Protein AF-A0A6B0X1I4-F1 (afdb_monomer)

Structure (mmCIF, N/CA/C/O backbone):
data_AF-A0A6B0X1I4-F1
#
_entry.id   AF-A0A6B0X1I4-F1
#
loop_
_atom_site.group_PDB
_atom_site.id
_atom_site.type_symbol
_atom_site.label_atom_id
_atom_site.label_alt_id
_atom_site.label_comp_id
_atom_site.label_asym_id
_atom_site.label_entity_id
_atom_site.label_seq_id
_atom_site.pdbx_PDB_ins_code
_atom_site.Cartn_x
_atom_site.Cartn_y
_atom_site.Cartn_z
_atom_site.occupancy
_atom_site.B_iso_or_equiv
_atom_site.auth_seq_id
_atom_site.auth_comp_id
_atom_site.auth_asym_id
_atom_site.auth_atom_id
_atom_site.pdbx_PDB_model_num
ATOM 1 N N . MET A 1 1 ? 15.152 42.795 -24.286 1.00 56.53 1 MET A N 1
ATOM 2 C CA . MET A 1 1 ? 13.716 42.763 -23.929 1.00 56.53 1 MET A CA 1
ATOM 3 C C . MET A 1 1 ? 12.964 41.681 -24.707 1.00 56.53 1 MET A C 1
ATOM 5 O O . MET A 1 1 ? 12.269 40.897 -24.081 1.00 56.53 1 MET A O 1
ATOM 9 N N . GLU A 1 2 ? 13.179 41.543 -26.021 1.00 60.78 2 GLU A N 1
ATOM 10 C CA . GLU A 1 2 ? 12.538 40.496 -26.845 1.00 60.78 2 GLU A CA 1
ATOM 11 C C . GLU A 1 2 ? 12.891 39.052 -26.442 1.00 60.78 2 GLU A C 1
ATOM 13 O O . GLU A 1 2 ? 12.012 38.202 -26.378 1.00 60.78 2 GLU A O 1
ATOM 18 N N . PHE A 1 3 ? 14.145 38.769 -26.074 1.00 66.00 3 PHE A N 1
ATOM 19 C CA . PHE A 1 3 ? 14.563 37.420 -25.658 1.00 66.00 3 PHE A CA 1
ATOM 20 C C . PHE A 1 3 ? 13.792 36.891 -24.434 1.00 66.00 3 PHE A C 1
ATOM 22 O O . PHE A 1 3 ? 13.411 35.725 -24.388 1.00 66.00 3 PHE A O 1
ATOM 29 N N . ILE A 1 4 ? 13.511 37.763 -23.460 1.00 67.31 4 ILE A N 1
ATOM 30 C CA . ILE A 1 4 ? 12.771 37.411 -22.238 1.00 67.31 4 ILE A CA 1
ATOM 31 C C . ILE A 1 4 ? 11.303 37.108 -22.573 1.00 67.31 4 ILE A C 1
ATOM 33 O O . ILE A 1 4 ? 10.724 36.182 -22.013 1.00 67.31 4 ILE A O 1
ATOM 37 N N . PHE A 1 5 ? 10.722 37.834 -23.532 1.00 74.88 5 PHE A N 1
ATOM 38 C CA . PHE A 1 5 ? 9.359 37.603 -24.007 1.00 74.88 5 PHE A CA 1
ATOM 39 C C . PHE A 1 5 ? 9.219 36.256 -24.736 1.00 74.88 5 PHE A C 1
ATOM 41 O O . PHE A 1 5 ? 8.316 35.480 -24.424 1.00 74.88 5 PHE A O 1
ATOM 48 N N . TYR A 1 6 ? 10.149 35.923 -25.638 1.00 76.44 6 TYR A N 1
ATOM 49 C CA . TYR A 1 6 ? 10.150 34.621 -26.316 1.00 76.44 6 TYR A CA 1
ATOM 50 C C . TYR A 1 6 ? 10.427 33.457 -25.358 1.00 76.44 6 TYR A C 1
ATOM 52 O O . TYR A 1 6 ? 9.797 32.407 -25.481 1.00 76.44 6 TYR A O 1
ATOM 60 N N . ALA A 1 7 ? 11.306 33.642 -24.369 1.00 64.12 7 ALA A N 1
ATOM 61 C CA . ALA A 1 7 ? 11.548 32.643 -23.331 1.00 64.12 7 ALA A CA 1
ATOM 62 C C . ALA A 1 7 ? 10.301 32.404 -22.461 1.00 64.12 7 ALA A C 1
ATOM 64 O O . ALA A 1 7 ? 9.970 31.255 -22.177 1.00 64.12 7 ALA A O 1
ATOM 65 N N . ALA A 1 8 ? 9.571 33.462 -22.093 1.00 62.66 8 ALA A N 1
ATOM 66 C CA . ALA A 1 8 ? 8.327 33.355 -21.332 1.00 62.66 8 ALA A CA 1
ATOM 67 C C . ALA A 1 8 ? 7.203 32.678 -22.136 1.00 62.66 8 ALA A C 1
ATOM 69 O O . ALA A 1 8 ? 6.479 31.842 -21.596 1.00 62.66 8 ALA A O 1
ATOM 70 N N . LEU A 1 9 ? 7.084 32.979 -23.434 1.00 72.50 9 LEU A N 1
ATOM 71 C CA . LEU A 1 9 ? 6.140 32.301 -24.329 1.00 72.50 9 LEU A CA 1
ATOM 72 C C . LEU A 1 9 ? 6.483 30.821 -24.513 1.00 72.50 9 LEU A C 1
ATOM 74 O O . LEU A 1 9 ? 5.590 29.979 -24.441 1.00 72.50 9 LEU A O 1
ATOM 78 N N . LEU A 1 10 ? 7.764 30.495 -24.707 1.00 67.31 10 LEU A N 1
ATOM 79 C CA . LEU A 1 10 ? 8.230 29.112 -24.799 1.00 67.31 10 LEU A CA 1
ATOM 80 C C . LEU A 1 10 ? 7.970 28.357 -23.490 1.00 67.31 10 LEU A C 1
ATOM 82 O O . LEU A 1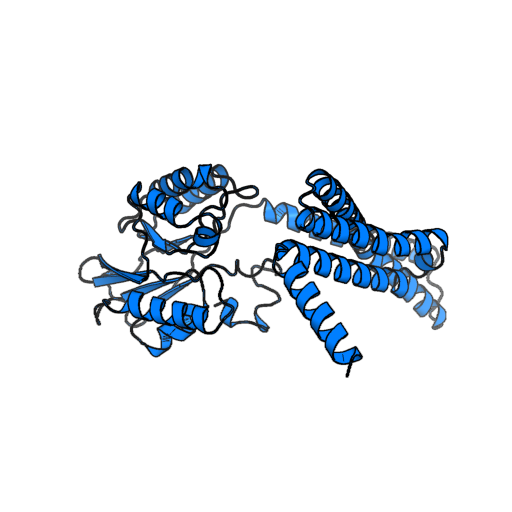 10 ? 7.514 27.218 -23.527 1.00 67.31 10 LEU A O 1
ATOM 86 N N . TRP A 1 11 ? 8.208 28.994 -22.342 1.00 61.22 11 TRP A N 1
ATOM 87 C CA . TRP A 1 11 ? 7.947 28.411 -21.028 1.00 61.22 11 TRP A CA 1
ATOM 88 C C . TRP A 1 11 ? 6.455 28.149 -20.798 1.00 61.22 11 TRP A C 1
ATOM 90 O O . TRP A 1 11 ? 6.075 27.027 -20.477 1.00 61.22 11 TRP A O 1
ATOM 100 N N . ALA A 1 12 ? 5.591 29.135 -21.056 1.00 66.88 12 ALA A N 1
ATOM 101 C CA . ALA A 1 12 ? 4.140 28.973 -20.949 1.00 66.88 12 ALA A CA 1
ATOM 102 C C . ALA A 1 12 ? 3.599 27.913 -21.927 1.00 66.88 12 ALA A C 1
ATOM 104 O O . ALA A 1 12 ? 2.654 27.181 -21.618 1.00 66.88 12 ALA A O 1
ATOM 105 N N . TRP A 1 13 ? 4.206 27.805 -23.110 1.00 71.19 13 TRP A N 1
ATOM 106 C CA . TRP A 1 13 ? 3.891 26.765 -24.082 1.00 71.19 13 TRP A CA 1
ATOM 107 C C . TRP A 1 13 ? 4.324 25.375 -23.591 1.00 71.19 13 TRP A C 1
ATOM 109 O O . TRP A 1 13 ? 3.521 24.445 -23.649 1.00 71.19 13 TRP A O 1
ATOM 119 N N . LEU A 1 14 ? 5.531 25.239 -23.028 1.00 65.81 14 LEU A N 1
ATOM 120 C CA . LEU A 1 14 ? 6.026 23.999 -22.415 1.00 65.81 14 LEU A CA 1
ATOM 121 C C . LEU A 1 14 ? 5.173 23.570 -21.215 1.00 65.81 14 LEU A C 1
ATOM 123 O O . LEU A 1 14 ? 4.821 22.396 -21.113 1.00 65.81 14 LEU A O 1
ATOM 127 N N . GLU A 1 15 ? 4.781 24.501 -20.344 1.00 66.81 15 GLU A N 1
ATOM 128 C CA . GLU A 1 15 ? 3.894 24.212 -19.212 1.00 66.81 15 GLU A CA 1
ATOM 129 C C . GLU A 1 15 ? 2.548 23.654 -19.682 1.00 66.81 15 GLU A C 1
ATOM 131 O O . GLU A 1 15 ? 2.091 22.634 -19.163 1.00 66.81 15 GLU A O 1
ATOM 136 N N . ARG A 1 16 ? 1.940 24.250 -20.717 1.00 68.00 16 ARG A N 1
ATOM 137 C CA . ARG A 1 16 ? 0.697 23.730 -21.314 1.00 68.00 16 ARG A CA 1
ATOM 138 C C . ARG A 1 16 ? 0.888 22.358 -21.955 1.00 68.00 16 ARG A C 1
ATOM 140 O O . ARG A 1 16 ? 0.002 21.512 -21.841 1.00 68.00 16 ARG A O 1
ATOM 147 N N . LEU A 1 17 ? 2.032 22.129 -22.598 1.00 66.25 17 LEU A N 1
ATOM 148 C CA . LEU A 1 17 ? 2.357 20.853 -23.234 1.00 66.25 17 LEU A CA 1
ATOM 149 C C . LEU A 1 17 ? 2.503 19.724 -22.202 1.00 66.25 17 LEU A C 1
ATOM 151 O O . LEU A 1 17 ? 2.085 18.596 -22.455 1.00 66.25 17 LEU A O 1
ATOM 155 N N . VAL A 1 18 ? 3.078 20.030 -21.034 1.00 63.31 18 VAL A N 1
ATOM 156 C CA . VAL A 1 18 ? 3.375 19.054 -19.974 1.00 63.31 18 VAL A CA 1
ATOM 157 C C . VAL A 1 18 ? 2.203 18.862 -19.004 1.00 63.31 18 VAL A C 1
ATOM 159 O O . VAL A 1 18 ? 2.018 17.754 -18.497 1.00 63.31 18 VAL A O 1
ATOM 162 N N . ALA A 1 19 ? 1.359 19.879 -18.790 1.00 60.59 19 ALA A N 1
ATOM 163 C CA . ALA A 1 19 ? 0.227 19.831 -17.855 1.00 60.59 19 ALA A CA 1
ATOM 164 C C . ALA A 1 19 ? -0.800 18.717 -18.158 1.00 60.59 19 ALA A C 1
ATOM 166 O O . ALA A 1 19 ? -1.479 18.245 -17.246 1.00 60.59 19 ALA A O 1
ATOM 167 N N . GLY A 1 20 ? -0.895 18.269 -19.416 1.00 63.34 20 GLY A N 1
ATOM 168 C CA . GLY A 1 20 ? -1.785 17.184 -19.850 1.00 63.34 20 GLY A CA 1
ATOM 169 C C . GLY A 1 20 ? -1.137 15.795 -19.939 1.00 63.34 20 GLY A C 1
ATOM 170 O O . GLY A 1 20 ? -1.833 14.820 -20.240 1.00 63.34 20 GLY A O 1
ATOM 171 N N . ILE A 1 21 ? 0.175 15.679 -19.706 1.00 69.81 21 ILE A N 1
ATOM 172 C CA . ILE A 1 21 ? 0.902 14.409 -19.821 1.00 69.81 21 ILE A CA 1
ATOM 173 C C . ILE A 1 21 ? 0.668 13.582 -18.548 1.00 69.81 21 ILE A C 1
ATOM 175 O O . ILE A 1 21 ? 0.980 14.046 -17.446 1.00 69.81 21 ILE A O 1
ATOM 179 N N . PRO A 1 22 ? 0.175 12.330 -18.650 1.00 71.94 22 PRO A N 1
ATOM 180 C CA . PRO A 1 22 ? 0.098 11.441 -17.500 1.00 71.94 22 PRO A CA 1
ATOM 181 C C . PRO A 1 22 ? 1.466 11.324 -16.822 1.00 71.94 22 PRO A C 1
ATOM 183 O O . PRO A 1 22 ? 2.452 10.964 -17.462 1.00 71.94 22 PRO A O 1
ATOM 186 N N . ARG A 1 23 ? 1.529 11.585 -15.511 1.00 70.44 23 ARG A N 1
ATOM 187 C CA . ARG A 1 23 ? 2.782 11.570 -14.728 1.00 70.44 23 ARG A CA 1
ATOM 188 C C . ARG A 1 23 ? 3.579 10.270 -14.885 1.00 70.44 23 ARG A C 1
ATOM 190 O O . ARG A 1 23 ? 4.804 10.302 -14.854 1.00 70.44 23 ARG A O 1
ATOM 197 N N . PHE A 1 24 ? 2.894 9.148 -15.112 1.00 70.62 24 PHE A N 1
ATOM 198 C CA . PHE A 1 24 ? 3.524 7.867 -15.431 1.00 70.62 24 PHE A CA 1
ATOM 199 C C . PHE A 1 24 ? 4.429 7.933 -16.675 1.00 70.62 24 PHE A C 1
ATOM 201 O O . PHE A 1 24 ? 5.490 7.326 -16.670 1.00 70.62 24 PHE A O 1
ATOM 208 N N . LEU A 1 25 ? 4.081 8.696 -17.718 1.00 78.31 25 LEU A N 1
ATOM 209 C CA . LEU A 1 25 ? 4.929 8.834 -18.910 1.00 78.31 25 LEU A CA 1
ATOM 210 C C . LEU A 1 25 ? 6.206 9.625 -18.625 1.00 78.31 25 LEU A C 1
ATOM 212 O O . LEU A 1 25 ? 7.266 9.289 -19.154 1.00 78.31 25 LEU A O 1
ATOM 216 N N . ILE A 1 26 ? 6.107 10.656 -17.782 1.00 78.44 26 ILE A N 1
ATOM 217 C CA . ILE A 1 26 ? 7.262 11.437 -17.322 1.00 78.44 26 ILE A CA 1
ATOM 218 C C . ILE A 1 26 ? 8.190 10.519 -16.526 1.00 78.44 26 ILE A C 1
ATOM 220 O O . ILE A 1 26 ? 9.378 10.435 -16.829 1.00 78.44 26 ILE A O 1
ATOM 224 N N . PHE A 1 27 ? 7.629 9.767 -15.574 1.00 75.62 27 PHE A N 1
ATOM 225 C CA . PHE A 1 27 ? 8.370 8.783 -14.790 1.00 75.62 27 PHE A CA 1
ATOM 226 C C . PHE A 1 27 ? 9.022 7.714 -15.674 1.00 75.62 27 PHE A C 1
ATOM 228 O O . PHE A 1 27 ? 10.215 7.475 -15.547 1.00 75.62 27 PHE A O 1
ATOM 235 N N . ALA A 1 28 ? 8.282 7.123 -16.615 1.00 79.75 28 ALA A N 1
ATOM 236 C CA . ALA A 1 28 ? 8.805 6.108 -17.526 1.00 79.75 28 ALA A CA 1
ATOM 237 C C . ALA A 1 28 ? 9.954 6.654 -18.390 1.00 79.75 28 ALA A C 1
ATOM 239 O O . ALA A 1 28 ? 10.957 5.973 -18.588 1.00 79.75 28 ALA A O 1
ATOM 240 N N . THR A 1 29 ? 9.840 7.898 -18.864 1.00 87.12 29 THR A N 1
ATOM 241 C CA . THR A 1 29 ? 10.903 8.567 -19.630 1.00 87.12 29 THR A CA 1
ATOM 242 C C . THR A 1 29 ? 12.134 8.818 -18.762 1.00 87.12 29 THR A C 1
ATOM 244 O O . THR A 1 29 ? 13.241 8.485 -19.176 1.00 87.12 29 THR A O 1
ATOM 247 N N . ALA A 1 30 ? 11.959 9.326 -17.540 1.00 82.44 30 ALA A N 1
ATOM 248 C CA . ALA A 1 30 ? 13.058 9.519 -16.595 1.00 82.44 30 ALA A CA 1
ATOM 249 C C . ALA A 1 30 ? 13.741 8.190 -16.225 1.00 82.44 30 ALA A C 1
ATOM 251 O O . ALA A 1 30 ? 14.967 8.101 -16.257 1.00 82.44 30 ALA A O 1
ATOM 252 N N . ALA A 1 31 ? 12.963 7.140 -15.952 1.00 79.75 31 ALA A N 1
ATOM 253 C CA . ALA A 1 31 ? 13.464 5.801 -15.658 1.00 79.75 31 ALA A CA 1
ATOM 254 C C . ALA A 1 31 ? 14.271 5.225 -16.830 1.00 79.75 31 ALA A C 1
ATOM 256 O O . ALA A 1 31 ? 15.359 4.695 -16.617 1.00 79.75 31 ALA A O 1
ATOM 257 N N . TYR A 1 32 ? 13.794 5.392 -18.069 1.00 90.94 32 TYR A N 1
ATOM 258 C CA . TYR A 1 32 ? 14.542 4.998 -19.263 1.00 90.94 32 TYR A CA 1
ATOM 259 C C . TYR A 1 32 ? 15.872 5.750 -19.384 1.00 90.94 32 TYR A C 1
ATOM 261 O O . TYR A 1 32 ? 16.898 5.134 -19.657 1.00 90.94 32 TYR A O 1
ATOM 269 N N . VAL A 1 33 ? 15.880 7.067 -19.150 1.00 91.25 33 VAL A N 1
ATOM 270 C CA . VAL A 1 33 ? 17.105 7.884 -19.188 1.00 91.25 33 VAL A CA 1
ATOM 271 C C . VAL A 1 33 ? 18.112 7.407 -18.136 1.00 91.25 33 VAL A C 1
ATOM 273 O O . VAL A 1 33 ? 19.280 7.195 -18.463 1.00 91.25 33 VAL A O 1
ATOM 276 N N . ILE A 1 34 ? 17.666 7.180 -16.897 1.00 86.56 34 ILE A N 1
ATOM 277 C CA . ILE A 1 34 ? 18.511 6.651 -15.815 1.00 86.56 34 ILE A CA 1
ATOM 278 C C . ILE A 1 34 ? 19.068 5.279 -16.199 1.00 86.56 34 ILE A C 1
ATOM 280 O O . ILE A 1 34 ? 20.279 5.071 -16.131 1.00 86.56 34 ILE A O 1
ATOM 284 N N . LEU A 1 35 ? 18.208 4.364 -16.654 1.00 88.88 35 LEU A N 1
ATOM 285 C CA . LEU A 1 35 ? 18.604 3.027 -17.087 1.00 88.88 35 LEU A CA 1
ATOM 286 C C . LEU A 1 35 ? 19.614 3.086 -18.240 1.00 88.88 35 LEU A C 1
ATOM 288 O O . LEU A 1 35 ? 20.601 2.353 -18.228 1.00 88.88 35 LEU A O 1
ATOM 292 N N . TYR A 1 36 ? 19.412 3.980 -19.208 1.00 94.44 36 TYR A N 1
ATOM 293 C CA . TYR A 1 36 ? 20.322 4.186 -20.332 1.00 94.44 36 TYR A CA 1
ATOM 294 C C . TYR A 1 36 ? 21.709 4.605 -19.855 1.00 94.44 36 TYR A C 1
ATOM 296 O O . TYR A 1 36 ? 22.698 3.981 -20.243 1.00 94.44 36 TYR A O 1
ATOM 304 N N . PHE A 1 37 ? 21.797 5.611 -18.982 1.00 93.69 37 PHE A N 1
ATOM 305 C CA . PHE A 1 37 ? 23.082 6.082 -18.465 1.00 93.69 37 PHE A CA 1
ATOM 306 C C . PHE A 1 37 ? 23.740 5.083 -17.509 1.00 93.69 37 PHE A C 1
ATOM 308 O O . PHE A 1 37 ? 24.957 4.913 -17.569 1.00 93.69 37 PHE A O 1
ATOM 315 N N . ALA A 1 38 ? 22.966 4.368 -16.692 1.00 86.12 38 ALA A N 1
ATOM 316 C CA . ALA A 1 38 ? 23.477 3.283 -15.857 1.00 86.12 38 ALA A CA 1
ATOM 317 C C . ALA A 1 38 ? 24.068 2.156 -16.716 1.00 86.12 38 ALA A C 1
ATOM 319 O O . ALA A 1 38 ? 25.185 1.700 -16.474 1.00 86.12 38 ALA A O 1
ATOM 320 N N . THR A 1 39 ? 23.360 1.759 -17.775 1.00 91.56 39 THR A N 1
ATOM 321 C CA . THR A 1 39 ? 23.835 0.753 -18.732 1.00 91.56 39 THR A CA 1
ATOM 322 C C . THR A 1 39 ? 25.065 1.247 -19.488 1.00 91.56 39 THR A C 1
ATOM 324 O O . THR A 1 39 ? 26.031 0.505 -19.644 1.00 91.56 39 THR A O 1
ATOM 327 N N . LEU A 1 40 ? 25.073 2.512 -19.913 1.00 92.69 40 LEU A N 1
ATOM 328 C CA . LEU A 1 40 ? 26.221 3.136 -20.565 1.00 92.69 40 LEU A CA 1
ATOM 329 C C . LEU A 1 40 ? 27.453 3.106 -19.657 1.00 92.69 40 LEU A C 1
ATOM 331 O O . LEU A 1 40 ? 28.520 2.687 -20.096 1.00 92.69 40 LEU A O 1
ATOM 335 N N . ALA A 1 41 ? 27.306 3.515 -18.396 1.00 89.38 41 ALA A N 1
ATOM 336 C CA . ALA A 1 41 ? 28.383 3.505 -17.413 1.00 89.38 41 ALA A CA 1
ATOM 337 C C . ALA A 1 41 ? 28.887 2.080 -17.146 1.00 89.38 41 ALA A C 1
ATOM 339 O O . ALA A 1 41 ? 30.097 1.852 -17.122 1.00 89.38 41 ALA A O 1
ATOM 340 N N . LEU A 1 42 ? 27.978 1.109 -17.025 1.00 89.19 42 LEU A N 1
ATOM 341 C CA . LEU A 1 42 ? 28.320 -0.299 -16.842 1.00 89.19 42 LEU A CA 1
ATOM 342 C C . LEU A 1 42 ? 29.125 -0.841 -18.030 1.00 89.19 42 LEU A C 1
ATOM 344 O O . LEU A 1 42 ? 30.175 -1.459 -17.853 1.00 89.19 42 LEU A O 1
ATOM 348 N N . VAL A 1 43 ? 28.669 -0.583 -19.254 1.00 92.12 43 VAL A N 1
ATOM 349 C CA . VAL A 1 43 ? 29.300 -1.127 -20.459 1.00 92.12 43 VAL A CA 1
ATOM 350 C C . VAL A 1 43 ? 30.594 -0.396 -20.804 1.00 92.12 43 VAL A C 1
ATOM 352 O O . VAL A 1 43 ? 31.615 -1.034 -21.047 1.00 92.12 43 VAL A O 1
ATOM 355 N N . ALA A 1 44 ? 30.591 0.936 -20.803 1.00 89.69 44 ALA A N 1
ATOM 356 C CA . ALA A 1 44 ? 31.784 1.726 -21.098 1.00 89.69 44 ALA A CA 1
ATOM 357 C C . ALA A 1 44 ? 32.830 1.638 -19.974 1.00 89.69 44 ALA A C 1
ATOM 359 O O . ALA A 1 44 ? 34.027 1.747 -20.236 1.00 89.69 44 ALA A O 1
ATOM 360 N N . GLY A 1 45 ? 32.397 1.431 -18.728 1.00 87.69 45 GLY A N 1
ATOM 361 C CA . GLY A 1 45 ? 33.265 1.315 -17.561 1.00 87.69 45 GLY A CA 1
ATOM 362 C C . GLY A 1 45 ? 33.841 -0.086 -17.383 1.00 87.69 45 GLY A C 1
ATOM 363 O O . GLY A 1 45 ? 35.066 -0.224 -17.304 1.00 87.69 45 GLY A O 1
ATOM 364 N N . VAL A 1 46 ? 32.973 -1.103 -17.343 1.00 85.75 46 VAL A N 1
ATOM 365 C CA . VAL A 1 46 ? 33.329 -2.493 -17.011 1.00 85.75 46 VAL A CA 1
ATOM 366 C C . VAL A 1 46 ? 33.489 -3.349 -18.267 1.00 85.75 46 VAL A C 1
ATOM 368 O O . VAL A 1 46 ? 34.542 -3.949 -18.475 1.00 85.75 46 VAL A O 1
ATOM 371 N N . HIS A 1 47 ? 32.512 -3.336 -19.176 1.00 89.25 47 HIS A N 1
ATOM 372 C CA . HIS A 1 47 ? 32.547 -4.121 -20.425 1.00 89.25 47 HIS A CA 1
ATOM 373 C C . HIS A 1 47 ? 33.253 -3.391 -21.578 1.00 89.25 47 HIS A C 1
ATOM 375 O O . HIS A 1 47 ? 32.797 -3.389 -22.724 1.00 89.25 47 HIS A O 1
ATOM 381 N N . ARG A 1 48 ? 34.409 -2.774 -21.293 1.00 87.88 48 ARG A N 1
ATOM 382 C CA . ARG A 1 48 ? 35.160 -1.915 -22.238 1.00 87.88 48 ARG A CA 1
ATOM 383 C C . ARG A 1 48 ? 35.431 -2.572 -23.590 1.00 87.88 48 ARG A C 1
ATOM 385 O O . ARG A 1 48 ? 35.514 -1.888 -24.607 1.00 87.88 48 ARG A O 1
ATOM 392 N N . HIS A 1 49 ? 35.594 -3.890 -23.601 1.00 87.19 49 HIS A N 1
ATOM 393 C CA . HIS A 1 49 ? 35.838 -4.675 -24.804 1.00 87.19 49 HIS A CA 1
ATOM 394 C C . HIS A 1 49 ? 34.635 -4.661 -25.761 1.00 87.19 49 HIS A C 1
ATOM 396 O O . HIS A 1 49 ? 34.841 -4.497 -26.961 1.00 87.19 49 HIS A O 1
ATOM 402 N N . TRP A 1 50 ? 33.397 -4.710 -25.255 1.00 89.31 50 TRP A N 1
ATOM 403 C CA . TRP A 1 50 ? 32.195 -4.500 -26.073 1.00 89.31 50 TRP A CA 1
ATOM 404 C C . TRP A 1 50 ? 32.123 -3.062 -26.582 1.00 89.31 50 TRP A C 1
ATOM 406 O O . TRP A 1 50 ? 31.860 -2.826 -27.758 1.00 89.31 50 TRP A O 1
ATOM 416 N N . TRP A 1 51 ? 32.445 -2.087 -25.726 1.00 90.62 51 TRP A N 1
ATOM 417 C CA . TRP A 1 51 ? 32.370 -0.665 -26.080 1.00 90.62 51 TRP A CA 1
ATOM 418 C C . TRP A 1 51 ? 33.342 -0.233 -27.194 1.00 90.62 51 TRP A C 1
ATOM 420 O O . TRP A 1 51 ? 33.108 0.750 -27.910 1.00 90.62 51 TRP A O 1
ATOM 430 N N . ARG A 1 52 ? 34.444 -0.971 -27.371 1.00 90.12 52 ARG A N 1
ATOM 431 C CA . ARG A 1 52 ? 35.404 -0.756 -28.466 1.00 90.12 52 ARG A CA 1
ATOM 432 C C . ARG A 1 52 ? 34.828 -1.133 -29.832 1.00 90.12 52 ARG A C 1
ATOM 434 O O . ARG A 1 52 ? 35.232 -0.532 -30.828 1.00 90.12 52 ARG A O 1
ATOM 441 N N . VAL A 1 53 ? 33.867 -2.055 -29.883 1.00 93.88 53 VAL A N 1
ATOM 442 C CA . VAL A 1 53 ? 33.223 -2.501 -31.122 1.00 93.88 53 VAL A CA 1
ATOM 443 C C . VAL A 1 53 ? 32.331 -1.382 -31.672 1.00 93.88 53 VAL A C 1
ATOM 445 O O . VAL A 1 53 ? 31.347 -0.970 -31.058 1.00 93.88 53 VAL A O 1
ATOM 448 N N . THR A 1 54 ? 32.690 -0.857 -32.845 1.00 88.81 54 THR A N 1
ATOM 449 C CA . THR A 1 54 ? 32.105 0.375 -33.402 1.00 88.81 54 THR A CA 1
ATOM 450 C C . THR A 1 54 ? 30.622 0.248 -33.727 1.00 88.81 54 THR A C 1
ATOM 452 O O . THR A 1 54 ? 29.864 1.169 -33.427 1.00 88.81 54 THR A O 1
ATOM 455 N N . TRP A 1 55 ? 30.189 -0.873 -34.309 1.00 92.12 55 TRP A N 1
ATOM 456 C CA . TRP A 1 55 ? 28.775 -1.100 -34.622 1.00 92.12 55 TRP A CA 1
ATOM 457 C C . TRP A 1 55 ? 27.932 -1.234 -33.350 1.00 92.12 55 TRP A C 1
ATOM 459 O O . TRP A 1 55 ? 26.852 -0.658 -33.282 1.00 92.12 55 TRP A O 1
ATOM 469 N N . PHE A 1 56 ? 28.453 -1.907 -32.321 1.00 90.62 56 PHE A N 1
ATOM 470 C CA . PHE A 1 56 ? 27.773 -2.078 -31.039 1.00 90.62 56 PHE A CA 1
ATOM 471 C C . PHE A 1 56 ? 27.591 -0.727 -30.341 1.00 90.62 56 PHE A C 1
ATOM 473 O O . PHE A 1 56 ? 26.487 -0.369 -29.937 1.00 90.62 56 PHE A O 1
ATOM 480 N N . ARG A 1 57 ? 28.654 0.086 -30.296 1.00 91.25 57 ARG A N 1
ATOM 481 C CA . ARG A 1 57 ? 28.592 1.450 -29.757 1.00 91.25 57 ARG A CA 1
ATOM 482 C C . ARG A 1 57 ? 27.598 2.328 -30.526 1.00 91.25 57 ARG A C 1
ATOM 484 O O . ARG A 1 57 ? 26.847 3.079 -29.913 1.00 91.25 57 ARG A O 1
ATOM 491 N N . ARG A 1 58 ? 27.563 2.227 -31.861 1.00 90.88 58 ARG A N 1
ATOM 492 C CA . ARG A 1 58 ? 26.581 2.944 -32.694 1.00 90.88 58 ARG A CA 1
ATOM 493 C C . ARG A 1 58 ? 25.153 2.497 -32.389 1.00 90.88 58 ARG A C 1
ATOM 495 O O . ARG A 1 58 ? 24.312 3.360 -32.167 1.00 90.88 58 ARG A O 1
ATOM 502 N N . LEU A 1 59 ? 24.889 1.191 -32.339 1.00 87.81 59 LEU A N 1
ATOM 503 C CA . LEU A 1 59 ? 23.577 0.641 -31.983 1.00 87.81 59 LEU A CA 1
ATOM 504 C C . LEU A 1 59 ? 23.114 1.175 -30.620 1.00 87.81 59 LEU A C 1
ATOM 506 O O . LEU A 1 59 ? 21.992 1.660 -30.493 1.00 87.81 59 LEU A O 1
ATOM 510 N N . PHE A 1 60 ? 24.012 1.163 -29.633 1.00 88.31 60 PHE A N 1
ATOM 511 C CA . PHE A 1 60 ? 23.731 1.675 -28.298 1.00 88.31 60 PHE A CA 1
ATOM 512 C C . PHE A 1 60 ? 23.414 3.176 -28.305 1.00 88.31 60 PHE A C 1
ATOM 514 O O . PHE A 1 60 ? 22.478 3.598 -27.642 1.00 88.31 60 PHE A O 1
ATOM 521 N N . TYR A 1 61 ? 24.129 3.996 -29.081 1.00 90.12 61 TYR A N 1
ATOM 522 C CA . TYR A 1 61 ? 23.801 5.421 -29.189 1.00 90.12 61 TYR A CA 1
ATOM 523 C C . TYR A 1 61 ? 22.478 5.685 -29.904 1.00 90.12 61 TYR A C 1
ATOM 525 O O . TYR A 1 61 ? 21.786 6.625 -29.528 1.00 90.12 61 TYR A O 1
ATOM 533 N N . TRP A 1 62 ? 22.106 4.869 -30.893 1.00 90.81 62 TRP A N 1
ATOM 534 C CA . TRP A 1 62 ? 20.849 5.031 -31.627 1.00 90.81 62 TRP A CA 1
ATOM 535 C C . TRP A 1 62 ? 19.611 4.647 -30.811 1.00 90.81 62 TRP A C 1
ATOM 537 O O . TRP A 1 62 ? 18.532 5.169 -31.079 1.00 90.81 62 TRP A O 1
ATOM 547 N N . GLN A 1 63 ? 19.738 3.822 -29.768 1.00 89.38 63 GLN A N 1
ATOM 548 C CA . GLN A 1 63 ? 18.587 3.467 -28.928 1.00 89.38 63 GLN A CA 1
ATOM 549 C C . GLN A 1 63 ? 17.980 4.688 -28.210 1.00 89.38 63 GLN A C 1
ATOM 551 O O . GLN A 1 63 ? 16.767 4.776 -28.029 1.00 89.38 63 GLN A O 1
ATOM 556 N N . PHE A 1 64 ? 18.811 5.658 -27.812 1.00 90.31 64 PHE A N 1
ATOM 557 C CA . PHE A 1 64 ? 18.368 6.849 -27.089 1.00 90.31 64 PHE A CA 1
ATOM 558 C C . PHE A 1 64 ? 17.484 7.779 -27.939 1.00 90.31 64 PHE A C 1
ATOM 560 O O . PHE A 1 64 ? 16.354 8.038 -27.522 1.00 90.31 64 PHE A O 1
ATOM 567 N N . PRO A 1 65 ? 17.911 8.249 -29.133 1.00 92.56 65 PRO A N 1
ATOM 568 C CA . PRO A 1 65 ? 17.075 9.091 -29.979 1.00 92.56 65 PRO A CA 1
ATOM 569 C C . PRO A 1 65 ? 15.819 8.366 -30.474 1.00 92.56 65 PRO A C 1
ATOM 571 O O . PRO A 1 65 ? 14.780 9.006 -30.593 1.00 92.56 65 PRO A O 1
ATOM 574 N N . VAL A 1 66 ? 15.858 7.046 -30.710 1.00 92.31 66 VAL A N 1
ATOM 575 C CA . VAL A 1 66 ? 14.654 6.302 -31.129 1.00 92.31 66 VAL A CA 1
ATOM 576 C C . VAL A 1 66 ? 13.642 6.186 -29.981 1.00 92.31 66 VAL A C 1
ATOM 578 O O . VAL A 1 66 ? 12.445 6.378 -30.195 1.00 92.31 66 VAL A O 1
ATOM 581 N N . ALA A 1 67 ? 14.090 5.957 -28.743 1.00 91.31 67 ALA A N 1
ATOM 582 C CA . ALA A 1 67 ? 13.191 5.980 -27.588 1.00 91.31 67 ALA A CA 1
ATOM 583 C C . ALA A 1 67 ? 12.638 7.388 -27.332 1.00 91.31 67 ALA A C 1
ATOM 585 O O . ALA A 1 67 ? 11.446 7.543 -27.056 1.00 91.31 67 ALA A O 1
ATOM 586 N N . LEU A 1 68 ? 13.469 8.423 -27.489 1.00 91.19 68 LEU A N 1
ATOM 587 C CA . LEU A 1 68 ? 13.026 9.811 -27.400 1.00 91.19 68 LEU A CA 1
ATOM 588 C C . LEU A 1 68 ? 11.969 10.126 -28.466 1.00 91.19 68 LEU A C 1
ATOM 590 O O . LEU A 1 68 ? 10.959 10.744 -28.142 1.00 91.19 68 LEU A O 1
ATOM 594 N N . LEU A 1 69 ? 12.138 9.638 -29.698 1.00 93.50 69 LEU A N 1
ATOM 595 C CA . LEU A 1 69 ? 11.137 9.760 -30.758 1.00 93.50 69 LEU A CA 1
ATOM 596 C C . LEU A 1 69 ? 9.806 9.106 -30.354 1.00 93.50 69 LEU A C 1
ATOM 598 O O . LEU A 1 69 ? 8.753 9.720 -30.505 1.00 93.50 69 LEU A O 1
ATOM 602 N N . GLY A 1 70 ? 9.843 7.907 -29.763 1.00 92.06 70 GLY A N 1
ATOM 603 C CA . GLY A 1 70 ? 8.647 7.257 -29.216 1.00 92.06 70 GLY A CA 1
ATOM 604 C C . GLY A 1 70 ? 7.978 8.067 -28.095 1.00 92.06 70 GLY A C 1
ATOM 605 O O . GLY A 1 70 ? 6.751 8.177 -28.042 1.00 92.06 70 GLY A O 1
ATOM 606 N N . ALA A 1 71 ? 8.766 8.701 -27.219 1.00 89.38 71 ALA A N 1
ATOM 607 C CA . ALA A 1 71 ? 8.247 9.613 -26.199 1.00 89.38 71 ALA A CA 1
ATOM 608 C C . ALA A 1 71 ? 7.591 10.858 -26.819 1.00 89.38 71 ALA A C 1
ATOM 610 O O . ALA A 1 71 ? 6.472 11.202 -26.437 1.00 89.38 71 ALA A O 1
ATOM 611 N N . VAL A 1 72 ? 8.229 11.469 -27.819 1.00 90.94 72 VAL A N 1
ATOM 612 C CA . VAL A 1 72 ? 7.690 12.611 -28.572 1.00 90.94 72 VAL A CA 1
ATOM 613 C C . VAL A 1 72 ? 6.387 12.233 -29.276 1.00 90.94 72 VAL A C 1
ATOM 615 O O . VAL A 1 72 ? 5.415 12.973 -29.171 1.00 90.94 72 VAL A O 1
ATOM 618 N N . PHE A 1 73 ? 6.306 11.061 -29.910 1.00 93.62 73 PHE A N 1
ATOM 619 C CA . PHE A 1 73 ? 5.075 10.580 -30.547 1.00 93.62 73 PHE A CA 1
ATOM 620 C C . PHE A 1 73 ? 3.908 10.467 -29.565 1.00 93.62 73 PHE A C 1
ATOM 622 O O . PHE A 1 73 ? 2.795 10.853 -29.912 1.00 93.62 73 PHE A O 1
ATOM 629 N N . ARG A 1 74 ? 4.145 10.028 -28.323 1.00 88.31 74 ARG A N 1
ATOM 630 C CA . ARG A 1 74 ? 3.095 10.001 -27.287 1.00 88.31 74 ARG A CA 1
ATOM 631 C C . ARG A 1 74 ? 2.604 11.404 -26.920 1.00 88.31 74 ARG A C 1
ATOM 633 O O . ARG A 1 74 ? 1.405 11.596 -26.737 1.00 88.31 74 ARG A O 1
ATOM 640 N N . VAL A 1 75 ? 3.508 12.383 -26.847 1.00 87.06 75 VAL A N 1
ATOM 641 C CA . VAL A 1 75 ? 3.161 13.785 -26.554 1.00 87.06 75 VAL A CA 1
ATOM 642 C C . VAL A 1 75 ? 2.401 14.422 -27.717 1.00 87.06 75 VAL A C 1
ATOM 644 O O . VAL A 1 75 ? 1.327 14.983 -27.510 1.00 87.06 75 VAL A O 1
ATOM 647 N N . LEU A 1 76 ? 2.909 14.282 -28.945 1.00 88.12 76 LEU A N 1
ATOM 648 C CA . LEU A 1 76 ? 2.267 14.812 -30.150 1.00 88.12 76 LEU A CA 1
ATOM 649 C C . LEU A 1 76 ? 0.903 14.169 -30.389 1.00 88.12 76 LEU A C 1
ATOM 651 O O . LEU A 1 76 ? -0.055 14.873 -30.684 1.00 88.12 76 LEU A O 1
ATOM 655 N N . SER A 1 77 ? 0.797 12.852 -30.205 1.00 89.31 77 SER A N 1
ATOM 656 C CA . SER A 1 77 ? -0.471 12.132 -30.301 1.00 89.31 77 SER A CA 1
ATOM 657 C C . SER A 1 77 ? -1.526 12.725 -29.374 1.00 89.31 77 SER A C 1
ATOM 659 O O . SER A 1 77 ? -2.670 12.886 -29.779 1.00 89.31 77 SER A O 1
ATOM 661 N N . ARG A 1 78 ? -1.140 13.096 -28.149 1.00 83.44 78 ARG A N 1
ATOM 662 C CA . ARG A 1 78 ? -2.065 13.696 -27.189 1.00 83.44 78 ARG A CA 1
ATOM 663 C C . ARG A 1 78 ? -2.430 15.133 -27.547 1.00 83.44 78 ARG A C 1
ATOM 665 O O . ARG A 1 78 ? -3.579 15.514 -27.368 1.00 83.44 78 ARG A O 1
ATOM 672 N N . TYR A 1 79 ? -1.462 15.911 -28.026 1.00 85.44 79 TYR A N 1
ATOM 673 C CA . TYR A 1 79 ? -1.664 17.309 -28.401 1.00 85.44 79 TYR A CA 1
ATOM 674 C C . TYR A 1 79 ? -2.565 17.457 -29.636 1.00 85.44 79 TYR A C 1
ATOM 676 O O . TYR A 1 79 ? -3.433 18.322 -29.659 1.00 85.44 79 TYR A O 1
ATOM 684 N N . TYR A 1 80 ? -2.376 16.593 -30.636 1.00 89.31 80 TYR A N 1
ATOM 685 C CA . TYR A 1 80 ? -3.117 16.614 -31.901 1.00 89.31 80 TYR A CA 1
ATOM 686 C C . TYR A 1 80 ? -4.290 15.620 -31.957 1.00 89.31 80 TYR A C 1
ATOM 688 O O . TYR A 1 80 ? -4.924 15.505 -32.999 1.00 89.31 80 TYR A O 1
ATOM 696 N N . ASP A 1 81 ? -4.553 14.893 -30.869 1.00 88.56 81 ASP A N 1
ATOM 697 C CA . ASP A 1 81 ? -5.582 13.848 -30.762 1.00 88.56 81 ASP A CA 1
ATOM 698 C C . ASP A 1 81 ? -5.507 12.784 -31.878 1.00 88.56 81 ASP A C 1
ATOM 700 O O . ASP A 1 81 ? -6.458 12.524 -32.609 1.00 88.56 81 ASP A O 1
ATOM 704 N N . VAL A 1 82 ? -4.327 12.168 -32.031 1.00 94.19 82 VAL A N 1
ATOM 705 C CA . VAL A 1 82 ? -4.019 11.183 -33.086 1.00 94.19 82 VAL A CA 1
ATOM 706 C C . VAL A 1 82 ? -3.749 9.800 -32.469 1.00 94.19 82 VAL A C 1
ATOM 708 O O . VAL A 1 82 ? -2.595 9.495 -32.149 1.00 94.19 82 VAL A O 1
ATOM 711 N N . PRO A 1 83 ? -4.758 8.923 -32.288 1.00 88.94 83 PRO A N 1
ATOM 712 C CA . PRO A 1 83 ? -4.625 7.711 -31.468 1.00 88.94 83 PRO A CA 1
ATOM 713 C C . PRO A 1 83 ? -3.635 6.667 -31.997 1.00 88.94 83 PRO A C 1
ATOM 715 O O . PRO A 1 83 ? -2.962 5.994 -31.220 1.00 88.94 83 PRO A O 1
ATOM 718 N N . TRP A 1 84 ? -3.488 6.523 -33.316 1.00 93.81 84 TRP A N 1
ATOM 719 C CA . TRP A 1 84 ? -2.535 5.559 -33.881 1.00 93.81 84 TRP A CA 1
ATOM 720 C C . TRP A 1 84 ? -1.079 5.946 -33.576 1.00 93.81 84 TRP A C 1
ATOM 722 O O . TRP A 1 84 ? -0.238 5.078 -33.340 1.00 93.81 84 TRP A O 1
ATOM 732 N N . LEU A 1 85 ? -0.783 7.248 -33.491 1.00 92.62 85 LEU A N 1
ATOM 733 C CA . LEU A 1 85 ? 0.548 7.752 -33.157 1.00 92.62 85 LEU A CA 1
ATOM 734 C C . LEU A 1 85 ? 0.916 7.425 -31.700 1.00 92.62 85 LEU A C 1
ATOM 736 O O . LEU A 1 85 ? 2.077 7.141 -31.402 1.00 92.62 85 LEU A O 1
ATOM 740 N N . TRP A 1 86 ? -0.080 7.371 -30.808 1.00 89.62 86 TRP A N 1
ATOM 741 C CA . TRP A 1 86 ? 0.098 6.894 -29.436 1.00 89.62 86 TRP A CA 1
ATOM 742 C C . TRP A 1 86 ? 0.530 5.432 -29.401 1.00 89.62 86 TRP A C 1
ATOM 744 O O . TRP A 1 86 ? 1.463 5.086 -28.673 1.00 89.62 86 TRP A O 1
ATOM 754 N N . ALA A 1 87 ? -0.137 4.575 -30.179 1.00 89.44 87 ALA A N 1
ATOM 755 C CA . ALA A 1 87 ? 0.166 3.148 -30.229 1.00 89.44 87 ALA A CA 1
ATOM 756 C C . ALA A 1 87 ? 1.592 2.903 -30.741 1.00 89.44 87 ALA A C 1
ATOM 758 O O . ALA A 1 87 ? 2.345 2.151 -30.118 1.00 89.44 87 ALA A O 1
ATOM 759 N N . ILE A 1 88 ? 2.001 3.602 -31.807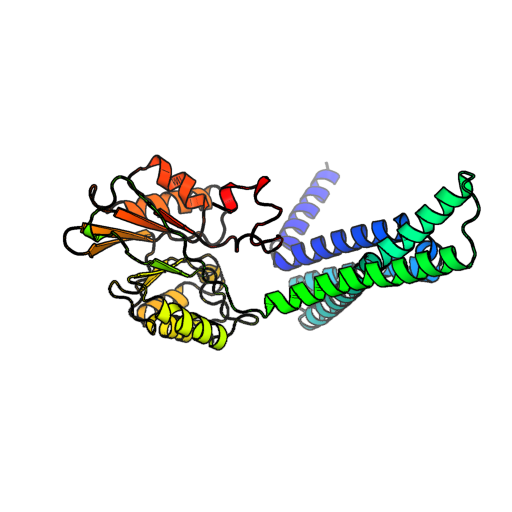 1.00 94.06 88 ILE A N 1
ATOM 760 C CA . ILE A 1 88 ? 3.369 3.535 -32.342 1.00 94.06 88 ILE A CA 1
ATOM 761 C C . ILE A 1 88 ? 4.379 4.040 -31.307 1.00 94.06 88 ILE A C 1
ATOM 763 O O . ILE A 1 88 ? 5.340 3.336 -30.992 1.00 94.06 88 ILE A O 1
ATOM 767 N N . GLY A 1 89 ? 4.156 5.229 -30.737 1.00 92.50 89 GLY A N 1
ATOM 768 C CA . GLY A 1 89 ? 5.068 5.824 -29.758 1.00 92.50 89 GLY A CA 1
ATOM 769 C C . GLY A 1 89 ? 5.230 4.969 -28.501 1.00 92.50 89 GLY A C 1
ATOM 770 O O . GLY A 1 89 ? 6.345 4.776 -28.018 1.00 92.50 89 GLY A O 1
ATOM 771 N N . THR A 1 90 ? 4.131 4.398 -28.007 1.00 88.69 90 THR A N 1
ATOM 772 C CA . THR A 1 90 ? 4.136 3.486 -26.857 1.00 88.69 90 THR A CA 1
ATOM 773 C C . THR A 1 90 ? 4.847 2.182 -27.189 1.00 88.69 90 THR A C 1
ATOM 775 O O . THR A 1 90 ? 5.684 1.748 -26.406 1.00 88.69 90 THR A O 1
ATOM 778 N N . SER A 1 91 ? 4.588 1.587 -28.353 1.00 90.56 91 SER A N 1
ATOM 779 C CA . SER A 1 91 ? 5.225 0.326 -28.752 1.00 90.56 91 SER A CA 1
ATOM 780 C C . SER A 1 91 ? 6.735 0.486 -28.929 1.00 90.56 91 SER A C 1
ATOM 782 O O . SER A 1 91 ? 7.495 -0.300 -28.370 1.00 90.56 91 SER A O 1
ATOM 784 N N . LEU A 1 92 ? 7.179 1.539 -29.628 1.00 91.94 92 LEU A N 1
ATOM 785 C CA . LEU A 1 92 ? 8.602 1.849 -29.806 1.00 91.94 92 LEU A CA 1
ATOM 786 C C . LEU A 1 92 ? 9.299 2.088 -28.463 1.00 91.94 92 LEU A C 1
ATOM 788 O O . LEU A 1 92 ? 10.340 1.491 -28.184 1.00 91.94 92 LEU A O 1
ATOM 792 N N . PHE A 1 93 ? 8.714 2.937 -27.614 1.00 92.00 93 PHE A N 1
ATOM 793 C CA . PHE A 1 93 ? 9.290 3.262 -26.312 1.00 92.00 93 PHE A CA 1
ATOM 794 C C . PHE A 1 93 ? 9.357 2.037 -25.390 1.00 92.00 93 PHE A C 1
ATOM 796 O O . PHE A 1 93 ? 10.385 1.800 -24.754 1.00 92.00 93 PHE A O 1
ATOM 803 N N . SER A 1 94 ? 8.289 1.238 -25.337 1.00 86.56 94 SER A N 1
ATOM 804 C CA . SER A 1 94 ? 8.230 0.029 -24.512 1.00 86.56 94 SER A CA 1
ATOM 805 C C . SER A 1 94 ? 9.197 -1.041 -25.010 1.00 86.56 94 SER A C 1
ATOM 807 O O . SER A 1 94 ? 9.931 -1.600 -24.200 1.00 86.56 94 SER A O 1
ATOM 809 N N . ALA A 1 95 ? 9.273 -1.287 -26.322 1.00 90.19 95 ALA A N 1
ATOM 810 C CA . ALA A 1 95 ? 10.200 -2.264 -26.894 1.00 90.19 95 ALA A CA 1
ATOM 811 C C . ALA A 1 95 ? 11.663 -1.912 -26.585 1.00 90.19 95 ALA A C 1
ATOM 813 O O . ALA A 1 95 ? 12.429 -2.777 -26.163 1.00 90.19 95 ALA A O 1
ATOM 814 N N . LEU A 1 96 ? 12.039 -0.637 -26.721 1.00 92.31 96 LEU A N 1
ATOM 815 C CA . LEU A 1 96 ? 13.392 -0.177 -26.397 1.00 92.31 96 LEU A CA 1
ATOM 816 C C . LEU A 1 96 ? 13.680 -0.214 -24.899 1.00 92.31 96 LEU A C 1
ATOM 818 O O . LEU A 1 96 ? 14.780 -0.592 -24.507 1.00 92.31 96 LEU A O 1
ATOM 822 N N . THR A 1 97 ? 12.701 0.126 -24.059 1.00 87.50 97 THR A N 1
ATOM 823 C CA . THR A 1 97 ? 12.834 -0.006 -22.601 1.00 87.50 97 THR A CA 1
ATOM 824 C C . THR A 1 97 ? 13.057 -1.462 -22.195 1.00 87.50 97 THR A C 1
ATOM 826 O O . THR A 1 97 ? 13.963 -1.741 -21.412 1.00 87.50 97 THR A O 1
ATOM 829 N N . LEU A 1 98 ? 12.282 -2.396 -22.754 1.00 84.38 98 LEU A N 1
ATOM 830 C CA . LEU A 1 98 ? 12.419 -3.828 -22.483 1.00 84.38 98 LEU A CA 1
ATOM 831 C C . LEU A 1 98 ? 13.758 -4.375 -22.984 1.00 84.38 98 LEU A C 1
ATOM 833 O O . LEU A 1 98 ? 14.445 -5.067 -22.236 1.00 84.38 98 LEU A O 1
ATOM 837 N N . TYR A 1 99 ? 14.153 -4.028 -24.212 1.00 90.62 99 TYR A N 1
ATOM 838 C CA . TYR A 1 99 ? 15.455 -4.395 -24.770 1.00 90.62 99 TYR A CA 1
ATOM 839 C C . TYR A 1 99 ? 16.602 -3.897 -23.884 1.00 90.62 99 TYR A C 1
ATOM 841 O O . TYR A 1 99 ? 17.470 -4.678 -23.497 1.00 90.62 99 TYR A O 1
ATOM 849 N N . LEU A 1 100 ? 16.582 -2.612 -23.518 1.00 91.25 100 LEU A N 1
ATOM 850 C CA . LEU A 1 100 ? 17.613 -1.999 -22.689 1.00 91.25 100 LEU A CA 1
ATOM 851 C C . LEU A 1 100 ? 17.648 -2.610 -21.284 1.00 91.25 100 LEU A C 1
ATOM 853 O O . LEU A 1 100 ? 18.730 -2.868 -20.767 1.00 91.25 100 LEU A O 1
ATOM 857 N N . GLY A 1 101 ? 16.487 -2.877 -20.682 1.00 82.25 101 GLY A N 1
ATOM 858 C CA . GLY A 1 101 ? 16.384 -3.527 -19.375 1.00 82.25 101 GLY A CA 1
ATOM 859 C C . GLY A 1 101 ? 16.923 -4.955 -19.390 1.00 82.25 101 GLY A C 1
ATOM 860 O O . GLY A 1 101 ? 17.754 -5.307 -18.554 1.00 82.25 101 GLY A O 1
ATOM 861 N N . ALA A 1 102 ? 16.527 -5.760 -20.378 1.00 81.12 102 ALA A N 1
ATOM 862 C CA . ALA A 1 102 ? 17.041 -7.116 -20.555 1.00 81.12 102 ALA A CA 1
ATOM 863 C C . ALA A 1 102 ? 18.559 -7.117 -20.796 1.00 81.12 102 ALA A C 1
ATOM 865 O O . ALA A 1 102 ? 19.291 -7.901 -20.188 1.00 81.12 102 ALA A O 1
ATOM 866 N N . PHE A 1 103 ? 19.045 -6.198 -21.633 1.00 88.56 103 PHE A N 1
ATOM 867 C CA . PHE A 1 103 ? 20.469 -6.036 -21.893 1.00 88.56 103 PHE A CA 1
ATOM 868 C C . PHE A 1 103 ? 21.239 -5.585 -20.642 1.00 88.56 103 PHE A C 1
ATOM 870 O O . PHE A 1 103 ? 22.304 -6.132 -20.358 1.00 88.56 103 PHE A O 1
ATOM 877 N N . PHE A 1 104 ? 20.702 -4.640 -19.862 1.00 86.88 104 PHE A N 1
ATOM 878 C CA . PHE A 1 104 ? 21.289 -4.211 -18.592 1.00 86.88 104 PHE A CA 1
ATOM 879 C C . PHE A 1 104 ? 21.422 -5.379 -17.617 1.00 86.88 104 PHE A C 1
ATOM 881 O O . PHE A 1 104 ? 22.500 -5.580 -17.063 1.00 86.88 104 PHE A O 1
ATOM 888 N N . ILE A 1 105 ? 20.368 -6.186 -17.455 1.00 78.50 105 ILE A N 1
ATOM 889 C CA . ILE A 1 105 ? 20.395 -7.381 -16.603 1.00 78.50 105 ILE A CA 1
ATOM 890 C C . ILE A 1 105 ? 21.463 -8.360 -17.101 1.00 78.50 105 ILE A C 1
ATOM 892 O O . ILE A 1 105 ? 22.291 -8.804 -16.310 1.00 78.50 105 ILE A O 1
ATOM 896 N N . ALA A 1 106 ? 21.515 -8.652 -18.402 1.00 81.69 106 ALA A N 1
ATOM 897 C CA . ALA A 1 106 ? 22.532 -9.540 -18.967 1.00 81.69 106 ALA A CA 1
ATOM 898 C C . ALA A 1 106 ? 23.962 -9.013 -18.735 1.00 81.69 106 ALA A C 1
ATOM 900 O O . ALA A 1 106 ? 24.838 -9.757 -18.292 1.00 81.69 106 ALA A O 1
ATOM 901 N N . ALA A 1 107 ? 24.200 -7.720 -18.970 1.00 85.50 107 ALA A N 1
ATOM 902 C CA . ALA A 1 107 ? 25.485 -7.077 -18.710 1.00 85.50 107 ALA A CA 1
ATOM 903 C C . ALA A 1 107 ? 25.844 -7.104 -17.215 1.00 85.50 107 ALA A C 1
ATOM 905 O O . ALA A 1 107 ? 26.998 -7.350 -16.857 1.00 85.50 107 ALA A O 1
ATOM 906 N N . LEU A 1 108 ? 24.868 -6.893 -16.330 1.00 81.69 108 LEU A N 1
ATOM 907 C CA . LEU A 1 108 ? 25.050 -6.953 -14.883 1.00 81.69 108 LEU A CA 1
ATOM 908 C C . LEU A 1 108 ? 25.429 -8.370 -14.436 1.00 81.69 108 LEU A C 1
ATOM 910 O O . LEU A 1 108 ? 26.416 -8.536 -13.723 1.00 81.69 108 LEU A O 1
ATOM 914 N N . LEU A 1 109 ? 24.734 -9.395 -14.933 1.00 75.38 109 LEU A N 1
ATOM 915 C CA . LEU A 1 109 ? 25.043 -10.805 -14.663 1.00 75.38 109 LEU A CA 1
ATOM 916 C C . LEU A 1 109 ? 26.436 -11.211 -15.171 1.00 75.38 109 LEU A C 1
ATOM 918 O O . LEU A 1 109 ? 27.113 -12.019 -14.540 1.00 75.38 109 LEU A O 1
ATOM 922 N N . LEU A 1 110 ? 26.900 -10.623 -16.276 1.00 80.19 110 LEU A N 1
ATOM 923 C CA . LEU A 1 110 ? 28.242 -10.858 -16.823 1.00 80.19 110 LEU A CA 1
ATOM 924 C C . LEU A 1 110 ? 29.332 -10.003 -16.154 1.00 80.19 110 LEU A C 1
ATOM 926 O O . LEU A 1 110 ? 30.521 -10.230 -16.380 1.00 80.19 110 LEU A O 1
ATOM 930 N N . THR A 1 111 ? 28.970 -9.018 -15.330 1.00 80.88 111 THR A N 1
ATOM 931 C CA . THR A 1 111 ? 29.925 -8.051 -14.766 1.00 80.88 111 THR A CA 1
ATOM 932 C C . THR A 1 111 ? 30.984 -8.711 -13.889 1.00 80.88 111 THR A C 1
ATOM 934 O O . THR A 1 111 ? 32.170 -8.478 -14.137 1.00 80.88 111 THR A O 1
ATOM 937 N N . PRO A 1 112 ? 30.642 -9.571 -12.913 1.00 74.12 112 PRO A N 1
ATOM 938 C CA . PRO A 1 112 ? 31.683 -10.110 -12.046 1.00 74.12 112 PRO A CA 1
ATOM 939 C C . PRO A 1 112 ? 32.608 -11.120 -12.749 1.00 74.12 112 PRO A C 1
ATOM 941 O O . PRO A 1 112 ? 33.752 -11.277 -12.332 1.00 74.12 112 PRO A O 1
ATOM 944 N N . VAL A 1 113 ? 32.186 -11.707 -13.878 1.00 75.31 113 VAL A N 1
ATOM 945 C CA . VAL A 1 113 ? 33.083 -12.452 -14.780 1.00 75.31 113 VAL A CA 1
ATOM 946 C C . VAL A 1 113 ? 34.165 -11.524 -15.332 1.00 75.31 113 VAL A C 1
ATOM 948 O O . VAL A 1 113 ? 35.356 -11.799 -15.198 1.00 75.31 113 VAL A O 1
ATOM 951 N N . VAL A 1 114 ? 33.758 -10.398 -15.922 1.00 80.25 114 VAL A N 1
ATOM 952 C CA . VAL A 1 114 ? 34.668 -9.432 -16.559 1.00 80.25 114 VAL A CA 1
ATOM 953 C C . VAL A 1 114 ? 35.588 -8.758 -15.540 1.00 80.25 114 VAL A C 1
ATOM 955 O O . VAL A 1 114 ? 36.782 -8.582 -15.802 1.00 80.25 114 VAL A O 1
ATOM 958 N N . VAL A 1 115 ? 35.068 -8.433 -14.355 1.00 76.62 115 VAL A N 1
ATOM 959 C CA . VAL A 1 115 ? 35.875 -7.929 -13.235 1.00 76.62 115 VAL A CA 1
ATOM 960 C C . VAL A 1 115 ? 36.865 -8.992 -12.759 1.00 76.62 115 VAL A C 1
ATOM 962 O O . VAL A 1 115 ? 38.031 -8.665 -12.551 1.00 76.62 115 VAL A O 1
ATOM 965 N N . GLY A 1 116 ? 36.445 -10.257 -12.652 1.00 70.31 116 GLY A N 1
ATOM 966 C CA . GLY A 1 116 ? 37.315 -11.373 -12.277 1.00 70.31 116 GLY A CA 1
ATOM 967 C C . GLY A 1 116 ? 38.505 -11.542 -13.224 1.00 70.31 116 GLY A C 1
ATOM 968 O O . GLY A 1 116 ? 39.641 -11.636 -12.760 1.00 70.31 116 GLY A O 1
ATOM 969 N N . PHE A 1 117 ? 38.269 -11.488 -14.540 1.00 72.38 117 PHE A N 1
ATOM 970 C CA . PHE A 1 117 ? 39.341 -11.465 -15.547 1.00 72.38 117 PHE A CA 1
ATOM 971 C C . PHE A 1 117 ? 40.263 -10.248 -15.382 1.00 72.38 117 PHE A C 1
ATOM 973 O O . PHE A 1 117 ? 41.482 -10.391 -15.354 1.00 72.38 117 PHE A O 1
ATOM 980 N N . SER A 1 118 ? 39.688 -9.055 -15.213 1.00 75.44 118 SER A N 1
ATOM 981 C CA . SER A 1 118 ? 40.463 -7.812 -15.087 1.00 75.44 118 SER A CA 1
ATOM 982 C C . SER A 1 118 ? 41.334 -7.782 -13.825 1.00 75.44 118 SER A C 1
ATOM 984 O O . SER A 1 118 ? 42.441 -7.244 -13.847 1.00 75.44 118 SER A O 1
ATOM 986 N N . LEU A 1 119 ? 40.842 -8.338 -12.715 1.00 69.94 119 LEU A N 1
ATOM 987 C CA . LEU A 1 119 ? 41.591 -8.467 -11.467 1.00 69.94 119 LEU A CA 1
ATOM 988 C C . LEU A 1 119 ? 42.703 -9.511 -11.601 1.00 69.94 119 LEU A C 1
ATOM 990 O O . LEU A 1 119 ? 43.826 -9.253 -11.177 1.00 69.94 119 LEU A O 1
ATOM 994 N N . TYR A 1 120 ? 42.412 -10.649 -12.235 1.00 65.12 120 TYR A N 1
ATOM 995 C CA . TYR A 1 120 ? 43.406 -11.678 -12.530 1.00 65.12 120 TYR A CA 1
ATOM 996 C C . TYR A 1 120 ? 44.580 -11.124 -13.351 1.00 65.12 120 TYR A C 1
ATOM 998 O O . TYR A 1 120 ? 45.734 -11.301 -12.960 1.00 65.12 120 TYR A O 1
ATOM 1006 N N . ASP A 1 121 ? 44.299 -10.392 -14.432 1.00 70.38 121 ASP A N 1
ATOM 1007 C CA . ASP A 1 121 ? 45.341 -9.796 -15.278 1.00 70.38 121 ASP A CA 1
ATOM 1008 C C . ASP A 1 121 ? 46.228 -8.815 -14.495 1.00 70.38 121 ASP A C 1
ATOM 1010 O O . ASP A 1 121 ? 47.443 -8.777 -14.695 1.00 70.38 121 ASP A O 1
ATOM 1014 N N . ARG A 1 122 ? 45.645 -8.054 -13.558 1.00 71.69 122 ARG A N 1
ATOM 1015 C CA . ARG A 1 122 ? 46.396 -7.144 -12.675 1.00 71.69 122 ARG A CA 1
ATOM 1016 C C . ARG A 1 122 ? 47.272 -7.890 -11.672 1.00 71.69 122 ARG A C 1
ATOM 1018 O O . ARG A 1 122 ? 48.416 -7.495 -11.473 1.00 71.69 122 ARG A O 1
ATOM 1025 N N . LEU A 1 123 ? 46.763 -8.964 -11.065 1.00 65.56 123 LEU A N 1
ATOM 1026 C CA . LEU A 1 123 ? 47.533 -9.794 -10.131 1.00 65.56 123 LEU A CA 1
ATOM 1027 C C . LEU A 1 123 ? 48.708 -10.492 -10.836 1.00 65.56 123 LEU A C 1
ATOM 1029 O O . LEU A 1 123 ? 49.804 -10.544 -10.285 1.00 65.56 123 LEU A O 1
ATOM 1033 N N . ARG A 1 124 ? 48.513 -10.937 -12.084 1.00 61.75 124 ARG A N 1
ATOM 1034 C CA . ARG A 1 124 ? 49.572 -11.494 -12.944 1.00 61.75 124 ARG A CA 1
ATOM 1035 C C . ARG A 1 124 ? 50.666 -10.470 -13.272 1.00 61.75 124 ARG A C 1
ATOM 1037 O O . ARG A 1 124 ? 51.839 -10.823 -13.305 1.00 61.75 124 ARG A O 1
ATOM 1044 N N . GLN A 1 125 ? 50.305 -9.208 -13.516 1.00 67.44 125 GLN A N 1
ATOM 1045 C CA . GLN A 1 125 ? 51.273 -8.132 -13.784 1.00 67.44 125 GLN A CA 1
ATOM 1046 C C . GLN A 1 125 ? 52.066 -7.705 -12.534 1.00 67.44 125 GLN A C 1
ATOM 1048 O O . GLN A 1 125 ? 53.124 -7.098 -12.671 1.00 67.44 125 GLN A O 1
ATOM 1053 N N . GLY A 1 126 ? 51.587 -8.042 -11.331 1.00 64.00 126 GLY A N 1
ATOM 1054 C CA . GLY A 1 126 ? 52.219 -7.722 -10.047 1.00 64.00 126 GLY A CA 1
ATOM 1055 C C . GLY A 1 126 ? 53.346 -8.663 -9.599 1.00 64.00 126 GLY A C 1
ATOM 1056 O O . GLY A 1 126 ? 53.767 -8.567 -8.451 1.00 64.00 126 GLY A O 1
ATOM 1057 N N . GLY A 1 127 ? 53.827 -9.571 -10.457 1.00 54.84 127 GLY A N 1
ATOM 1058 C CA . GLY A 1 127 ? 54.974 -10.442 -10.153 1.00 54.84 127 GLY A CA 1
ATOM 1059 C C . GLY A 1 127 ? 54.670 -11.668 -9.282 1.00 54.84 127 GLY A C 1
ATOM 1060 O O . GLY A 1 127 ? 55.600 -12.301 -8.793 1.00 54.84 127 GLY A O 1
ATOM 1061 N N . ALA A 1 128 ? 53.395 -12.022 -9.086 1.00 57.56 128 ALA A N 1
ATOM 1062 C CA . ALA A 1 128 ? 53.021 -13.300 -8.479 1.00 57.56 128 ALA A CA 1
ATOM 1063 C C . ALA A 1 128 ? 53.392 -14.468 -9.418 1.00 57.56 128 ALA A C 1
ATOM 1065 O O . ALA A 1 128 ? 53.219 -14.341 -10.633 1.00 57.56 128 ALA A O 1
ATOM 1066 N N . GLU A 1 129 ? 53.894 -15.584 -8.865 1.00 58.81 129 GLU A N 1
ATOM 1067 C CA . GLU A 1 129 ? 54.205 -16.815 -9.615 1.00 58.81 129 GLU A CA 1
ATOM 1068 C C . GLU A 1 129 ? 53.077 -17.160 -10.593 1.00 58.81 129 GLU A C 1
ATOM 1070 O O . GLU A 1 129 ? 51.901 -17.077 -10.234 1.00 58.81 129 GLU A O 1
ATOM 1075 N N . GLU A 1 130 ? 53.420 -17.525 -11.837 1.00 53.72 130 GLU A N 1
ATOM 1076 C CA . GLU A 1 130 ? 52.413 -17.870 -12.838 1.00 53.72 130 GLU A CA 1
ATOM 1077 C C . GLU A 1 130 ? 51.564 -19.049 -12.337 1.00 53.72 130 GLU A C 1
ATOM 1079 O O . GLU A 1 130 ? 52.072 -20.171 -12.259 1.00 53.72 130 GLU A O 1
ATOM 1084 N N . PRO A 1 131 ? 50.263 -18.851 -12.047 1.00 56.78 131 PRO A N 1
ATOM 1085 C CA . PRO A 1 131 ? 49.407 -19.966 -11.692 1.00 56.78 131 PRO A CA 1
ATOM 1086 C C . PRO A 1 131 ? 49.344 -20.922 -12.880 1.00 56.78 131 PRO A C 1
ATOM 1088 O O . PRO A 1 131 ? 49.219 -20.502 -14.040 1.00 56.78 131 PRO A O 1
ATOM 1091 N N . SER A 1 132 ? 49.419 -22.218 -12.593 1.00 65.06 132 SER A N 1
ATOM 1092 C CA . SER A 1 132 ? 49.476 -23.254 -13.624 1.00 65.06 132 SER A CA 1
ATOM 1093 C C . SER A 1 132 ? 48.300 -23.135 -14.610 1.00 65.06 132 SER A C 1
ATOM 1095 O O . SER A 1 132 ? 47.203 -22.678 -14.270 1.00 65.06 132 SER A O 1
ATOM 1097 N N . SER A 1 133 ? 48.471 -23.600 -15.857 1.00 63.78 133 SER A N 1
ATOM 1098 C CA . SER A 1 133 ? 47.387 -23.574 -16.866 1.00 63.78 133 SER A CA 1
ATOM 1099 C C . SER A 1 133 ? 46.100 -24.285 -16.404 1.00 63.78 133 SER A C 1
ATOM 1101 O O . SER A 1 133 ? 45.017 -24.045 -16.950 1.00 63.78 133 SER A O 1
ATOM 1103 N N . PHE A 1 134 ? 46.227 -25.155 -15.400 1.00 61.81 134 PHE A N 1
ATOM 1104 C CA . PHE A 1 134 ? 45.151 -25.849 -14.712 1.00 61.81 134 PHE A CA 1
ATOM 1105 C C . PHE A 1 134 ? 44.424 -24.947 -13.701 1.00 61.81 134 PHE A C 1
ATOM 1107 O O . PHE A 1 134 ? 43.200 -24.824 -13.769 1.00 61.81 134 PHE A O 1
ATOM 1114 N N . GLU A 1 135 ? 45.147 -24.248 -12.823 1.00 62.62 135 GLU A N 1
ATOM 1115 C CA . GLU A 1 135 ? 44.573 -23.282 -11.872 1.00 62.62 135 GLU A CA 1
ATOM 1116 C C . GLU A 1 135 ? 43.908 -22.104 -12.585 1.00 62.62 135 GLU A C 1
ATOM 1118 O O . GLU A 1 135 ? 42.816 -21.684 -12.197 1.00 62.62 135 GLU A O 1
ATOM 1123 N N . ARG A 1 136 ? 44.490 -21.658 -13.707 1.00 57.41 136 ARG A N 1
ATOM 1124 C CA . ARG A 1 136 ? 43.900 -20.662 -14.614 1.00 57.41 136 ARG A CA 1
ATOM 1125 C C . ARG A 1 136 ? 42.553 -21.123 -15.174 1.00 57.41 136 ARG A C 1
ATOM 1127 O O . ARG A 1 136 ? 41.556 -20.413 -15.066 1.00 57.41 136 ARG A O 1
ATOM 1134 N N . ARG A 1 137 ? 42.499 -22.329 -15.754 1.00 61.31 137 ARG A N 1
ATOM 1135 C CA . ARG A 1 137 ? 41.250 -22.911 -16.281 1.00 61.31 137 ARG A CA 1
ATOM 1136 C C . ARG A 1 137 ? 40.211 -23.086 -15.181 1.00 61.31 137 ARG A C 1
ATOM 1138 O O . ARG A 1 137 ? 39.032 -22.832 -15.412 1.00 61.31 137 ARG A O 1
ATOM 1145 N N . ARG A 1 138 ? 40.638 -23.465 -13.979 1.00 65.38 138 ARG A N 1
ATOM 1146 C CA . ARG A 1 138 ? 39.773 -23.699 -12.821 1.00 65.38 138 ARG A CA 1
ATOM 1147 C C . ARG A 1 138 ? 39.214 -22.409 -12.213 1.00 65.38 138 ARG A C 1
ATOM 1149 O O . ARG A 1 138 ? 38.032 -22.380 -11.896 1.00 65.38 138 ARG A O 1
ATOM 1156 N N . PHE A 1 139 ? 40.007 -21.347 -12.074 1.00 65.69 139 PHE A N 1
ATOM 1157 C CA . PHE A 1 139 ? 39.522 -20.051 -11.581 1.00 65.69 139 PHE A CA 1
ATOM 1158 C C . PHE A 1 139 ? 38.534 -19.418 -12.566 1.00 65.69 139 PHE A C 1
ATOM 1160 O O . PHE A 1 139 ? 37.448 -19.007 -12.166 1.00 65.69 139 PHE A O 1
ATOM 1167 N N . LEU A 1 140 ? 38.863 -19.429 -13.862 1.00 60.50 140 LEU A N 1
ATOM 1168 C CA . LEU A 1 140 ? 38.001 -18.870 -14.903 1.00 60.50 140 LEU A CA 1
ATOM 1169 C C . LEU A 1 140 ? 36.706 -19.662 -15.070 1.00 60.50 140 LEU A C 1
ATOM 1171 O O . LEU A 1 140 ? 35.640 -19.061 -15.075 1.00 60.50 140 LEU A O 1
ATOM 1175 N N . SER A 1 141 ? 36.774 -20.995 -15.138 1.00 58.12 141 SER A N 1
ATOM 1176 C CA . SER A 1 141 ? 35.567 -21.835 -15.222 1.00 58.12 141 SER A CA 1
ATOM 1177 C C . SER A 1 141 ? 34.669 -21.688 -13.993 1.00 58.12 141 SER A C 1
ATOM 1179 O O . SER A 1 141 ? 33.451 -21.637 -14.137 1.00 58.12 141 SER A O 1
ATOM 1181 N N . ARG A 1 142 ? 35.245 -21.552 -12.790 1.00 62.09 142 ARG A N 1
ATOM 1182 C CA . ARG A 1 142 ? 34.469 -21.345 -11.559 1.00 62.09 142 ARG A CA 1
ATOM 1183 C C . ARG A 1 142 ? 33.892 -19.935 -11.464 1.00 62.09 142 ARG A C 1
ATOM 1185 O O . ARG A 1 142 ? 32.725 -19.811 -11.127 1.00 62.09 142 ARG A O 1
ATOM 1192 N N . GLY A 1 143 ? 34.643 -18.888 -11.802 1.00 61.34 143 GLY A N 1
ATOM 1193 C CA . GLY A 1 143 ? 34.139 -17.508 -11.814 1.00 61.34 143 GLY A CA 1
ATOM 1194 C C . GLY A 1 143 ? 33.046 -17.281 -12.865 1.00 61.34 143 GLY A C 1
ATOM 1195 O O . GLY A 1 143 ? 32.018 -16.679 -12.559 1.00 61.34 143 GLY A O 1
ATOM 1196 N N . LEU A 1 144 ? 33.231 -17.839 -14.071 1.00 57.81 144 LEU A N 1
ATOM 1197 C CA . LEU A 1 144 ? 32.234 -17.860 -15.152 1.00 57.81 144 LEU A CA 1
ATOM 1198 C C . LEU A 1 144 ? 30.943 -18.582 -14.758 1.00 57.81 144 LEU A C 1
ATOM 1200 O O . LEU A 1 144 ? 29.880 -18.209 -15.241 1.00 57.81 144 LEU A O 1
ATOM 1204 N N . ALA A 1 145 ? 31.026 -19.598 -13.898 1.00 59.62 145 ALA A N 1
ATOM 1205 C CA . ALA A 1 145 ? 29.861 -20.348 -13.446 1.00 59.62 145 ALA A CA 1
ATOM 1206 C C . ALA A 1 145 ? 29.181 -19.703 -12.227 1.00 59.62 145 ALA A C 1
ATOM 1208 O O . ALA A 1 145 ? 27.966 -19.542 -12.220 1.00 59.62 145 ALA A O 1
ATOM 1209 N N . VAL A 1 146 ? 29.945 -19.311 -11.202 1.00 67.62 146 VAL A N 1
ATOM 1210 C CA . VAL A 1 146 ? 29.410 -18.890 -9.892 1.00 67.62 146 VAL A CA 1
ATOM 1211 C C . VAL A 1 146 ? 28.605 -17.602 -9.987 1.00 67.62 146 VAL A C 1
ATOM 1213 O O . VAL A 1 146 ? 27.565 -17.473 -9.358 1.00 67.62 146 VAL A O 1
ATOM 1216 N N . VAL A 1 147 ? 29.062 -16.640 -10.774 1.00 59.72 147 VAL A N 1
ATOM 1217 C CA . VAL A 1 147 ? 28.491 -15.293 -10.789 1.00 59.72 147 VAL A CA 1
ATOM 1218 C C . VAL A 1 147 ? 27.143 -15.231 -11.521 1.00 59.72 147 VAL A C 1
ATOM 1220 O O . VAL A 1 147 ? 26.166 -14.787 -10.910 1.00 59.72 147 VAL A O 1
ATOM 1223 N N . PRO A 1 148 ? 27.029 -15.717 -12.775 1.00 60.84 148 PRO A N 1
ATOM 1224 C CA . PRO A 1 148 ? 25.733 -15.874 -13.420 1.00 60.84 148 PRO A CA 1
ATOM 1225 C C . PRO A 1 148 ? 24.820 -16.809 -12.631 1.00 60.84 148 PRO A C 1
ATOM 1227 O O . PRO A 1 148 ? 23.628 -16.537 -12.560 1.00 60.84 148 PRO A O 1
ATOM 1230 N N . ALA A 1 149 ? 25.357 -17.856 -11.988 1.00 69.44 149 ALA A N 1
ATOM 1231 C CA . ALA A 1 149 ? 24.560 -18.723 -11.124 1.00 69.44 149 ALA A CA 1
ATOM 1232 C C . ALA A 1 149 ? 23.990 -17.966 -9.917 1.00 69.44 149 ALA A C 1
ATOM 1234 O O . ALA A 1 149 ? 22.804 -18.096 -9.651 1.00 69.44 149 ALA A O 1
ATOM 1235 N N . LEU A 1 150 ? 24.774 -17.138 -9.218 1.00 71.00 150 LEU A N 1
ATOM 1236 C CA . LEU A 1 150 ? 24.291 -16.319 -8.099 1.00 71.00 150 LEU A CA 1
ATOM 1237 C C . LEU A 1 150 ? 23.223 -15.317 -8.541 1.00 71.00 150 LEU A C 1
ATOM 1239 O O . LEU A 1 150 ? 22.202 -15.177 -7.872 1.00 71.00 150 LEU A O 1
ATOM 1243 N N . GLY A 1 151 ? 23.421 -14.650 -9.677 1.00 67.12 151 GLY A N 1
ATOM 1244 C CA . GLY A 1 151 ? 22.432 -13.711 -10.200 1.00 67.12 151 GLY A CA 1
ATOM 1245 C C . GLY A 1 151 ? 21.160 -14.398 -10.710 1.00 67.12 151 GLY A C 1
ATOM 1246 O O . GLY A 1 151 ? 20.058 -13.947 -10.403 1.00 67.12 151 GLY A O 1
ATOM 1247 N N . ALA A 1 152 ? 21.289 -15.530 -11.408 1.00 70.25 152 ALA A N 1
ATOM 1248 C CA . ALA A 1 152 ? 20.158 -16.359 -11.815 1.00 70.25 152 ALA A CA 1
ATOM 1249 C C . ALA A 1 152 ? 19.417 -16.929 -10.600 1.00 70.25 152 ALA A C 1
ATOM 1251 O O . ALA A 1 152 ? 18.190 -16.917 -10.593 1.00 70.25 152 ALA A O 1
ATOM 1252 N N . MET A 1 153 ? 20.129 -17.362 -9.555 1.00 73.75 153 MET A N 1
ATOM 1253 C CA . MET A 1 153 ? 19.533 -17.773 -8.2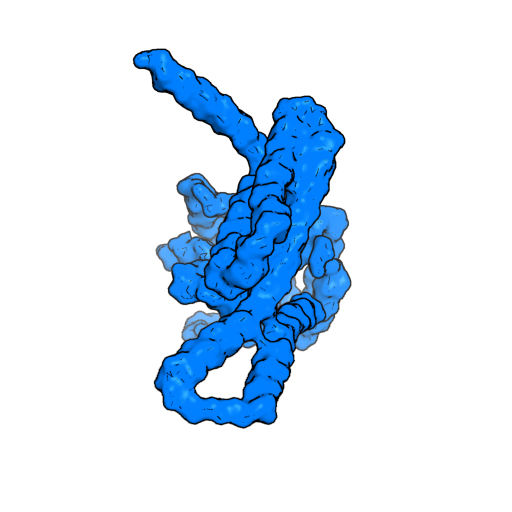82 1.00 73.75 153 MET A CA 1
ATOM 1254 C C . MET A 1 153 ? 18.816 -16.606 -7.607 1.00 73.75 153 MET A C 1
ATOM 1256 O O . MET A 1 153 ? 17.707 -16.804 -7.138 1.00 73.75 153 MET A O 1
ATOM 1260 N N . GLY A 1 154 ? 19.381 -15.396 -7.605 1.00 71.75 154 GLY A N 1
ATOM 1261 C CA . GLY A 1 154 ? 18.733 -14.204 -7.051 1.00 71.75 154 GLY A CA 1
ATOM 1262 C C . GLY A 1 154 ? 17.432 -13.844 -7.774 1.00 71.75 154 GLY A C 1
ATOM 1263 O O . GLY A 1 154 ? 16.409 -13.650 -7.124 1.00 71.75 154 GLY A O 1
ATOM 1264 N N . VAL A 1 155 ? 17.440 -13.822 -9.112 1.00 69.81 155 VAL A N 1
ATOM 1265 C CA . VAL A 1 155 ? 16.233 -13.576 -9.926 1.00 69.81 155 VAL A CA 1
ATOM 1266 C C . VAL A 1 155 ? 15.216 -14.702 -9.755 1.00 69.81 155 VAL A C 1
ATOM 1268 O O . VAL A 1 155 ? 14.041 -14.430 -9.529 1.00 69.81 155 VAL A O 1
ATOM 1271 N N . SER A 1 156 ? 15.659 -15.959 -9.818 1.00 72.94 156 SER A N 1
ATOM 1272 C CA . SER A 1 156 ? 14.782 -17.125 -9.658 1.00 72.94 156 SER A CA 1
ATOM 1273 C C . SER A 1 156 ? 14.178 -17.174 -8.261 1.00 72.94 156 SER A C 1
ATOM 1275 O O . SER A 1 156 ? 12.992 -17.441 -8.131 1.00 72.94 156 SER A O 1
ATOM 1277 N N . HIS A 1 157 ? 14.962 -16.863 -7.227 1.00 77.50 157 HIS A N 1
ATOM 1278 C CA . HIS A 1 157 ? 14.484 -16.722 -5.858 1.00 77.50 157 HIS A CA 1
ATOM 1279 C C . HIS A 1 157 ? 13.498 -15.562 -5.749 1.00 77.50 157 HIS A C 1
ATOM 1281 O O . HIS A 1 157 ? 12.445 -15.752 -5.166 1.00 77.50 157 HIS A O 1
ATOM 1287 N N . GLY A 1 158 ? 13.785 -14.405 -6.354 1.00 73.06 158 GLY A N 1
ATOM 1288 C CA . GLY A 1 158 ? 12.864 -13.268 -6.418 1.00 73.06 158 GLY A CA 1
ATOM 1289 C C . GLY A 1 158 ? 11.512 -13.667 -7.006 1.00 73.06 158 GLY A C 1
ATOM 1290 O O . GLY A 1 158 ? 10.506 -13.573 -6.310 1.00 73.06 158 GLY A O 1
ATOM 1291 N N . ILE A 1 159 ? 11.507 -14.218 -8.225 1.00 74.38 159 ILE A N 1
ATOM 1292 C CA . ILE A 1 159 ? 10.304 -14.730 -8.902 1.00 74.38 159 ILE A CA 1
ATOM 1293 C C . ILE A 1 159 ? 9.602 -15.768 -8.029 1.00 74.38 159 ILE A C 1
ATOM 1295 O O . ILE A 1 159 ? 8.413 -15.637 -7.763 1.00 74.38 159 ILE A O 1
ATOM 1299 N N . TYR A 1 160 ? 10.334 -16.773 -7.545 1.00 77.06 160 TYR A N 1
ATOM 1300 C CA . TYR A 1 160 ? 9.783 -17.811 -6.682 1.00 77.06 160 TYR A CA 1
ATOM 1301 C C . TYR A 1 160 ? 9.104 -17.197 -5.458 1.00 77.06 160 TYR A C 1
ATOM 1303 O O . TYR A 1 160 ? 7.944 -17.499 -5.210 1.00 77.06 160 TYR A O 1
ATOM 1311 N N . THR A 1 161 ? 9.769 -16.279 -4.751 1.00 74.19 161 THR A N 1
ATOM 1312 C CA . THR A 1 161 ? 9.206 -15.592 -3.583 1.00 74.19 161 THR A CA 1
ATOM 1313 C C . THR A 1 161 ? 8.014 -14.705 -3.920 1.00 74.19 161 THR A C 1
ATOM 1315 O O . THR A 1 161 ? 7.086 -14.649 -3.118 1.00 74.19 161 THR A O 1
ATOM 1318 N N . SER A 1 162 ? 7.969 -14.087 -5.104 1.00 70.06 162 SER A N 1
ATOM 1319 C CA . SER A 1 162 ? 6.789 -13.348 -5.575 1.00 70.06 162 SER A CA 1
ATOM 1320 C C . SER A 1 162 ? 5.573 -14.253 -5.782 1.00 70.06 162 SER A C 1
ATOM 1322 O O . SER A 1 162 ? 4.452 -13.793 -5.610 1.00 70.06 162 SER A O 1
ATOM 1324 N N . TYR A 1 163 ? 5.791 -15.532 -6.108 1.00 70.62 163 TYR A N 1
ATOM 1325 C CA . TYR A 1 163 ? 4.739 -16.551 -6.190 1.00 70.62 163 TYR A CA 1
ATOM 1326 C C . TYR A 1 163 ? 4.592 -17.383 -4.904 1.00 70.62 163 TYR A C 1
ATOM 1328 O O . TYR A 1 163 ? 3.714 -18.245 -4.823 1.00 70.62 163 TYR A O 1
ATOM 1336 N N . THR A 1 164 ? 5.429 -17.162 -3.880 1.00 70.00 164 THR A N 1
ATOM 1337 C CA . THR A 1 164 ? 5.207 -17.793 -2.574 1.00 70.00 164 THR A CA 1
ATOM 1338 C C . THR A 1 164 ? 4.043 -17.127 -1.855 1.00 70.00 164 THR A C 1
ATOM 1340 O O . THR A 1 164 ? 3.795 -15.934 -1.997 1.00 70.00 164 THR A O 1
ATOM 1343 N N . ARG A 1 165 ? 3.322 -17.920 -1.056 1.00 71.00 165 ARG A N 1
ATOM 1344 C CA . ARG A 1 165 ? 2.121 -17.476 -0.341 1.00 71.00 165 ARG A CA 1
ATOM 1345 C C . ARG A 1 165 ? 2.404 -16.255 0.536 1.00 71.00 165 ARG A C 1
ATOM 1347 O O . ARG A 1 165 ? 3.399 -16.231 1.263 1.00 71.00 165 ARG A O 1
ATOM 1354 N N . THR A 1 166 ? 1.454 -15.321 0.560 1.00 80.25 166 THR A N 1
ATOM 1355 C CA . THR A 1 166 ? 1.442 -14.163 1.461 1.00 80.25 166 THR A CA 1
ATOM 1356 C C . THR A 1 166 ? 1.718 -14.593 2.900 1.00 80.25 166 THR A C 1
ATOM 1358 O O . THR A 1 166 ? 1.120 -15.557 3.406 1.00 80.25 166 THR A O 1
ATOM 1361 N N . ARG A 1 167 ? 2.649 -13.897 3.556 1.00 83.62 167 ARG A N 1
ATOM 1362 C CA . ARG A 1 167 ? 2.970 -14.113 4.969 1.00 83.62 167 ARG A CA 1
ATOM 1363 C C . ARG A 1 167 ? 1.916 -13.439 5.844 1.00 83.62 167 ARG A C 1
ATOM 1365 O O . ARG A 1 167 ? 1.431 -12.372 5.502 1.00 83.62 167 ARG A O 1
ATOM 1372 N N . MET A 1 168 ? 1.608 -14.061 6.976 1.00 88.25 168 MET A N 1
ATOM 1373 C CA . MET A 1 168 ? 0.691 -13.536 7.989 1.00 88.25 168 MET A CA 1
ATOM 1374 C C . MET A 1 168 ? 1.388 -13.640 9.352 1.00 88.25 168 MET A C 1
ATOM 1376 O O . MET A 1 168 ? 1.196 -14.630 10.060 1.00 88.25 168 MET A O 1
ATOM 1380 N N . PRO A 1 169 ? 2.321 -12.721 9.663 1.00 89.69 169 PRO A N 1
ATOM 1381 C CA . PRO A 1 169 ? 3.038 -12.750 10.931 1.00 89.69 169 PRO A CA 1
ATOM 1382 C C . PRO A 1 169 ? 2.112 -12.360 12.089 1.00 89.69 169 PRO A C 1
ATOM 1384 O O . PRO A 1 169 ? 1.289 -11.460 11.958 1.00 89.69 169 PRO A O 1
ATOM 1387 N N . THR A 1 170 ? 2.284 -13.007 13.242 1.00 93.19 170 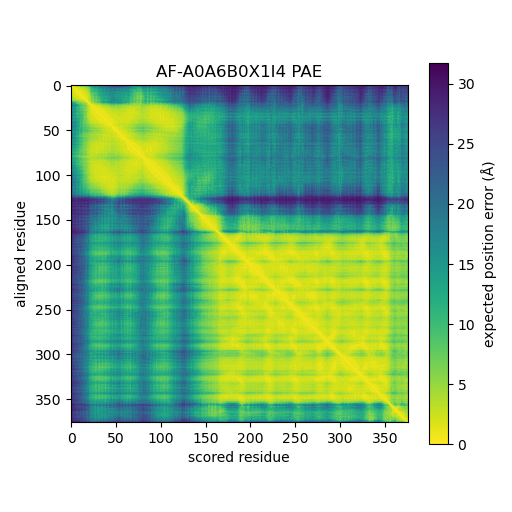THR A N 1
ATOM 1388 C CA . THR A 1 170 ? 1.655 -12.582 14.499 1.00 93.19 170 THR A CA 1
ATOM 1389 C C . THR A 1 170 ? 2.590 -11.619 15.220 1.00 93.19 170 THR A C 1
ATOM 1391 O O . THR A 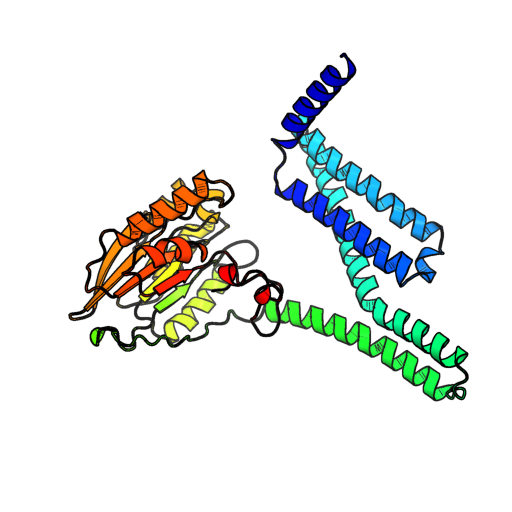1 170 ? 3.720 -11.988 15.544 1.00 93.19 170 THR A O 1
ATOM 1394 N N . VAL A 1 171 ? 2.120 -10.399 15.481 1.00 93.81 171 VAL A N 1
ATOM 1395 C CA . VAL A 1 171 ? 2.869 -9.372 16.215 1.00 93.81 171 VAL A CA 1
ATOM 1396 C C . VAL A 1 171 ? 2.235 -9.201 17.598 1.00 93.81 171 VAL A C 1
ATOM 1398 O O . VAL A 1 171 ? 1.131 -8.668 17.684 1.00 93.81 171 VAL A O 1
ATOM 1401 N N . PRO A 1 172 ? 2.875 -9.673 18.684 1.00 95.12 172 PRO A N 1
ATOM 1402 C CA . PRO A 1 172 ? 2.352 -9.467 20.028 1.00 95.12 172 PRO A CA 1
ATOM 1403 C C . PRO A 1 172 ? 2.562 -8.010 20.451 1.00 95.12 172 PRO A C 1
ATOM 1405 O O . PRO A 1 172 ? 3.699 -7.541 20.526 1.00 95.12 172 PRO A O 1
ATOM 1408 N N . LEU A 1 173 ? 1.470 -7.314 20.758 1.00 96.00 173 LEU A N 1
ATOM 1409 C CA . LEU A 1 173 ? 1.485 -5.971 21.332 1.00 96.00 173 LEU A CA 1
ATOM 1410 C C . LEU A 1 173 ? 1.190 -6.065 22.828 1.00 96.00 173 LEU A C 1
ATOM 1412 O O . LEU A 1 173 ? 0.372 -6.877 23.252 1.00 96.00 173 LEU A O 1
ATOM 1416 N N . ARG A 1 174 ? 1.898 -5.273 23.634 1.00 95.62 174 ARG A N 1
ATOM 1417 C CA . ARG A 1 174 ? 1.746 -5.262 25.092 1.00 95.62 174 ARG A CA 1
ATOM 1418 C C . ARG A 1 174 ? 1.590 -3.830 25.557 1.00 95.62 174 ARG A C 1
ATOM 1420 O O . ARG A 1 174 ? 2.471 -3.012 25.300 1.00 95.62 174 ARG A O 1
ATOM 1427 N N . TYR A 1 175 ? 0.508 -3.573 26.275 1.00 95.69 175 TYR A N 1
ATOM 1428 C CA . TYR A 1 175 ? 0.207 -2.276 26.857 1.00 95.69 175 TYR A CA 1
ATOM 1429 C C . TYR A 1 175 ? 0.134 -2.440 28.377 1.00 95.69 175 TYR A C 1
ATOM 1431 O O . TYR A 1 175 ? -0.557 -3.350 28.834 1.00 95.69 175 TYR A O 1
ATOM 1439 N N . PRO A 1 176 ? 0.859 -1.622 29.164 1.00 92.44 176 PRO A N 1
ATOM 1440 C CA . PRO A 1 176 ? 0.814 -1.705 30.624 1.00 92.44 176 PRO A CA 1
ATOM 1441 C C . PRO A 1 176 ? -0.600 -1.543 31.192 1.00 92.44 176 PRO A C 1
ATOM 1443 O O . PRO A 1 176 ? -0.953 -2.237 32.139 1.00 92.44 176 PRO A O 1
ATOM 1446 N N . ASP A 1 177 ? -1.397 -0.680 30.562 1.00 89.81 177 ASP A N 1
ATOM 1447 C CA . ASP A 1 177 ? -2.742 -0.307 31.000 1.00 89.81 177 ASP A CA 1
ATOM 1448 C C . ASP A 1 177 ? -3.831 -0.882 30.072 1.00 89.81 177 ASP A C 1
ATOM 1450 O O . ASP A 1 177 ? -4.883 -0.272 29.887 1.00 89.81 177 ASP A O 1
ATOM 1454 N N . LEU A 1 178 ? -3.583 -2.045 29.443 1.00 95.06 178 LEU A N 1
ATOM 1455 C CA . LEU A 1 178 ? -4.592 -2.701 28.603 1.00 95.06 178 LEU A CA 1
ATOM 1456 C C . LEU A 1 178 ? -5.809 -3.105 29.458 1.00 95.06 178 LEU A C 1
ATOM 1458 O O . LEU A 1 178 ? -5.628 -3.816 30.452 1.00 95.06 178 LEU A O 1
ATOM 1462 N N . PRO A 1 179 ? -7.046 -2.734 29.073 1.00 94.31 179 PRO A N 1
ATOM 1463 C CA . PRO A 1 179 ? -8.246 -3.270 29.704 1.00 94.31 179 PRO A CA 1
ATOM 1464 C C . PRO A 1 179 ? -8.252 -4.803 29.679 1.00 94.31 179 PRO A C 1
ATOM 1466 O O . PRO A 1 179 ? -7.960 -5.411 28.648 1.00 94.31 179 PRO A O 1
ATOM 1469 N N . ALA A 1 180 ? -8.606 -5.435 30.800 1.00 95.12 180 ALA A N 1
ATOM 1470 C CA . ALA A 1 180 ? -8.516 -6.889 30.960 1.00 95.12 180 ALA A CA 1
ATOM 1471 C C . ALA A 1 180 ? -9.370 -7.656 29.936 1.00 95.12 180 ALA A C 1
ATOM 1473 O O . ALA A 1 180 ? -9.003 -8.748 29.509 1.00 95.12 180 ALA A O 1
ATOM 1474 N N . GLU A 1 181 ? -10.490 -7.077 29.510 1.00 96.69 181 GLU A N 1
ATOM 1475 C CA . GLU A 1 181 ? -11.389 -7.636 28.502 1.00 96.69 181 GLU A CA 1
ATOM 1476 C C . GLU A 1 181 ? -10.798 -7.627 27.084 1.00 96.69 181 GLU A C 1
ATOM 1478 O O . GLU A 1 181 ? -11.282 -8.363 26.225 1.00 96.69 181 GLU A O 1
ATOM 1483 N N . LEU A 1 182 ? -9.762 -6.821 26.830 1.00 97.19 182 LEU A N 1
ATOM 1484 C CA . LEU A 1 182 ? -9.038 -6.785 25.554 1.00 97.19 182 LEU A CA 1
ATOM 1485 C C . LEU A 1 182 ? -7.812 -7.711 25.545 1.00 97.19 182 LEU A C 1
ATOM 1487 O O . LEU A 1 182 ? -7.158 -7.848 24.508 1.00 97.19 182 LEU A O 1
ATOM 1491 N N . GLU A 1 183 ? -7.485 -8.360 26.666 1.00 97.12 183 GLU A N 1
ATOM 1492 C CA . GLU A 1 183 ? -6.365 -9.298 26.732 1.00 97.12 183 GLU A CA 1
ATOM 1493 C C . GLU A 1 183 ? -6.594 -10.476 25.775 1.00 97.12 183 GLU A C 1
ATOM 1495 O O . GLU A 1 183 ? -7.618 -11.159 25.807 1.00 97.12 183 GLU A O 1
ATOM 1500 N N . GLY A 1 184 ? -5.614 -10.722 24.907 1.00 96.06 184 GLY A N 1
ATOM 1501 C CA . GLY A 1 184 ? -5.697 -11.774 23.897 1.00 96.06 184 GLY A CA 1
ATOM 1502 C C . GLY A 1 184 ? -6.549 -11.435 22.669 1.00 96.06 184 GLY A C 1
ATOM 1503 O O . GLY A 1 184 ? -6.647 -12.299 21.795 1.00 96.06 184 GLY A O 1
ATOM 1504 N N . LEU A 1 185 ? -7.095 -10.213 22.560 1.00 97.81 185 LEU A N 1
ATOM 1505 C CA . LEU A 1 185 ? -7.796 -9.742 21.362 1.00 97.81 185 LEU A CA 1
ATOM 1506 C C . LEU A 1 185 ? -6.899 -9.884 20.124 1.00 97.81 185 LEU A C 1
ATOM 1508 O O . LEU A 1 185 ? -5.798 -9.327 20.054 1.00 97.81 185 LEU A O 1
ATOM 1512 N N . LYS A 1 186 ? -7.390 -10.593 19.109 1.00 98.06 186 LYS A N 1
ATOM 1513 C CA . LYS A 1 186 ? -6.696 -10.777 17.832 1.00 98.06 186 LYS A CA 1
ATOM 1514 C C . LYS A 1 186 ? -7.301 -9.895 16.754 1.00 98.06 186 LYS A C 1
ATOM 1516 O O . LYS A 1 186 ? -8.436 -10.101 16.327 1.00 98.06 186 LYS A O 1
ATOM 1521 N N . ILE A 1 187 ? -6.490 -8.975 16.244 1.00 98.25 187 ILE A N 1
ATOM 1522 C CA . ILE A 1 187 ? -6.839 -8.131 15.102 1.00 98.25 187 ILE A CA 1
ATOM 1523 C C . ILE A 1 187 ? -6.155 -8.684 13.848 1.00 98.25 187 ILE A C 1
ATOM 1525 O O . ILE A 1 187 ? -4.926 -8.723 13.769 1.00 98.25 187 ILE A O 1
ATOM 1529 N N . LEU A 1 188 ? -6.940 -9.098 12.851 1.00 97.69 188 LEU A N 1
ATOM 1530 C CA . LEU A 1 188 ? -6.434 -9.357 11.505 1.00 97.69 188 LEU A CA 1
ATOM 1531 C C . LEU A 1 188 ? -6.397 -8.036 10.735 1.00 97.69 188 LEU A C 1
ATOM 1533 O O . LEU A 1 188 ? -7.428 -7.517 10.311 1.00 97.69 188 LEU A O 1
ATOM 1537 N N . HIS A 1 189 ? -5.194 -7.507 10.540 1.00 97.19 189 HIS A N 1
ATOM 1538 C CA . HIS A 1 189 ? -4.967 -6.305 9.748 1.00 97.19 189 HIS A CA 1
ATOM 1539 C C . HIS A 1 189 ? -4.620 -6.671 8.303 1.00 97.19 189 HIS A C 1
ATOM 1541 O O . HIS A 1 189 ? -3.627 -7.351 8.039 1.00 97.19 189 HIS A O 1
ATOM 1547 N N . LEU A 1 190 ? -5.458 -6.225 7.370 1.00 96.19 190 LEU A N 1
ATOM 1548 C CA . LEU A 1 190 ? -5.241 -6.325 5.931 1.00 96.19 190 LEU A CA 1
ATOM 1549 C C . LEU A 1 190 ? -5.059 -4.917 5.359 1.00 96.19 190 LEU A C 1
ATOM 1551 O O . LEU A 1 190 ? -5.769 -3.982 5.723 1.00 96.19 190 LEU A O 1
ATOM 1555 N N . SER A 1 191 ? -4.118 -4.751 4.442 1.00 94.31 191 SER A N 1
ATOM 1556 C CA . SER A 1 191 ? -3.906 -3.486 3.743 1.00 94.31 191 SER A CA 1
ATOM 1557 C C . SER A 1 191 ? -3.316 -3.749 2.369 1.00 94.31 191 SER A C 1
ATOM 1559 O O . SER A 1 191 ? -2.739 -4.819 2.155 1.00 94.31 191 SER A O 1
ATOM 1561 N N . ASP A 1 192 ? -3.481 -2.794 1.453 1.00 93.88 192 ASP A N 1
ATOM 1562 C CA . ASP A 1 192 ? -2.835 -2.807 0.141 1.00 93.88 192 ASP A CA 1
ATOM 1563 C C . ASP A 1 192 ? -3.041 -4.143 -0.605 1.00 93.88 192 ASP A C 1
ATOM 1565 O O . ASP A 1 192 ? -2.107 -4.745 -1.145 1.00 93.88 192 ASP A O 1
ATOM 1569 N N . ILE A 1 193 ? -4.282 -4.643 -0.609 1.00 94.81 193 ILE A N 1
ATOM 1570 C CA . ILE A 1 193 ? -4.627 -5.934 -1.224 1.00 94.81 193 ILE A CA 1
ATOM 1571 C C . ILE A 1 193 ? -4.493 -5.847 -2.752 1.00 94.81 193 ILE A C 1
ATOM 1573 O O . ILE A 1 193 ? -4.070 -6.813 -3.383 1.00 94.81 193 ILE A O 1
ATOM 1577 N N . HIS A 1 194 ? -4.846 -4.700 -3.348 1.00 94.44 194 HIS A N 1
ATOM 1578 C CA . HIS A 1 194 ? -4.723 -4.416 -4.783 1.00 94.44 194 HIS A CA 1
ATOM 1579 C C . HIS A 1 194 ? -5.215 -5.535 -5.714 1.00 94.44 194 HIS A C 1
ATOM 1581 O O . HIS A 1 194 ? -4.546 -5.872 -6.697 1.00 94.44 194 HIS A O 1
ATOM 1587 N N . ILE A 1 195 ? -6.414 -6.077 -5.463 1.00 95.69 195 ILE A N 1
ATOM 1588 C CA . ILE A 1 195 ? -7.037 -7.023 -6.403 1.00 95.69 195 ILE A CA 1
ATOM 1589 C C . ILE A 1 195 ? -7.056 -6.425 -7.818 1.00 95.69 195 ILE A C 1
ATOM 1591 O O . ILE A 1 195 ? -7.567 -5.318 -8.034 1.00 95.69 195 ILE A O 1
ATOM 1595 N N . GLY A 1 196 ? -6.454 -7.135 -8.771 1.00 91.44 196 GLY A N 1
ATOM 1596 C CA . GLY A 1 196 ? -6.184 -6.647 -10.117 1.00 91.44 196 GLY A CA 1
ATOM 1597 C C . GLY A 1 196 ? -5.250 -7.572 -10.905 1.00 91.44 196 GLY A C 1
ATOM 1598 O O . GLY A 1 196 ? -5.248 -8.771 -10.679 1.00 91.44 196 GLY A O 1
ATOM 1599 N N . PRO A 1 197 ? -4.429 -7.065 -11.846 1.00 81.19 197 PRO A N 1
ATOM 1600 C CA . PRO A 1 197 ? -3.677 -7.914 -12.783 1.00 81.19 197 PRO A CA 1
ATOM 1601 C C . PRO A 1 197 ? -2.675 -8.897 -12.158 1.00 81.19 197 PRO A C 1
ATOM 1603 O O . PRO A 1 197 ? -2.317 -9.878 -12.802 1.00 81.19 197 PRO A O 1
ATOM 1606 N N . TYR A 1 198 ? -2.194 -8.620 -10.944 1.00 82.69 198 TYR A N 1
ATOM 1607 C CA . TYR A 1 198 ? -1.148 -9.411 -10.284 1.00 82.69 198 TYR A CA 1
ATOM 1608 C C . TYR A 1 198 ? -1.647 -10.205 -9.076 1.00 82.69 198 TYR A C 1
ATOM 1610 O O . TYR A 1 198 ? -1.040 -11.215 -8.744 1.00 82.69 198 TYR A O 1
ATOM 1618 N N . ILE A 1 199 ? -2.729 -9.755 -8.435 1.00 88.44 199 ILE A N 1
ATOM 1619 C CA . ILE A 1 199 ? -3.342 -10.404 -7.274 1.00 88.44 199 ILE A CA 1
ATOM 1620 C C . ILE A 1 199 ? -4.803 -10.642 -7.635 1.00 88.44 199 ILE A C 1
ATOM 1622 O O . ILE A 1 199 ? -5.554 -9.687 -7.837 1.00 88.44 199 ILE A O 1
ATOM 1626 N N . GLN A 1 200 ? -5.188 -11.904 -7.773 1.00 91.62 200 GLN A N 1
ATOM 1627 C CA . GLN A 1 200 ? -6.539 -12.302 -8.158 1.00 91.62 200 GLN A CA 1
ATOM 1628 C C . GLN A 1 200 ? -7.413 -12.535 -6.920 1.00 91.62 200 GLN A C 1
ATOM 1630 O O . GLN A 1 200 ? -6.916 -12.772 -5.817 1.00 91.62 200 GLN A O 1
ATOM 1635 N N . LEU A 1 201 ? -8.736 -12.561 -7.106 1.00 94.69 201 LEU A N 1
ATOM 1636 C CA . LEU A 1 201 ? -9.680 -12.932 -6.042 1.00 94.69 201 LEU A CA 1
ATOM 1637 C C . LEU A 1 201 ? -9.363 -14.299 -5.409 1.00 94.69 201 LEU A C 1
ATOM 1639 O O . LEU A 1 201 ? -9.490 -14.448 -4.198 1.00 94.69 201 LEU A O 1
ATOM 1643 N N . SER A 1 202 ? -8.889 -15.270 -6.197 1.00 93.69 202 SER A N 1
ATOM 1644 C CA . SER A 1 202 ? -8.488 -16.593 -5.696 1.00 93.69 202 SER A CA 1
ATOM 1645 C C . SER A 1 202 ? -7.295 -16.541 -4.736 1.00 93.69 202 SER A C 1
ATOM 1647 O O . SER A 1 202 ? -7.197 -17.364 -3.826 1.00 93.69 202 SER A O 1
ATOM 1649 N N . ASP A 1 203 ? -6.388 -15.575 -4.915 1.00 92.12 203 ASP A N 1
ATOM 1650 C CA . ASP A 1 203 ? -5.243 -15.395 -4.019 1.00 92.12 203 ASP A CA 1
ATOM 1651 C C . ASP A 1 203 ? -5.707 -14.863 -2.659 1.00 92.12 203 ASP A C 1
ATOM 1653 O O . ASP A 1 203 ? -5.258 -15.342 -1.611 1.00 92.12 203 ASP A O 1
ATOM 1657 N N . LEU A 1 204 ? -6.656 -13.918 -2.670 1.00 94.81 204 LEU A N 1
ATOM 1658 C CA . LEU A 1 204 ? -7.298 -13.423 -1.455 1.00 94.81 204 LEU A CA 1
ATOM 1659 C C . LEU A 1 204 ? -8.114 -14.519 -0.772 1.00 94.81 204 LEU A C 1
ATOM 1661 O O . LEU A 1 204 ? -7.989 -14.686 0.435 1.00 94.81 204 LEU A O 1
ATOM 1665 N N . GLU A 1 205 ? -8.877 -15.317 -1.514 1.00 95.69 205 GLU A N 1
ATOM 1666 C CA . GLU A 1 205 ? -9.651 -16.430 -0.949 1.00 95.69 205 GLU A CA 1
ATOM 1667 C C . GLU A 1 205 ? -8.735 -17.413 -0.210 1.00 95.69 205 GLU A C 1
ATOM 1669 O O . GLU A 1 205 ? -8.953 -17.727 0.962 1.00 95.69 205 GLU A O 1
ATOM 1674 N N . ALA A 1 206 ? -7.634 -17.826 -0.845 1.00 93.31 206 ALA A N 1
ATOM 1675 C CA . ALA A 1 206 ? -6.646 -18.706 -0.227 1.00 93.31 206 ALA A CA 1
ATOM 1676 C C . ALA A 1 206 ? -5.956 -18.072 1.000 1.00 93.31 206 ALA A C 1
ATOM 1678 O O . ALA A 1 206 ? -5.582 -18.781 1.943 1.00 93.31 206 ALA A O 1
ATOM 1679 N N . LEU A 1 207 ? -5.758 -16.749 1.010 1.00 93.38 207 LEU A N 1
ATOM 1680 C CA . LEU A 1 207 ? -5.273 -16.025 2.184 1.00 93.38 207 LEU A CA 1
ATOM 1681 C C . LEU A 1 207 ? -6.306 -16.055 3.314 1.00 93.38 207 LEU A C 1
ATOM 1683 O O . LEU A 1 207 ? -5.946 -16.424 4.431 1.00 93.38 207 LEU A O 1
ATOM 1687 N N . LEU A 1 208 ? -7.561 -15.719 3.027 1.00 95.44 208 LEU A N 1
ATOM 1688 C CA . LEU A 1 208 ? -8.629 -15.624 4.019 1.00 95.44 208 LEU A CA 1
ATOM 1689 C C . LEU A 1 208 ? -8.986 -16.980 4.633 1.00 95.44 208 LEU A C 1
ATOM 1691 O O . LEU A 1 208 ? -9.175 -17.055 5.843 1.00 95.44 208 LEU A O 1
ATOM 1695 N N . VAL A 1 209 ? -8.953 -18.070 3.859 1.00 94.88 209 VAL A N 1
ATOM 1696 C CA . VAL A 1 209 ? -9.113 -19.438 4.393 1.00 94.88 209 VAL A CA 1
ATOM 1697 C C . VAL A 1 209 ? -8.054 -19.753 5.453 1.00 94.88 209 VAL A C 1
ATOM 1699 O O . VAL A 1 209 ? -8.355 -20.374 6.471 1.00 94.88 209 VAL A O 1
ATOM 1702 N N . ARG A 1 210 ? -6.806 -19.313 5.251 1.00 92.69 210 ARG A N 1
ATOM 1703 C CA . ARG A 1 210 ? -5.748 -19.469 6.263 1.00 92.69 210 ARG A CA 1
ATOM 1704 C C . ARG A 1 210 ? -5.927 -18.495 7.421 1.00 92.69 210 ARG A C 1
ATOM 1706 O O . ARG A 1 210 ? -5.706 -18.879 8.562 1.00 92.69 210 ARG A O 1
ATOM 1713 N N . ALA A 1 211 ? -6.318 -17.256 7.138 1.00 93.62 211 ALA A N 1
ATOM 1714 C CA . ALA A 1 211 ? -6.523 -16.239 8.160 1.00 93.62 211 ALA A CA 1
ATOM 1715 C C . ALA A 1 211 ? -7.648 -16.628 9.131 1.00 93.62 211 ALA A C 1
ATOM 1717 O O . ALA A 1 211 ? -7.498 -16.455 10.338 1.00 93.62 211 ALA A O 1
ATOM 1718 N N . ALA A 1 212 ? -8.706 -17.274 8.635 1.00 95.19 212 ALA A N 1
ATOM 1719 C CA . ALA A 1 212 ? -9.781 -17.828 9.452 1.00 95.19 212 ALA A CA 1
ATOM 1720 C C . ALA A 1 212 ? -9.281 -18.852 10.491 1.00 95.19 212 ALA A C 1
ATOM 1722 O O . ALA A 1 212 ? -9.832 -18.934 11.584 1.00 95.19 212 ALA A O 1
ATOM 1723 N N . GLN A 1 213 ? -8.197 -19.590 10.206 1.00 94.38 213 GLN A N 1
ATOM 1724 C CA . GLN A 1 213 ? -7.599 -20.543 11.158 1.00 94.38 213 GLN A CA 1
ATOM 1725 C C . GLN A 1 213 ? -6.952 -19.852 12.366 1.00 94.38 213 GLN A C 1
ATOM 1727 O O . GLN A 1 213 ? -6.784 -20.483 13.407 1.00 94.38 213 GLN A O 1
ATOM 1732 N N . ALA A 1 214 ? -6.592 -18.569 12.248 1.00 93.50 214 ALA A N 1
ATOM 1733 C CA . ALA A 1 214 ? -6.090 -17.787 13.375 1.00 93.50 214 ALA A CA 1
ATOM 1734 C C . ALA A 1 214 ? -7.209 -17.358 14.345 1.00 93.50 214 ALA A C 1
ATOM 1736 O O . ALA A 1 214 ? -6.893 -16.935 15.464 1.00 93.50 214 ALA A O 1
ATOM 1737 N N . ALA A 1 215 ? -8.476 -17.512 13.926 1.00 96.12 215 ALA A N 1
ATOM 1738 C CA . ALA A 1 215 ? -9.681 -17.078 14.627 1.00 96.12 215 ALA A CA 1
ATOM 1739 C C . ALA A 1 215 ? -9.562 -15.615 15.096 1.00 96.12 215 ALA A C 1
ATOM 1741 O O . ALA A 1 215 ? -9.410 -15.381 16.295 1.00 96.12 215 ALA A O 1
ATOM 1742 N N . PRO A 1 216 ? -9.515 -14.644 14.161 1.00 97.62 216 PRO A N 1
ATOM 1743 C CA . PRO A 1 216 ? -9.458 -13.236 14.527 1.00 97.62 216 PRO A CA 1
ATOM 1744 C C . PRO A 1 216 ? -10.764 -12.798 15.191 1.00 97.62 216 PRO A C 1
ATOM 1746 O O . PRO A 1 216 ? -11.852 -13.178 14.761 1.00 97.62 216 PRO A O 1
ATOM 1749 N N . ASP A 1 217 ? -10.655 -11.954 16.209 1.00 98.19 217 ASP A N 1
ATOM 1750 C CA . ASP A 1 217 ? -11.813 -11.364 16.877 1.00 98.19 217 ASP A CA 1
ATOM 1751 C C . ASP A 1 217 ? -12.309 -10.131 16.117 1.00 98.19 217 ASP A C 1
ATOM 1753 O O . ASP A 1 217 ? -13.503 -9.844 16.104 1.00 98.19 217 ASP A O 1
ATOM 1757 N N . LEU A 1 218 ? -11.396 -9.425 15.446 1.00 98.31 218 LEU A N 1
ATOM 1758 C CA . LEU A 1 218 ? -11.650 -8.220 14.664 1.00 98.31 218 LEU A CA 1
ATOM 1759 C C . LEU A 1 218 ? -10.867 -8.275 13.349 1.00 98.31 218 LEU A C 1
ATOM 1761 O O . LEU A 1 218 ? -9.697 -8.664 13.338 1.00 98.31 218 LEU A O 1
ATOM 1765 N N . ILE A 1 219 ? -11.476 -7.828 12.253 1.00 98.50 219 ILE A N 1
ATOM 1766 C CA . ILE A 1 219 ? -10.781 -7.627 10.976 1.00 98.50 219 ILE A CA 1
ATOM 1767 C C . ILE A 1 219 ? -10.795 -6.141 10.639 1.00 98.50 219 ILE A C 1
ATOM 1769 O O . ILE A 1 219 ? -11.828 -5.477 10.732 1.00 98.50 219 ILE A O 1
ATOM 1773 N N . VAL A 1 220 ? -9.650 -5.613 10.220 1.00 98.44 220 VAL A N 1
ATOM 1774 C CA . VAL A 1 220 ? -9.533 -4.222 9.777 1.00 98.44 220 VAL A CA 1
ATOM 1775 C C . VAL A 1 220 ? -8.813 -4.140 8.441 1.00 98.44 220 VAL A C 1
ATOM 1777 O O . VAL A 1 220 ? -7.802 -4.811 8.224 1.00 98.44 220 VAL A O 1
ATOM 1780 N N . VAL A 1 221 ? -9.344 -3.312 7.543 1.00 98.00 221 VAL A N 1
ATOM 1781 C CA . VAL A 1 221 ? -8.851 -3.136 6.176 1.00 98.00 221 VAL A CA 1
ATOM 1782 C C . VAL A 1 221 ? -8.444 -1.683 5.959 1.00 98.00 221 VAL A C 1
ATOM 1784 O O . VAL A 1 221 ? -9.301 -0.808 5.865 1.00 98.00 221 VAL A O 1
ATOM 1787 N N . THR A 1 222 ? -7.148 -1.391 5.873 1.00 96.81 222 THR A N 1
ATOM 1788 C CA . THR A 1 222 ? -6.664 0.002 5.843 1.00 96.81 222 THR A CA 1
ATOM 1789 C C . THR A 1 222 ? -6.342 0.491 4.432 1.00 96.81 222 THR A C 1
ATOM 1791 O O . THR A 1 222 ? -5.223 0.921 4.166 1.00 96.81 222 THR A O 1
ATOM 1794 N N . GLY A 1 223 ? -7.323 0.433 3.528 1.00 94.94 223 GLY A N 1
ATOM 1795 C CA . GLY A 1 223 ? -7.248 1.016 2.182 1.00 94.94 223 GLY A CA 1
ATOM 1796 C C . GLY A 1 223 ? -6.617 0.146 1.086 1.00 94.94 223 GLY A C 1
ATOM 1797 O O . GLY A 1 223 ? -6.091 -0.937 1.347 1.00 94.94 223 GLY A O 1
ATOM 1798 N N . ASP A 1 224 ? -6.711 0.638 -0.154 1.00 96.06 224 ASP A N 1
ATOM 1799 C CA . ASP A 1 224 ? -6.164 0.045 -1.383 1.00 96.06 224 ASP A CA 1
ATOM 1800 C C . ASP A 1 224 ? -6.587 -1.423 -1.606 1.00 96.06 224 ASP A C 1
ATOM 1802 O O . ASP A 1 224 ? -5.797 -2.338 -1.856 1.00 96.06 224 ASP A O 1
ATOM 1806 N N . VAL A 1 225 ? -7.900 -1.654 -1.533 1.00 96.44 225 VAL A N 1
ATOM 1807 C CA . VAL A 1 225 ? -8.505 -2.998 -1.550 1.00 96.44 225 VAL A CA 1
ATOM 1808 C C . VAL A 1 225 ? -8.471 -3.627 -2.944 1.00 96.44 225 VAL A C 1
ATOM 1810 O O . VAL A 1 225 ? -8.176 -4.812 -3.110 1.00 96.44 225 VAL A O 1
ATOM 1813 N N . CYS A 1 226 ? -8.813 -2.853 -3.974 1.00 96.19 226 CYS A N 1
ATOM 1814 C CA . CYS A 1 226 ? -8.969 -3.378 -5.326 1.00 96.19 226 CYS A CA 1
ATOM 1815 C C . CYS A 1 226 ? -8.741 -2.301 -6.392 1.00 96.19 226 CYS A C 1
ATOM 1817 O O . CYS A 1 226 ? -9.349 -1.228 -6.390 1.00 96.19 226 CYS A O 1
ATOM 1819 N N . ASP A 1 227 ? -7.873 -2.625 -7.347 1.0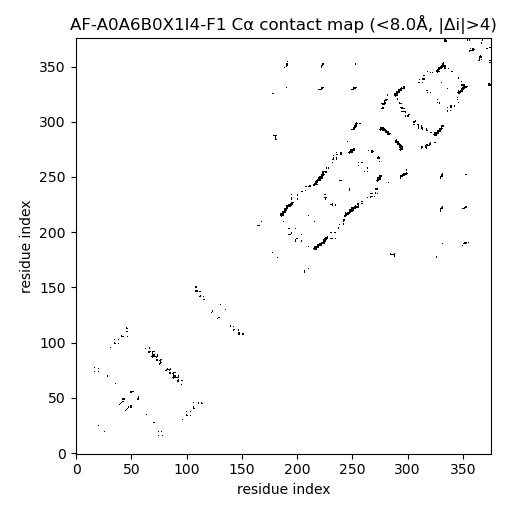0 92.44 227 ASP A N 1
ATOM 1820 C CA . ASP A 1 227 ? -7.547 -1.798 -8.503 1.00 92.44 227 ASP A CA 1
ATOM 1821 C C . ASP A 1 227 ? -8.424 -2.100 -9.724 1.00 92.44 227 ASP A C 1
ATOM 1823 O O . ASP A 1 227 ? -8.593 -1.240 -10.602 1.00 92.44 227 ASP A O 1
ATOM 1827 N N . HIS A 1 228 ? -8.999 -3.304 -9.791 1.00 90.75 228 HIS A N 1
ATOM 1828 C CA . HIS A 1 228 ? -9.900 -3.720 -10.856 1.00 90.75 228 HIS A CA 1
ATOM 1829 C C . HIS A 1 228 ? -11.373 -3.560 -10.459 1.00 90.75 228 HIS A C 1
ATOM 1831 O O . HIS A 1 228 ? -12.011 -4.454 -9.922 1.00 90.75 228 HIS A O 1
ATOM 1837 N N . ASN A 1 229 ? -11.946 -2.401 -10.786 1.00 88.88 229 ASN A N 1
ATOM 1838 C CA . ASN A 1 229 ? -13.303 -2.013 -10.383 1.00 88.88 229 ASN A CA 1
ATOM 1839 C C . ASN A 1 229 ? -14.417 -3.073 -10.512 1.00 88.88 229 ASN A C 1
ATOM 1841 O O . ASN A 1 229 ? -15.247 -3.112 -9.606 1.00 88.88 229 ASN A O 1
ATOM 1845 N N . PRO A 1 230 ? -14.499 -3.887 -11.586 1.00 92.62 230 PRO A N 1
ATOM 1846 C CA . PRO A 1 230 ? -15.504 -4.949 -11.681 1.00 92.62 230 PRO A CA 1
ATOM 1847 C C . PRO A 1 230 ? -15.461 -5.969 -10.534 1.00 92.62 230 PRO A C 1
ATOM 1849 O O . PRO A 1 230 ? -16.496 -6.532 -10.193 1.00 92.62 230 PRO A O 1
ATOM 1852 N N . GLU A 1 231 ? -14.297 -6.177 -9.919 1.00 95.31 231 GLU A N 1
ATOM 1853 C CA . GLU A 1 231 ? -14.091 -7.149 -8.841 1.00 95.31 231 GLU A CA 1
ATOM 1854 C C . GLU A 1 231 ? -14.279 -6.549 -7.444 1.00 95.31 231 GLU A C 1
ATOM 1856 O O . GLU A 1 231 ? -14.428 -7.299 -6.488 1.00 95.31 231 GLU A O 1
ATOM 1861 N N . TYR A 1 232 ? -14.357 -5.219 -7.306 1.00 96.44 232 TYR A N 1
ATOM 1862 C CA . TYR A 1 232 ? -14.326 -4.544 -6.000 1.00 96.44 232 TYR A CA 1
ATOM 1863 C C . TYR A 1 232 ? -15.402 -5.064 -5.032 1.00 96.44 232 TYR A C 1
ATOM 1865 O O . TYR A 1 232 ? -15.107 -5.374 -3.882 1.00 96.44 232 TYR A O 1
ATOM 1873 N N . LEU A 1 233 ? -16.650 -5.212 -5.493 1.00 97.38 233 LEU A N 1
ATOM 1874 C CA . LEU A 1 233 ? -17.733 -5.740 -4.655 1.00 97.38 233 LEU A CA 1
ATOM 1875 C C . LEU A 1 233 ? -17.509 -7.209 -4.269 1.00 97.38 233 LEU A C 1
ATOM 1877 O O . LEU A 1 233 ? -17.817 -7.599 -3.147 1.00 97.38 233 LEU A O 1
ATOM 1881 N N . ALA A 1 234 ? -16.986 -8.024 -5.187 1.00 97.62 234 ALA A N 1
ATOM 1882 C CA . ALA A 1 234 ? -16.666 -9.418 -4.898 1.00 97.62 234 ALA A CA 1
ATOM 1883 C C . ALA A 1 234 ? -15.533 -9.516 -3.866 1.00 97.62 234 ALA A C 1
ATOM 1885 O O . ALA A 1 234 ? -15.616 -10.339 -2.959 1.00 97.62 234 ALA A O 1
ATOM 1886 N N . THR A 1 235 ? -14.538 -8.626 -3.945 1.00 97.81 235 THR A N 1
ATOM 1887 C CA . THR A 1 235 ? -13.468 -8.504 -2.949 1.00 97.81 235 THR A CA 1
ATOM 1888 C C . THR A 1 235 ? -14.023 -8.195 -1.562 1.00 97.81 235 THR A C 1
ATOM 1890 O O . THR A 1 235 ? -13.662 -8.872 -0.603 1.00 97.81 235 THR A O 1
ATOM 1893 N N . LEU A 1 236 ? -14.931 -7.219 -1.445 1.00 97.94 236 LEU A N 1
ATOM 1894 C CA . LEU A 1 236 ? -15.554 -6.886 -0.159 1.00 97.94 236 LEU A CA 1
ATOM 1895 C C . LEU A 1 236 ? -16.357 -8.063 0.408 1.00 97.94 236 LEU A C 1
ATOM 1897 O O . LEU A 1 236 ? -16.179 -8.416 1.567 1.00 97.94 236 LEU A O 1
ATOM 1901 N N . ARG A 1 237 ? -17.155 -8.742 -0.423 1.00 97.56 237 ARG A N 1
ATOM 1902 C CA . ARG A 1 237 ? -17.913 -9.935 0.001 1.00 97.56 237 ARG A CA 1
ATOM 1903 C C . ARG A 1 237 ? -17.026 -11.080 0.469 1.00 97.56 237 ARG A C 1
ATOM 1905 O O . ARG A 1 237 ? -17.403 -11.842 1.352 1.00 97.56 237 ARG A O 1
ATOM 1912 N N . LEU A 1 238 ? -15.850 -11.219 -0.135 1.00 96.94 238 LEU A N 1
ATOM 1913 C CA . LEU A 1 238 ? -14.883 -12.223 0.276 1.00 96.94 238 LEU A CA 1
ATOM 1914 C C . LEU A 1 238 ? -14.292 -11.878 1.650 1.00 96.94 238 LEU A C 1
ATOM 1916 O O . LEU A 1 238 ? -14.171 -12.763 2.490 1.00 96.94 238 LEU A O 1
ATOM 1920 N N . LEU A 1 239 ? -14.011 -10.599 1.915 1.00 97.25 239 LEU A N 1
ATOM 1921 C CA . LEU A 1 239 ? -13.582 -10.126 3.237 1.00 97.25 239 LEU A CA 1
ATOM 1922 C C . LEU A 1 239 ? -14.646 -10.384 4.317 1.00 97.25 239 LEU A C 1
ATOM 1924 O O . LEU A 1 239 ? -14.299 -10.841 5.401 1.00 97.25 239 LEU A O 1
ATOM 1928 N N . GLU A 1 240 ? -15.931 -10.195 4.001 1.00 94.44 240 GLU A N 1
ATOM 1929 C CA . GLU A 1 240 ? -17.050 -10.514 4.907 1.00 94.44 240 GLU A CA 1
ATOM 1930 C C . GLU A 1 240 ? -17.175 -12.004 5.247 1.00 94.44 240 GLU A C 1
ATOM 1932 O O . GLU A 1 240 ? -17.796 -12.360 6.246 1.00 94.44 240 GLU A O 1
ATOM 1937 N N . SER A 1 241 ? -16.618 -12.889 4.416 1.00 93.81 241 SER A N 1
ATOM 1938 C CA . SER A 1 241 ? -16.758 -14.337 4.609 1.00 93.81 241 SER A CA 1
ATOM 1939 C C . SER A 1 241 ? -15.954 -14.876 5.796 1.00 93.81 241 SER A C 1
ATOM 1941 O O . SER A 1 241 ? -16.212 -15.993 6.250 1.00 93.81 241 SER A O 1
ATOM 1943 N N . VAL A 1 242 ? -14.989 -14.103 6.308 1.00 95.00 242 VAL A N 1
ATOM 1944 C CA . VAL A 1 242 ? -14.187 -14.503 7.465 1.00 95.00 242 VAL A CA 1
ATOM 1945 C C . VAL A 1 242 ? -14.928 -14.121 8.745 1.00 95.00 242 VAL A C 1
ATOM 1947 O O . VAL A 1 242 ? -15.168 -12.936 8.980 1.00 95.00 242 VAL A O 1
ATOM 1950 N N . PRO A 1 243 ? -15.276 -15.094 9.603 1.00 94.12 243 PRO A N 1
ATOM 1951 C CA . PRO A 1 243 ? -15.951 -14.796 10.852 1.00 94.12 243 PRO A CA 1
ATOM 1952 C C . PRO A 1 243 ? -15.006 -14.045 11.793 1.00 94.12 243 PRO A C 1
ATOM 1954 O O . PRO A 1 243 ? -13.888 -14.492 12.049 1.00 94.12 243 PRO A O 1
ATOM 1957 N N . ALA A 1 244 ? -15.492 -12.929 12.328 1.00 96.81 244 ALA A N 1
ATOM 1958 C CA . ALA A 1 244 ? -14.838 -12.150 13.369 1.00 96.81 244 ALA A CA 1
ATOM 1959 C C . ALA A 1 244 ? -15.903 -11.640 14.337 1.00 96.81 244 ALA A C 1
ATOM 1961 O O . ALA A 1 244 ? -16.884 -11.027 13.910 1.00 96.81 244 ALA A O 1
ATOM 1962 N N . GLN A 1 245 ? -15.731 -11.920 15.630 1.00 96.25 245 GLN A N 1
ATOM 1963 C CA . GLN A 1 245 ? -16.728 -11.634 16.667 1.00 96.25 245 GLN A CA 1
ATOM 1964 C C . GLN A 1 245 ? -17.159 -10.161 16.686 1.00 96.25 245 GLN A C 1
ATOM 1966 O O . GLN A 1 245 ? -18.340 -9.861 16.844 1.00 96.25 245 GLN A O 1
ATOM 1971 N N . PHE A 1 246 ? -16.204 -9.253 16.512 1.00 97.44 246 PHE A N 1
ATOM 1972 C CA . PHE A 1 246 ? -16.412 -7.810 16.545 1.00 97.44 246 PHE A CA 1
ATOM 1973 C C . PHE A 1 246 ? -16.611 -7.196 15.156 1.00 97.44 246 PHE A C 1
ATOM 1975 O O . PHE A 1 246 ? -16.837 -5.991 15.052 1.00 97.44 246 PHE A O 1
ATOM 1982 N N . GLY A 1 247 ? -16.592 -8.018 14.103 1.00 96.81 247 GLY A N 1
ATOM 1983 C CA . GLY A 1 247 ? -16.865 -7.620 12.726 1.00 96.81 247 GLY A CA 1
ATOM 1984 C C . GLY A 1 247 ? -15.626 -7.244 11.912 1.00 96.81 247 GLY A C 1
ATOM 1985 O O . GLY A 1 247 ? -14.481 -7.474 12.306 1.00 96.81 247 GLY A O 1
ATOM 1986 N N . THR A 1 248 ? -15.891 -6.679 10.733 1.00 98.12 248 THR A N 1
ATOM 1987 C CA . THR A 1 248 ? -14.883 -6.213 9.773 1.00 98.12 248 THR A CA 1
ATOM 1988 C C . THR A 1 248 ? -15.095 -4.733 9.496 1.00 98.12 248 THR A C 1
ATOM 1990 O O . THR A 1 248 ? -16.208 -4.351 9.151 1.00 98.12 248 THR A O 1
ATOM 1993 N N . TYR A 1 249 ? -14.045 -3.917 9.589 1.00 98.31 249 TYR A N 1
ATOM 1994 C CA . TYR A 1 249 ? -14.103 -2.467 9.349 1.00 98.31 249 TYR A CA 1
ATOM 1995 C C . TYR A 1 249 ? -13.061 -2.047 8.323 1.00 98.31 249 TYR A C 1
ATOM 1997 O O . TYR A 1 249 ? -12.016 -2.686 8.194 1.00 98.31 249 TYR A O 1
ATOM 2005 N N . ALA A 1 250 ? -13.320 -0.958 7.604 1.00 98.00 250 ALA A N 1
ATOM 2006 C CA . ALA A 1 250 ? -12.395 -0.450 6.602 1.00 98.00 250 ALA A CA 1
ATOM 2007 C C . ALA A 1 250 ? -12.157 1.057 6.725 1.00 98.00 250 ALA A C 1
ATOM 2009 O O . ALA A 1 250 ? -13.054 1.806 7.105 1.00 98.00 250 ALA A O 1
ATOM 2010 N N . SER A 1 251 ? -10.966 1.502 6.328 1.00 97.19 251 SER A N 1
ATOM 2011 C CA . SER A 1 251 ? -10.661 2.900 6.011 1.00 97.19 251 SER A CA 1
ATOM 2012 C C . SER A 1 251 ? -10.292 3.035 4.530 1.00 97.19 251 SER A C 1
ATOM 2014 O O . SER A 1 251 ? -10.023 2.047 3.842 1.00 97.19 251 SER A O 1
ATOM 2016 N N . LEU A 1 252 ? -10.284 4.265 4.016 1.00 95.50 252 LEU A N 1
ATOM 2017 C CA . LEU A 1 252 ? -9.939 4.534 2.618 1.00 95.50 252 LEU A CA 1
ATOM 2018 C C . LEU A 1 252 ? -8.431 4.557 2.392 1.00 95.50 252 LEU A C 1
ATOM 2020 O O . LEU A 1 252 ? -7.693 5.081 3.222 1.00 95.50 252 LEU A O 1
ATOM 2024 N N . GLY A 1 253 ? -8.004 4.069 1.227 1.00 94.81 253 GLY A N 1
ATOM 2025 C CA . GLY A 1 253 ? -6.689 4.329 0.662 1.00 94.81 253 GLY A CA 1
ATOM 2026 C C . GLY A 1 253 ? -6.751 5.308 -0.507 1.00 94.81 253 GLY A C 1
ATOM 2027 O O . GLY A 1 253 ? -7.812 5.813 -0.906 1.00 94.81 253 GLY A O 1
ATOM 2028 N N . ASN A 1 254 ? -5.590 5.621 -1.081 1.00 93.44 254 ASN A N 1
ATOM 2029 C CA . ASN A 1 254 ? -5.541 6.575 -2.185 1.00 93.44 254 ASN A CA 1
ATOM 2030 C C . ASN A 1 254 ? -5.985 5.965 -3.519 1.00 93.44 254 ASN A C 1
ATOM 2032 O O . ASN A 1 254 ? -6.403 6.720 -4.410 1.00 93.44 254 ASN A O 1
ATOM 2036 N N . HIS A 1 255 ? -5.908 4.644 -3.701 1.00 93.31 255 HIS A N 1
ATOM 2037 C CA . HIS A 1 255 ? -6.372 3.997 -4.927 1.00 93.31 255 HIS A CA 1
ATOM 2038 C C . HIS A 1 255 ? -7.891 4.060 -5.056 1.00 93.31 255 HIS A C 1
ATOM 2040 O O . HIS A 1 255 ? -8.376 4.276 -6.170 1.00 93.31 255 HIS A O 1
ATOM 2046 N N . GLU A 1 256 ? -8.653 4.045 -3.961 1.00 94.44 256 GLU A N 1
ATOM 2047 C CA . GLU A 1 256 ? -10.103 4.261 -4.025 1.00 94.44 256 GLU A CA 1
ATOM 2048 C C . GLU A 1 256 ? -10.458 5.600 -4.702 1.00 94.44 256 GLU A C 1
ATOM 2050 O O . GLU A 1 256 ? -11.326 5.681 -5.584 1.00 94.44 256 GLU A O 1
ATOM 2055 N N . TYR A 1 257 ? -9.704 6.657 -4.395 1.00 92.69 257 TYR A N 1
ATOM 2056 C CA . TYR A 1 257 ? -9.826 7.949 -5.069 1.00 92.69 257 TYR A CA 1
ATOM 2057 C C . TYR A 1 257 ? -9.408 7.912 -6.541 1.00 92.69 257 TYR A C 1
ATOM 2059 O O . TYR A 1 257 ? -10.028 8.578 -7.377 1.00 92.69 257 TYR A O 1
ATOM 2067 N N . MET A 1 258 ? -8.373 7.144 -6.886 1.00 87.19 258 MET A N 1
ATOM 2068 C CA . MET A 1 258 ? -7.897 7.010 -8.268 1.00 87.19 258 MET A CA 1
ATOM 2069 C C . MET A 1 258 ? -8.835 6.173 -9.144 1.00 87.19 258 MET A C 1
ATOM 2071 O O . MET A 1 258 ? -8.910 6.412 -10.352 1.00 87.19 258 MET A O 1
ATOM 2075 N N . ARG A 1 259 ? -9.555 5.216 -8.552 1.00 89.00 259 ARG A N 1
ATOM 2076 C CA . ARG A 1 259 ? -10.445 4.275 -9.248 1.00 89.00 259 ARG A CA 1
ATOM 2077 C C . ARG A 1 259 ? -11.903 4.723 -9.294 1.00 89.00 259 ARG A C 1
ATOM 2079 O O . ARG A 1 259 ? -12.667 4.216 -10.123 1.00 89.00 259 ARG A O 1
ATOM 2086 N N . GLY A 1 260 ? -12.276 5.715 -8.488 1.00 92.50 260 GLY A N 1
ATOM 2087 C CA . GLY A 1 260 ? -13.575 6.384 -8.533 1.00 92.50 260 GLY A CA 1
ATOM 2088 C C . GLY A 1 260 ? -14.363 6.210 -7.240 1.00 92.50 260 GLY A C 1
ATOM 2089 O O . GLY A 1 260 ? -15.323 5.438 -7.195 1.00 92.50 260 GLY A O 1
ATOM 2090 N N . ILE A 1 261 ? -14.003 7.007 -6.231 1.00 94.25 261 ILE A N 1
ATOM 2091 C CA . ILE A 1 261 ? -14.503 6.918 -4.852 1.00 94.25 261 ILE A CA 1
ATOM 2092 C C . ILE A 1 261 ? -16.029 6.824 -4.731 1.00 94.25 261 ILE A C 1
ATOM 2094 O O . ILE A 1 261 ? -16.540 6.030 -3.953 1.00 94.25 261 ILE A O 1
ATOM 2098 N N . ARG A 1 262 ? -16.791 7.570 -5.546 1.00 95.06 262 ARG A N 1
ATOM 2099 C CA . ARG A 1 262 ? -18.266 7.556 -5.485 1.00 95.06 262 ARG A CA 1
ATOM 2100 C C . ARG A 1 262 ? -18.861 6.177 -5.759 1.00 95.06 262 ARG A C 1
ATOM 2102 O O . ARG A 1 262 ? -19.877 5.835 -5.171 1.00 95.06 262 ARG A O 1
ATOM 2109 N N . ARG A 1 263 ? -18.283 5.417 -6.696 1.00 95.50 263 ARG A N 1
ATOM 2110 C CA . ARG A 1 263 ? -18.751 4.058 -7.000 1.00 95.50 263 ARG A CA 1
ATOM 2111 C C . ARG A 1 263 ? -18.298 3.090 -5.916 1.00 95.50 263 ARG A C 1
ATOM 2113 O O . ARG A 1 263 ? -19.083 2.245 -5.520 1.00 95.50 263 ARG A O 1
ATOM 2120 N N . ILE A 1 264 ? -17.072 3.254 -5.432 1.00 96.31 264 ILE A N 1
ATOM 2121 C CA . ILE A 1 264 ? -16.503 2.392 -4.398 1.00 96.31 264 ILE A CA 1
ATOM 2122 C C . ILE A 1 264 ? -17.270 2.509 -3.080 1.00 96.31 264 ILE A C 1
ATOM 2124 O O . ILE A 1 264 ? -17.639 1.485 -2.522 1.00 96.31 264 ILE A O 1
ATOM 2128 N N . ARG A 1 265 ? -17.626 3.721 -2.639 1.00 96.44 265 ARG A N 1
ATOM 2129 C CA . ARG A 1 265 ? -18.479 3.910 -1.453 1.00 96.44 265 ARG A CA 1
ATOM 2130 C C . ARG A 1 265 ? -19.809 3.161 -1.572 1.00 96.44 265 ARG A C 1
ATOM 2132 O O . ARG A 1 265 ? -20.185 2.465 -0.647 1.00 96.44 265 ARG A O 1
ATOM 2139 N N . ARG A 1 266 ? -20.436 3.174 -2.756 1.00 96.88 266 ARG A N 1
ATOM 2140 C CA . ARG A 1 266 ? -21.650 2.377 -3.008 1.00 96.88 266 ARG A CA 1
ATOM 2141 C C . ARG A 1 266 ? -21.432 0.868 -2.932 1.00 96.88 266 ARG A C 1
ATOM 2143 O O . ARG A 1 266 ? -22.399 0.153 -2.719 1.00 96.88 266 ARG A O 1
ATOM 2150 N N . HIS A 1 267 ? -20.218 0.371 -3.171 1.00 97.44 267 HIS A N 1
ATOM 2151 C CA . HIS A 1 267 ? -19.917 -1.044 -2.962 1.00 97.44 267 HIS A CA 1
ATOM 2152 C C . HIS A 1 267 ? -19.805 -1.367 -1.473 1.00 97.44 267 HIS A C 1
ATOM 2154 O O . HIS A 1 267 ? -20.342 -2.387 -1.065 1.00 97.44 267 HIS A O 1
ATOM 2160 N N . PHE A 1 268 ? -19.206 -0.486 -0.666 1.00 97.19 268 PHE A N 1
ATOM 2161 C CA . PHE A 1 268 ? -19.231 -0.624 0.795 1.00 97.19 268 PHE A CA 1
ATOM 2162 C C . PHE A 1 268 ? -20.661 -0.579 1.350 1.00 97.19 268 PHE A C 1
ATOM 2164 O O . PHE A 1 268 ? -21.019 -1.453 2.130 1.00 97.19 268 PHE A O 1
ATOM 2171 N N . ASP A 1 269 ? -21.515 0.326 0.853 1.00 96.81 269 ASP A N 1
ATOM 2172 C CA . ASP A 1 269 ? -22.939 0.413 1.239 1.00 96.81 269 ASP A CA 1
ATOM 2173 C C . ASP A 1 269 ? -23.743 -0.877 0.933 1.00 96.81 269 ASP A C 1
ATOM 2175 O O . ASP A 1 269 ? -24.867 -1.045 1.402 1.00 96.81 269 ASP A O 1
ATOM 2179 N N . GLN A 1 270 ? -23.200 -1.781 0.107 1.00 97.38 270 GLN A N 1
ATOM 2180 C CA . GLN A 1 270 ? -23.802 -3.073 -0.255 1.00 97.38 270 GLN A CA 1
ATOM 2181 C C . GLN A 1 270 ? -23.275 -4.241 0.592 1.00 97.38 270 GLN A C 1
ATOM 2183 O O . GLN A 1 270 ? -23.593 -5.395 0.295 1.00 97.38 270 GLN A O 1
ATOM 2188 N N . THR A 1 271 ? -22.462 -3.946 1.604 1.00 96.94 271 THR A N 1
ATOM 2189 C CA . THR A 1 271 ? -21.817 -4.908 2.502 1.00 96.94 271 THR A CA 1
ATOM 2190 C C . THR A 1 271 ? -22.026 -4.493 3.956 1.00 96.94 271 THR A C 1
ATOM 2192 O O . THR A 1 271 ? -22.355 -3.346 4.248 1.00 96.94 271 THR A O 1
ATOM 2195 N N . ALA A 1 272 ? -21.827 -5.423 4.878 1.00 95.56 272 ALA A N 1
ATOM 2196 C CA . ALA A 1 272 ? -21.815 -5.200 6.313 1.00 95.56 272 ALA A CA 1
ATOM 2197 C C . ALA A 1 272 ? -20.506 -4.570 6.817 1.00 95.56 272 ALA A C 1
ATOM 2199 O O . ALA A 1 272 ? -20.425 -4.285 8.006 1.00 95.56 272 ALA A O 1
ATOM 2200 N N . ILE A 1 273 ? -19.501 -4.352 5.955 1.00 97.56 273 ILE A N 1
ATOM 2201 C CA . ILE A 1 273 ? -18.224 -3.718 6.316 1.00 97.56 273 ILE A CA 1
ATOM 2202 C C . ILE A 1 273 ? -18.430 -2.204 6.449 1.00 97.56 273 ILE A C 1
ATOM 2204 O O . ILE A 1 273 ? -18.577 -1.528 5.423 1.00 97.56 273 ILE A O 1
ATOM 2208 N N . PRO A 1 274 ? -18.386 -1.622 7.662 1.00 96.81 274 PRO A N 1
ATOM 2209 C CA . PRO A 1 274 ? -18.478 -0.182 7.811 1.00 96.81 274 PRO A CA 1
ATOM 2210 C C . PRO A 1 274 ? -17.207 0.466 7.257 1.00 96.81 274 PRO A C 1
ATOM 2212 O O . PRO A 1 274 ? -16.088 0.133 7.662 1.00 96.81 274 PRO A O 1
ATOM 2215 N N . LEU A 1 275 ? -17.387 1.396 6.320 1.00 97.56 275 LEU A N 1
ATOM 2216 C CA . LEU A 1 275 ? -16.312 2.230 5.799 1.00 97.56 275 LEU A CA 1
ATOM 2217 C C . LEU A 1 275 ? -16.223 3.512 6.628 1.00 97.56 275 LEU A C 1
ATOM 2219 O O . LEU A 1 275 ? -17.058 4.399 6.474 1.00 97.56 275 LEU A O 1
ATOM 2223 N N . LEU A 1 276 ? -15.190 3.612 7.458 1.00 97.56 276 LEU A N 1
ATOM 2224 C CA . LEU A 1 276 ? -14.952 4.740 8.350 1.00 97.56 276 LEU A CA 1
ATOM 2225 C C . LEU A 1 276 ? -14.192 5.850 7.613 1.00 97.56 276 LEU A C 1
ATOM 2227 O O . LEU A 1 276 ? -13.066 5.642 7.148 1.00 97.56 276 LEU A O 1
ATOM 2231 N N . VAL A 1 277 ? -14.808 7.031 7.499 1.00 97.06 277 VAL A N 1
ATOM 2232 C CA . VAL A 1 277 ? -14.229 8.187 6.790 1.00 97.06 277 VAL A CA 1
ATOM 2233 C C . VAL A 1 277 ? -14.356 9.459 7.629 1.00 97.06 277 VAL A C 1
ATOM 2235 O O . VAL A 1 277 ? -15.375 10.148 7.582 1.00 97.06 277 VAL A O 1
ATOM 2238 N N . ASN A 1 278 ? -13.285 9.823 8.339 1.00 97.12 278 ASN A N 1
ATOM 2239 C CA . ASN A 1 278 ? -13.239 10.960 9.274 1.00 97.12 278 ASN A CA 1
ATOM 2240 C C . ASN A 1 278 ? -14.254 10.849 10.411 1.00 97.12 278 ASN A C 1
ATOM 2242 O O . ASN A 1 278 ? -14.871 11.845 10.808 1.00 97.12 278 ASN A O 1
ATOM 2246 N N . GLU A 1 279 ? -14.418 9.630 10.899 1.00 96.75 279 GLU A N 1
ATOM 2247 C CA . GLU A 1 279 ? -15.324 9.258 11.973 1.00 96.75 279 GLU A CA 1
ATOM 2248 C C . GLU A 1 279 ? -14.754 8.049 12.711 1.00 96.75 279 GLU A C 1
ATOM 2250 O O . GLU A 1 279 ? -13.838 7.381 12.222 1.00 96.75 279 GLU A O 1
ATOM 2255 N N . GLY A 1 280 ? -15.303 7.766 13.882 1.00 96.19 280 GLY A N 1
ATOM 2256 C CA . GLY A 1 280 ? -15.016 6.532 14.582 1.00 96.19 280 GLY A CA 1
ATOM 2257 C C . GLY A 1 280 ? -16.229 6.020 15.331 1.00 96.19 280 GLY A C 1
ATOM 2258 O O . GLY A 1 280 ? -17.263 6.687 15.413 1.00 96.19 280 GLY A O 1
ATOM 2259 N N . LEU A 1 281 ? -16.106 4.803 15.839 1.00 97.12 281 LEU A N 1
ATOM 2260 C CA . LEU A 1 281 ? -17.168 4.121 16.561 1.00 97.12 281 LEU A CA 1
ATOM 2261 C C . LEU A 1 281 ? -16.604 3.327 17.732 1.00 97.12 281 LEU A C 1
ATOM 2263 O O . LEU A 1 281 ? -15.490 2.808 17.680 1.00 97.12 281 LEU A O 1
ATOM 2267 N N . ALA A 1 282 ? -17.410 3.224 18.782 1.00 97.38 282 ALA A N 1
ATOM 2268 C CA . ALA A 1 282 ? -17.133 2.396 19.941 1.00 97.38 282 ALA A CA 1
ATOM 2269 C C . ALA A 1 282 ? -17.633 0.965 19.695 1.00 97.38 282 ALA A C 1
ATOM 2271 O O . ALA A 1 282 ? -18.812 0.748 19.411 1.00 97.38 282 ALA A O 1
ATOM 2272 N N . VAL A 1 283 ? -16.736 -0.003 19.841 1.00 97.31 283 VAL A N 1
ATOM 2273 C CA . VAL A 1 283 ? -17.014 -1.437 19.846 1.00 97.31 283 VAL A CA 1
ATOM 2274 C C . VAL A 1 283 ? -16.938 -1.924 21.298 1.00 97.31 283 VAL A C 1
ATOM 2276 O O . VAL A 1 283 ? -15.853 -1.932 21.882 1.00 97.31 283 VAL A O 1
ATOM 2279 N N . PRO A 1 284 ? -18.061 -2.316 21.919 1.00 96.75 284 PRO A N 1
ATOM 2280 C CA . PRO A 1 284 ? -18.045 -2.827 23.282 1.00 96.75 284 PRO A CA 1
ATOM 2281 C C . PRO A 1 284 ? -17.417 -4.226 23.328 1.00 96.75 284 PRO A C 1
ATOM 2283 O O . PRO A 1 284 ? -17.820 -5.126 22.586 1.00 96.75 284 PRO A O 1
ATOM 2286 N N . VAL A 1 285 ? -16.456 -4.417 24.232 1.00 96.88 285 VAL A N 1
ATOM 2287 C CA . VAL A 1 285 ? -15.786 -5.697 24.493 1.00 96.88 285 VAL A CA 1
ATOM 2288 C C . VAL A 1 285 ? -15.893 -5.995 25.987 1.00 96.88 285 VAL A C 1
ATOM 2290 O O . VAL A 1 285 ? -15.095 -5.531 26.795 1.00 96.88 285 VAL A O 1
ATOM 2293 N N . GLY A 1 286 ? -16.934 -6.736 26.377 1.00 94.44 286 GLY A N 1
ATOM 2294 C CA . GLY A 1 286 ? -17.261 -6.919 27.793 1.00 94.44 286 GLY A CA 1
ATOM 2295 C C . GLY A 1 286 ? -17.595 -5.579 28.456 1.00 94.44 286 GLY A C 1
ATOM 2296 O O . GLY A 1 286 ? -18.533 -4.907 28.030 1.00 94.44 286 GLY A O 1
ATOM 2297 N N . ALA A 1 287 ? -16.839 -5.203 29.492 1.00 94.56 287 ALA A N 1
ATOM 2298 C CA . ALA A 1 287 ? -16.933 -3.893 30.139 1.00 94.56 287 ALA A CA 1
ATOM 2299 C C . ALA A 1 287 ? -15.996 -2.834 29.524 1.00 94.56 287 ALA A C 1
ATOM 2301 O O . ALA A 1 287 ? -16.142 -1.651 29.827 1.00 94.56 287 ALA A O 1
ATOM 2302 N N . ALA A 1 288 ? -15.058 -3.238 28.662 1.00 97.00 288 ALA A N 1
ATOM 2303 C CA . ALA A 1 288 ? -14.150 -2.327 27.980 1.00 97.00 288 ALA A CA 1
ATOM 2304 C C . ALA A 1 288 ? -14.771 -1.770 26.692 1.00 97.00 288 ALA A C 1
ATOM 2306 O O . ALA A 1 288 ? -15.662 -2.368 26.081 1.00 97.00 288 ALA A O 1
ATOM 2307 N N . THR A 1 289 ? -14.240 -0.635 26.241 1.00 97.62 289 THR A N 1
ATOM 2308 C CA . THR A 1 289 ? -14.564 -0.058 24.935 1.00 97.62 289 THR A CA 1
ATOM 2309 C C . THR A 1 289 ? -13.329 -0.078 24.046 1.00 97.62 289 THR A C 1
ATOM 2311 O O . THR A 1 289 ? -12.307 0.517 24.384 1.00 97.62 289 THR A O 1
ATOM 2314 N N . LEU A 1 290 ? -13.437 -0.734 22.892 1.00 98.12 290 LEU A N 1
ATOM 2315 C CA . LEU A 1 290 ? -12.485 -0.612 21.795 1.00 98.12 290 LEU A CA 1
ATOM 2316 C C . LEU A 1 290 ? -13.001 0.459 20.834 1.00 98.12 290 LEU A C 1
ATOM 2318 O O . LEU A 1 290 ? -14.035 0.270 20.199 1.00 98.12 290 LEU A O 1
ATOM 2322 N N . TYR A 1 291 ? -12.312 1.585 20.710 1.00 98.44 291 TYR A N 1
ATOM 2323 C CA . TYR A 1 291 ? -12.696 2.630 19.766 1.00 98.44 291 TYR A CA 1
ATOM 2324 C C . TYR A 1 291 ? -11.931 2.475 18.451 1.00 98.44 291 TYR A C 1
ATOM 2326 O O . TYR A 1 291 ? -10.704 2.389 18.446 1.00 98.44 291 TYR A O 1
ATOM 2334 N N . LEU A 1 292 ? -12.648 2.466 17.327 1.00 98.56 292 LEU A N 1
ATOM 2335 C CA . LEU A 1 292 ? -12.072 2.398 15.984 1.00 98.56 292 LEU A CA 1
ATOM 2336 C C . LEU A 1 292 ? -12.281 3.733 15.270 1.00 98.56 292 LEU A C 1
ATOM 2338 O O . LEU A 1 292 ? -13.420 4.101 14.994 1.00 98.56 292 LEU A O 1
ATOM 2342 N N . GLY A 1 293 ? -11.201 4.444 14.948 1.00 98.31 293 GLY A N 1
ATOM 2343 C CA . GLY A 1 293 ? -11.241 5.669 14.139 1.00 98.31 293 GLY A CA 1
ATOM 2344 C C . GLY A 1 293 ? -10.764 5.412 12.712 1.00 98.31 293 GLY A C 1
ATOM 2345 O O . GLY A 1 293 ? -9.725 4.789 12.529 1.00 98.31 293 GLY A O 1
ATOM 2346 N N . GLY A 1 294 ? -11.474 5.901 11.695 1.00 97.88 294 GLY A N 1
ATOM 2347 C CA . GLY A 1 294 ? -11.063 5.792 10.291 1.00 97.88 294 GLY A CA 1
ATOM 2348 C C . GLY A 1 294 ? -10.680 7.126 9.671 1.00 97.88 294 GLY A C 1
ATOM 2349 O O . GLY A 1 294 ? -11.481 8.063 9.630 1.00 97.88 294 GLY A O 1
ATOM 2350 N N . VAL A 1 295 ? -9.460 7.204 9.148 1.00 97.19 295 VAL A N 1
ATOM 2351 C CA . VAL A 1 295 ? -8.925 8.396 8.481 1.00 97.19 295 VAL A CA 1
ATOM 2352 C C . VAL A 1 295 ? -9.295 8.392 6.998 1.00 97.19 295 VAL A C 1
ATOM 2354 O O . VAL A 1 295 ? -9.131 7.390 6.300 1.00 97.19 295 VAL A O 1
ATOM 2357 N N . ASP A 1 296 ? -9.742 9.540 6.490 1.00 95.12 296 ASP A N 1
ATOM 2358 C CA . ASP A 1 296 ? -9.879 9.768 5.054 1.00 95.12 296 ASP A CA 1
ATOM 2359 C C . ASP A 1 296 ? -8.518 10.064 4.398 1.00 95.12 296 ASP A C 1
ATOM 2361 O O . ASP A 1 296 ? -7.999 11.182 4.493 1.00 95.12 296 ASP A O 1
ATOM 2365 N N . ASP A 1 297 ? -7.922 9.069 3.730 1.00 89.94 297 ASP A N 1
ATOM 2366 C CA . ASP A 1 297 ? -6.614 9.247 3.094 1.00 89.94 297 ASP A CA 1
ATOM 2367 C C . ASP A 1 297 ? -6.676 10.218 1.900 1.00 89.94 297 ASP A C 1
ATOM 2369 O O . ASP A 1 297 ? -7.421 10.000 0.937 1.00 89.94 297 ASP A O 1
ATOM 2373 N N . PRO A 1 298 ? -5.849 11.279 1.875 1.00 88.25 298 PRO A N 1
ATOM 2374 C CA . PRO A 1 298 ? -5.753 12.130 0.703 1.00 88.25 298 PRO A CA 1
ATOM 2375 C C . PRO A 1 298 ? -5.237 11.347 -0.509 1.00 88.25 298 PRO A C 1
ATOM 2377 O O . PRO A 1 298 ? -4.164 10.748 -0.473 1.00 88.25 298 PRO A O 1
ATOM 2380 N N . ARG A 1 299 ? -5.910 11.492 -1.661 1.00 88.06 299 ARG A N 1
ATOM 2381 C CA . ARG A 1 299 ? -5.477 10.910 -2.953 1.00 88.06 299 ARG A CA 1
ATOM 2382 C C . ARG A 1 299 ? -3.981 11.104 -3.249 1.00 88.06 299 ARG A C 1
ATOM 2384 O O . ARG A 1 299 ? -3.358 10.268 -3.901 1.00 88.06 299 ARG A O 1
ATOM 2391 N N . PHE A 1 300 ? -3.430 12.251 -2.859 1.00 85.44 300 PHE A N 1
ATOM 2392 C CA . PHE A 1 300 ? -2.003 12.538 -2.930 1.00 85.44 300 PHE A CA 1
ATOM 2393 C C . PHE A 1 300 ? -1.587 13.348 -1.707 1.00 85.44 300 PHE A C 1
ATOM 2395 O O . PHE A 1 300 ? -2.216 14.363 -1.424 1.00 85.44 300 PHE A O 1
ATOM 2402 N N . LEU A 1 301 ? -0.466 12.986 -1.086 1.00 85.81 301 LEU A N 1
ATOM 2403 C CA . LEU A 1 301 ? 0.162 13.763 -0.018 1.00 85.81 301 LEU A CA 1
ATOM 2404 C C . LEU A 1 301 ? 1.375 14.531 -0.573 1.00 85.81 301 LEU A C 1
ATOM 2406 O O . LEU A 1 301 ? 2.497 14.029 -0.580 1.00 85.81 301 LEU A O 1
ATOM 2410 N N . ARG A 1 302 ? 1.131 15.693 -1.195 1.00 87.12 302 ARG A N 1
ATOM 2411 C CA . ARG A 1 302 ? 2.156 16.446 -1.966 1.00 87.12 302 ARG A CA 1
ATOM 2412 C C . ARG A 1 302 ? 2.069 17.967 -1.848 1.00 87.12 302 ARG A C 1
ATOM 2414 O O . ARG A 1 302 ? 2.864 18.670 -2.464 1.00 87.12 302 ARG A O 1
ATOM 2421 N N . SER A 1 303 ? 1.085 18.484 -1.127 1.00 89.06 303 SER A N 1
ATOM 2422 C CA . SER A 1 303 ? 0.869 19.918 -0.943 1.00 89.06 303 SER A CA 1
ATOM 2423 C C . SER A 1 303 ? 0.488 20.223 0.505 1.00 89.06 303 SER A C 1
ATOM 2425 O O . SER A 1 303 ? -0.098 19.357 1.162 1.00 89.06 303 SER A O 1
ATOM 2427 N N . PRO A 1 304 ? 0.736 21.451 0.998 1.00 92.12 304 PRO A N 1
ATOM 2428 C CA . PRO A 1 304 ? 0.293 21.863 2.330 1.00 92.12 304 PRO A CA 1
ATOM 2429 C C . PRO A 1 304 ? -1.196 21.588 2.577 1.00 92.12 304 PRO A C 1
ATOM 2431 O O . PRO A 1 304 ? -1.566 21.131 3.650 1.00 92.12 304 PRO A O 1
ATOM 2434 N N . ALA A 1 305 ? -2.039 21.763 1.553 1.00 93.62 305 ALA A N 1
ATOM 2435 C CA . ALA A 1 305 ? -3.463 21.450 1.629 1.00 93.62 305 ALA A CA 1
ATOM 2436 C C . ALA A 1 305 ? -3.736 19.956 1.883 1.00 93.62 305 ALA A C 1
ATOM 2438 O O . ALA A 1 305 ? -4.572 19.631 2.718 1.00 93.62 305 ALA A O 1
ATOM 2439 N N . SER A 1 306 ? -3.020 19.042 1.214 1.00 92.25 306 SER A N 1
ATOM 2440 C CA . SER A 1 306 ? -3.176 17.599 1.464 1.00 92.25 306 SER A CA 1
ATOM 2441 C C . SER A 1 306 ? -2.673 17.168 2.846 1.00 92.25 306 SER A C 1
ATOM 2443 O O . SER A 1 306 ? -3.276 16.296 3.461 1.00 92.25 306 SER A O 1
ATOM 2445 N N . TYR A 1 307 ? -1.614 17.800 3.366 1.00 93.69 307 TYR A N 1
ATOM 2446 C CA . TYR A 1 307 ? -1.149 17.555 4.737 1.00 93.69 307 TYR A CA 1
ATOM 2447 C C . TYR A 1 307 ? -2.156 18.074 5.770 1.00 93.69 307 TYR A C 1
ATOM 2449 O O . TYR A 1 307 ? -2.478 17.370 6.723 1.00 93.69 307 TYR A O 1
ATOM 2457 N N . ALA A 1 308 ? -2.722 19.265 5.548 1.00 95.81 308 ALA A N 1
ATOM 2458 C CA . ALA A 1 308 ? -3.790 19.799 6.388 1.00 95.81 308 ALA A CA 1
ATOM 2459 C C . ALA A 1 308 ? -5.051 18.918 6.345 1.00 95.81 308 ALA A C 1
ATOM 2461 O O . ALA A 1 308 ? -5.672 18.695 7.379 1.00 95.81 308 ALA A O 1
ATOM 2462 N N . GLN A 1 309 ? -5.403 18.367 5.175 1.00 95.56 309 GLN A N 1
ATOM 2463 C CA . GLN A 1 309 ? -6.494 17.398 5.056 1.00 95.56 309 GLN A CA 1
ATOM 2464 C C . GLN A 1 309 ? -6.236 16.167 5.930 1.00 95.56 309 GLN A C 1
ATOM 2466 O O . GLN A 1 309 ? -7.124 15.794 6.691 1.00 95.56 309 GLN A O 1
ATOM 2471 N N . LEU A 1 310 ? -5.047 15.557 5.844 1.00 96.00 310 LEU A N 1
ATOM 2472 C CA . LEU A 1 310 ? -4.709 14.379 6.647 1.00 96.00 310 LEU A CA 1
ATOM 2473 C C . LEU A 1 310 ? -4.770 14.689 8.149 1.00 96.00 310 LEU A C 1
ATOM 2475 O O . LEU A 1 310 ? -5.395 13.945 8.897 1.00 96.00 310 LEU A O 1
ATOM 2479 N N . ARG A 1 311 ? -4.212 15.827 8.577 1.00 96.88 311 ARG A N 1
ATOM 2480 C CA . ARG A 1 311 ? -4.286 16.289 9.971 1.00 96.88 311 ARG A CA 1
ATOM 2481 C C . ARG A 1 311 ? -5.730 16.417 10.460 1.00 96.88 311 ARG A C 1
ATOM 2483 O O . ARG A 1 311 ? -6.089 15.818 11.466 1.00 96.88 311 ARG A O 1
ATOM 2490 N N . ASN A 1 312 ? -6.567 17.138 9.715 1.00 97.62 312 ASN A N 1
ATOM 2491 C CA . ASN A 1 312 ? -7.980 17.321 10.060 1.00 97.62 312 ASN A CA 1
ATOM 2492 C C . ASN A 1 312 ? -8.743 15.986 10.076 1.00 97.62 312 ASN A C 1
ATOM 2494 O O . ASN A 1 312 ? -9.682 15.812 10.846 1.00 97.62 312 ASN A O 1
ATOM 2498 N N . SER A 1 313 ? -8.358 15.055 9.204 1.00 97.69 313 SER A N 1
ATOM 2499 C CA . SER A 1 313 ? -8.959 13.723 9.105 1.00 97.69 313 SER A CA 1
ATOM 2500 C C . SER A 1 313 ? -8.656 12.886 10.347 1.00 97.69 313 SER A C 1
ATOM 2502 O O . SER A 1 313 ? -9.568 12.298 10.925 1.00 97.69 313 SER A O 1
ATOM 2504 N N . VAL A 1 314 ? -7.402 12.915 10.809 1.00 97.69 314 VAL A N 1
ATOM 2505 C CA . VAL A 1 314 ? -6.975 12.286 12.068 1.00 97.69 314 VAL A CA 1
ATOM 2506 C C . VAL A 1 314 ? -7.714 12.890 13.259 1.00 97.69 314 VAL A C 1
ATOM 2508 O O . VAL A 1 314 ? -8.336 12.147 14.012 1.00 97.69 314 VAL A O 1
ATOM 2511 N N . GLU A 1 315 ? -7.719 14.222 13.391 1.00 97.44 315 GLU A N 1
ATOM 2512 C CA . GLU A 1 315 ? -8.420 14.921 14.481 1.00 97.44 315 GLU A CA 1
ATOM 2513 C C . GLU A 1 315 ? -9.901 14.517 14.551 1.00 97.44 315 GLU A C 1
ATOM 2515 O O . GLU A 1 315 ? -10.423 14.221 15.624 1.00 97.44 315 GLU A O 1
ATOM 2520 N N . ARG A 1 316 ? -10.580 14.441 13.401 1.00 98.00 316 ARG A N 1
ATOM 2521 C CA . ARG A 1 316 ? -11.989 14.031 13.333 1.00 98.00 316 ARG A CA 1
ATOM 2522 C C . ARG A 1 316 ? -12.204 12.562 13.682 1.00 98.00 316 ARG A C 1
ATOM 2524 O O . ARG A 1 316 ? -13.139 12.272 14.425 1.00 98.00 316 ARG A O 1
ATOM 2531 N N . ALA A 1 317 ? -11.359 11.660 13.181 1.00 97.81 317 ALA A N 1
ATOM 2532 C CA . ALA A 1 317 ? -11.492 10.220 13.401 1.00 97.81 317 ALA A CA 1
ATOM 2533 C C . ALA A 1 317 ? -11.470 9.846 14.893 1.00 97.81 317 ALA A C 1
ATOM 2535 O O . ALA A 1 317 ? -12.194 8.943 15.312 1.00 97.81 317 ALA A O 1
ATOM 2536 N N . VAL A 1 318 ? -10.693 10.573 15.702 1.00 97.00 318 VAL A N 1
ATOM 2537 C CA . VAL A 1 318 ? -10.558 10.320 17.149 1.00 97.00 318 VAL A CA 1
ATOM 2538 C C . VAL A 1 318 ? -11.390 11.260 18.025 1.00 97.00 318 VAL A C 1
ATOM 2540 O O . VAL A 1 318 ? -11.465 11.055 19.230 1.00 97.00 318 VAL A O 1
ATOM 2543 N N . SER A 1 319 ? -12.050 12.270 17.445 1.00 96.19 319 SER A N 1
ATOM 2544 C CA . SER A 1 319 ? -12.738 13.328 18.209 1.00 96.19 319 SER A CA 1
ATOM 2545 C C . SER A 1 319 ? -13.859 12.842 19.134 1.00 96.19 319 SER A C 1
ATOM 2547 O O . SER A 1 319 ? -14.161 13.511 20.119 1.00 96.19 319 SER A O 1
ATOM 2549 N N . SER A 1 320 ? -14.478 11.701 18.823 1.00 95.31 320 SER A N 1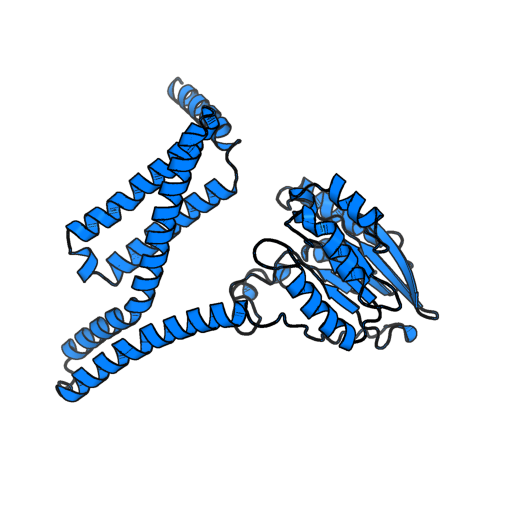
ATOM 2550 C CA . SER A 1 320 ? -15.526 11.073 19.635 1.00 95.31 320 SER A CA 1
ATOM 2551 C C . SER A 1 320 ? -15.037 9.895 20.482 1.00 95.31 320 SER A C 1
ATOM 2553 O O . SER A 1 320 ? -15.874 9.173 21.024 1.00 95.31 320 SER A O 1
ATOM 2555 N N . SER A 1 321 ? -13.721 9.677 20.592 1.00 97.19 321 SER A N 1
ATOM 2556 C CA . SER A 1 321 ? -13.193 8.587 21.414 1.00 97.19 321 SER A CA 1
ATOM 2557 C C . SER A 1 321 ? -13.435 8.853 22.904 1.00 97.19 321 SER A C 1
ATOM 2559 O O . SER A 1 321 ? -13.057 9.924 23.395 1.00 97.19 321 SER A O 1
ATOM 2561 N N . PRO A 1 322 ? -14.070 7.923 23.643 1.00 95.19 322 PRO A N 1
ATOM 2562 C CA . PRO A 1 322 ? -14.140 8.004 25.097 1.00 95.19 322 PRO A CA 1
ATOM 2563 C C . PRO A 1 322 ? -12.740 8.000 25.719 1.00 95.19 322 PRO A C 1
ATOM 2565 O O . PRO A 1 322 ? -11.845 7.301 25.257 1.00 95.19 322 PRO A O 1
ATOM 2568 N N . SER A 1 323 ? -12.551 8.754 26.802 1.00 92.31 323 SER A N 1
ATOM 2569 C CA . SER A 1 323 ? -11.245 8.883 27.468 1.00 92.31 323 SER A CA 1
ATOM 2570 C C . SER A 1 323 ? -10.716 7.580 28.080 1.00 92.31 323 SER A C 1
ATOM 2572 O O . SER A 1 323 ? -9.531 7.490 28.376 1.00 92.31 323 SER A O 1
ATOM 2574 N N . ASP A 1 324 ? -11.599 6.615 28.328 1.00 93.19 324 ASP A N 1
ATOM 2575 C CA . ASP A 1 324 ? -11.322 5.292 28.893 1.00 93.19 324 ASP A CA 1
ATOM 2576 C C . ASP A 1 324 ? -11.323 4.171 27.836 1.00 93.19 324 ASP A C 1
ATOM 2578 O O . ASP A 1 324 ? -11.162 2.999 28.179 1.00 93.19 324 ASP A O 1
ATOM 2582 N N . ALA A 1 325 ? -11.506 4.506 26.555 1.00 96.75 325 ALA A N 1
ATOM 2583 C CA . ALA A 1 325 ? -11.467 3.534 25.472 1.00 96.75 325 ALA A CA 1
ATOM 2584 C C . ALA A 1 325 ? -10.031 3.240 25.026 1.00 96.75 325 ALA A C 1
ATOM 2586 O O . ALA A 1 325 ? -9.208 4.146 24.900 1.00 96.75 325 ALA A O 1
ATOM 2587 N N . PHE A 1 326 ? -9.771 1.982 24.669 1.00 97.69 326 PHE A N 1
ATOM 2588 C CA . PHE A 1 326 ? -8.576 1.635 23.908 1.00 97.69 326 PHE A CA 1
ATOM 2589 C C . PHE A 1 326 ? -8.797 2.031 22.445 1.00 97.69 326 PHE A C 1
ATOM 2591 O O . PHE A 1 326 ? -9.695 1.504 21.782 1.00 97.69 326 PHE A O 1
ATOM 2598 N N . THR A 1 327 ? -8.011 2.972 21.938 1.00 97.94 327 THR A N 1
ATOM 2599 C CA . THR A 1 327 ? -8.254 3.628 20.649 1.00 97.94 327 THR A CA 1
ATOM 2600 C C . THR A 1 327 ? -7.313 3.110 19.567 1.00 97.94 327 THR A C 1
ATOM 2602 O O . THR A 1 327 ? -6.098 3.315 19.618 1.00 97.94 327 THR A O 1
ATOM 2605 N N . VAL A 1 328 ? -7.894 2.499 18.532 1.00 98.19 328 VAL A N 1
ATOM 2606 C CA . VAL A 1 328 ? -7.198 2.046 17.323 1.00 98.19 328 VAL A CA 1
ATOM 2607 C C . VAL A 1 328 ? -7.549 2.963 16.154 1.00 98.19 328 VAL A C 1
ATOM 2609 O O . VAL A 1 328 ? -8.705 3.064 15.737 1.00 98.19 328 VAL A O 1
ATOM 2612 N N . LEU A 1 329 ? -6.539 3.615 15.586 1.00 98.25 329 LEU A N 1
ATOM 2613 C CA . LEU A 1 329 ? -6.671 4.468 14.412 1.00 98.25 329 LEU A CA 1
ATOM 2614 C C . LEU A 1 329 ? -6.312 3.691 13.140 1.00 98.25 329 LEU A C 1
ATOM 2616 O O . LEU A 1 329 ? -5.176 3.258 12.943 1.00 98.25 329 LEU A O 1
ATOM 2620 N N . LEU A 1 330 ? -7.287 3.559 12.250 1.00 98.12 330 LEU A N 1
ATOM 2621 C CA . LEU A 1 330 ? -7.148 2.995 10.916 1.00 98.12 330 LEU A CA 1
ATOM 2622 C C . LEU A 1 330 ? -6.771 4.112 9.943 1.00 98.12 330 LEU A C 1
ATOM 2624 O O . LEU A 1 330 ? -7.563 5.017 9.664 1.00 98.12 330 LEU A O 1
ATOM 2628 N N . SER A 1 331 ? -5.551 4.049 9.422 1.00 95.62 331 SER A N 1
ATOM 2629 C CA . SER A 1 331 ? -5.045 4.998 8.436 1.00 95.62 331 SER A CA 1
ATOM 2630 C C . SER A 1 331 ? -4.440 4.238 7.273 1.00 95.62 331 SER A C 1
ATOM 2632 O O . SER A 1 331 ? -3.842 3.186 7.447 1.00 95.62 331 SER A O 1
ATOM 2634 N N . HIS A 1 332 ? -4.524 4.774 6.064 1.00 95.31 332 HIS A N 1
ATOM 2635 C CA . HIS A 1 332 ? -3.748 4.202 4.972 1.00 95.31 332 HIS A CA 1
ATOM 2636 C C . HIS A 1 332 ? -2.279 4.650 5.028 1.00 95.31 332 HIS A C 1
ATOM 2638 O O . HIS A 1 332 ? -1.444 4.050 4.381 1.00 95.31 332 HIS A O 1
ATOM 2644 N N . ARG A 1 333 ? -1.908 5.645 5.844 1.00 91.12 333 ARG A N 1
ATOM 2645 C CA . ARG A 1 333 ? -0.553 6.226 5.890 1.00 91.12 333 ARG A CA 1
ATOM 2646 C C . ARG A 1 333 ? 0.033 6.280 7.296 1.00 91.12 333 ARG A C 1
ATOM 2648 O O . ARG A 1 333 ? -0.625 6.779 8.210 1.00 91.12 333 ARG A O 1
ATOM 2655 N N . SER A 1 334 ? 1.311 5.913 7.431 1.00 89.38 334 SER A N 1
ATOM 2656 C CA . SER A 1 334 ? 2.074 6.044 8.686 1.00 89.38 334 SER A CA 1
ATOM 2657 C C . SER A 1 334 ? 2.222 7.501 9.142 1.00 89.38 334 SER A C 1
ATOM 2659 O O . SER A 1 334 ? 2.266 7.766 10.338 1.00 89.38 334 SER A O 1
ATOM 2661 N N . GLN A 1 335 ? 2.182 8.473 8.216 1.00 90.50 335 GLN A N 1
ATOM 2662 C CA . GLN A 1 335 ? 2.216 9.910 8.543 1.00 90.50 335 GLN A CA 1
ATOM 2663 C C . GLN A 1 335 ? 1.052 10.369 9.439 1.00 90.50 335 GLN A C 1
ATOM 2665 O O . GLN A 1 335 ? 1.107 11.461 9.996 1.00 90.50 335 GLN A O 1
ATOM 2670 N N . ALA A 1 336 ? -0.009 9.568 9.591 1.00 92.19 336 ALA A N 1
ATOM 2671 C CA . ALA A 1 336 ? -1.060 9.856 10.564 1.00 92.19 336 ALA A CA 1
ATOM 2672 C C . ALA A 1 336 ? -0.531 9.885 12.010 1.00 92.19 336 ALA A C 1
ATOM 2674 O O . ALA A 1 336 ? -1.084 10.614 12.832 1.00 92.19 336 ALA A O 1
ATOM 2675 N N . LEU A 1 337 ? 0.560 9.164 12.304 1.00 91.25 337 LEU A N 1
ATOM 2676 C CA . LEU A 1 337 ? 1.219 9.163 13.611 1.00 91.25 337 LEU A CA 1
ATOM 2677 C C . LEU A 1 337 ? 1.665 10.564 14.041 1.00 91.25 337 LEU A C 1
ATOM 2679 O O . LEU A 1 337 ? 1.426 10.948 15.184 1.00 91.25 337 LEU A O 1
ATOM 2683 N N . ASP A 1 338 ? 2.214 11.354 13.114 1.00 91.50 338 ASP A N 1
ATOM 2684 C CA . ASP A 1 338 ? 2.679 12.724 13.378 1.00 91.50 338 ASP A CA 1
ATOM 2685 C C . ASP A 1 338 ? 1.541 13.659 13.826 1.00 91.50 338 ASP A C 1
ATOM 2687 O O . ASP A 1 338 ? 1.784 14.692 14.453 1.00 91.50 338 ASP A O 1
ATOM 2691 N N . TYR A 1 339 ? 0.292 13.307 13.505 1.00 95.00 339 TYR A N 1
ATOM 2692 C CA . TYR A 1 339 ? -0.899 14.073 13.871 1.00 95.00 339 TYR A CA 1
ATOM 2693 C C . TYR A 1 339 ? -1.657 13.472 15.049 1.00 95.00 339 TYR A C 1
ATOM 2695 O O . TYR A 1 339 ? -2.216 14.230 15.834 1.00 95.00 339 TYR A O 1
ATOM 2703 N N . ALA A 1 340 ? -1.668 12.147 15.193 1.00 94.75 340 ALA A N 1
ATOM 2704 C CA . ALA A 1 340 ? -2.358 11.466 16.284 1.00 94.75 340 ALA A CA 1
ATOM 2705 C C . ALA A 1 340 ? -1.578 11.568 17.602 1.00 94.75 340 ALA A C 1
ATOM 270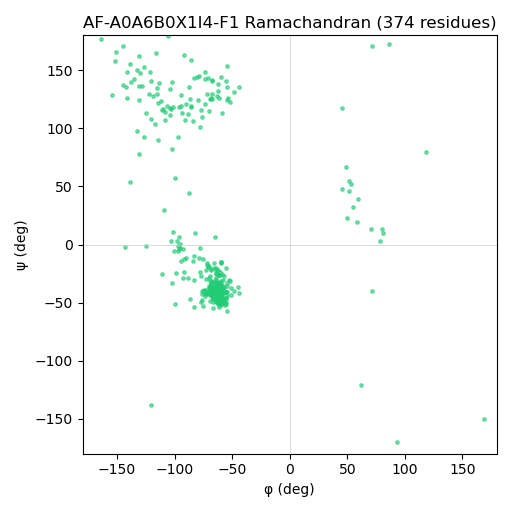7 O O . ALA A 1 340 ? -2.165 11.855 18.643 1.00 94.75 340 ALA A O 1
ATOM 2708 N N . ALA A 1 341 ? -0.251 11.400 17.565 1.00 93.12 341 ALA A N 1
ATOM 2709 C CA . ALA A 1 341 ? 0.570 11.388 18.775 1.00 93.12 341 ALA A CA 1
ATOM 2710 C C . ALA A 1 341 ? 0.463 12.688 19.604 1.00 93.12 341 ALA A C 1
ATOM 2712 O O . ALA A 1 341 ? 0.312 12.587 20.822 1.00 93.12 341 ALA A O 1
ATOM 2713 N N . PRO A 1 342 ? 0.460 13.904 19.009 1.00 95.50 342 PRO A N 1
ATOM 2714 C CA . PRO A 1 342 ? 0.281 15.141 19.774 1.00 95.50 342 PRO A CA 1
ATOM 2715 C C . PRO A 1 342 ? -1.114 15.333 20.387 1.00 95.50 342 PRO A C 1
ATOM 2717 O O . PRO A 1 342 ? -1.245 16.137 21.307 1.00 95.50 342 PRO A O 1
ATOM 2720 N N . LEU A 1 343 ? -2.150 14.656 19.875 1.00 94.69 343 LEU A N 1
ATOM 2721 C CA . LEU A 1 343 ? -3.514 14.748 20.417 1.00 94.69 343 LEU A CA 1
ATOM 2722 C C . LEU A 1 343 ? -3.677 13.922 21.701 1.00 94.69 343 LEU A C 1
ATOM 2724 O O . LEU A 1 343 ? -4.502 14.266 22.543 1.00 94.69 343 LEU A O 1
ATOM 2728 N N . GLY A 1 344 ? -2.875 12.865 21.859 1.00 91.00 344 GLY A N 1
ATOM 2729 C CA . GLY A 1 344 ? -3.044 11.877 22.923 1.00 91.00 344 GLY A CA 1
ATOM 2730 C C . GLY A 1 344 ? -4.267 10.976 22.705 1.00 91.00 344 GLY A C 1
ATOM 2731 O O . GLY A 1 344 ? -5.070 11.189 21.799 1.00 91.00 344 GLY A O 1
ATOM 2732 N N . GLY A 1 345 ? -4.388 9.927 23.523 1.00 91.44 345 GLY A N 1
ATOM 2733 C CA . GLY A 1 345 ? -5.556 9.035 23.517 1.00 91.44 345 GLY A CA 1
ATOM 2734 C C . GLY A 1 345 ? -5.686 8.116 22.297 1.00 91.44 345 GLY A C 1
ATOM 2735 O O . GLY A 1 345 ? -6.753 7.564 22.086 1.00 91.44 345 GLY A O 1
ATOM 2736 N N . THR A 1 346 ? -4.642 7.967 21.473 1.00 95.88 346 THR A N 1
ATOM 2737 C CA . THR A 1 346 ? -4.556 6.927 20.431 1.00 95.88 346 THR A CA 1
ATOM 2738 C C . THR A 1 346 ? -3.506 5.901 20.842 1.00 95.88 346 THR A C 1
ATOM 2740 O O . THR A 1 346 ? -2.329 6.249 20.940 1.00 95.88 346 THR A O 1
ATOM 2743 N N . ASP A 1 347 ? -3.916 4.651 21.055 1.00 95.88 347 ASP A N 1
ATOM 2744 C CA . ASP A 1 347 ? -3.056 3.581 21.585 1.00 95.88 347 ASP A CA 1
ATOM 2745 C C . ASP A 1 347 ? -2.382 2.754 20.483 1.00 95.88 347 ASP A C 1
ATOM 2747 O O . ASP A 1 347 ? -1.287 2.210 20.662 1.00 95.88 347 ASP A O 1
ATOM 2751 N N . LEU A 1 348 ? -3.029 2.650 19.320 1.00 96.00 348 LEU A N 1
ATOM 2752 C CA . LEU A 1 348 ? -2.528 1.889 18.179 1.00 96.00 348 LEU A CA 1
ATOM 2753 C C . LEU A 1 348 ? -2.894 2.574 16.866 1.00 96.00 348 LEU A C 1
ATOM 2755 O O . LEU A 1 348 ? -4.033 2.988 16.668 1.00 96.00 348 LEU A O 1
ATOM 2759 N N . ILE A 1 349 ? -1.945 2.628 15.934 1.00 95.06 349 ILE A N 1
ATOM 2760 C CA . ILE A 1 349 ? -2.202 3.005 14.544 1.00 95.06 349 ILE A CA 1
ATOM 2761 C C . ILE A 1 349 ? -1.904 1.800 13.664 1.00 95.06 349 ILE A C 1
ATOM 2763 O O . ILE A 1 349 ? -0.829 1.212 13.755 1.00 95.06 349 ILE A O 1
ATOM 2767 N N . LEU A 1 350 ? -2.852 1.456 12.800 1.00 95.56 350 LEU A N 1
ATOM 2768 C CA . LEU A 1 350 ? -2.677 0.438 11.772 1.00 95.56 350 LEU A CA 1
ATOM 2769 C C . LEU A 1 350 ? -2.610 1.150 10.423 1.00 95.56 350 LEU A C 1
ATOM 2771 O O . LEU A 1 350 ? -3.578 1.797 10.018 1.00 95.56 350 LEU A O 1
ATOM 2775 N N . ALA A 1 351 ? -1.442 1.078 9.777 1.00 92.38 351 ALA A N 1
ATOM 2776 C CA . ALA A 1 351 ? -1.100 1.834 8.575 1.00 92.38 351 ALA A CA 1
ATOM 2777 C C . ALA A 1 351 ? -0.730 0.942 7.376 1.00 92.38 351 ALA A C 1
ATOM 2779 O O . ALA A 1 351 ? -0.174 -0.139 7.556 1.00 92.38 351 ALA A O 1
ATOM 2780 N N . GLY A 1 352 ? -1.034 1.411 6.160 1.00 89.88 352 GLY A N 1
ATOM 2781 C CA . GLY A 1 352 ? -0.695 0.768 4.880 1.00 89.88 352 GLY A CA 1
ATOM 2782 C C . GLY A 1 352 ? 0.181 1.642 3.970 1.00 89.88 352 GLY A C 1
ATOM 2783 O O . GLY A 1 352 ? 1.103 2.322 4.436 1.00 89.88 352 GLY A O 1
ATOM 2784 N N . HIS A 1 353 ? -0.133 1.653 2.669 1.00 89.69 353 HIS A N 1
ATOM 2785 C CA . HIS A 1 353 ? 0.370 2.527 1.594 1.00 89.69 353 HIS A CA 1
ATOM 2786 C C . HIS A 1 353 ? 1.809 2.301 1.140 1.00 89.69 353 HIS A C 1
ATOM 2788 O O . HIS A 1 353 ? 2.141 2.444 -0.040 1.00 89.69 353 HIS A O 1
ATOM 2794 N N . THR A 1 354 ? 2.729 2.042 2.067 1.00 80.31 354 THR A N 1
ATOM 2795 C CA . THR A 1 354 ? 4.158 1.989 1.725 1.00 80.31 354 THR A CA 1
ATOM 2796 C C . THR A 1 354 ? 4.573 0.631 1.174 1.00 80.31 354 THR A C 1
ATOM 2798 O O . THR A 1 354 ? 5.657 0.523 0.594 1.00 80.31 354 THR A O 1
ATOM 2801 N N . HIS A 1 355 ? 3.733 -0.401 1.336 1.00 78.19 355 HIS A N 1
ATOM 2802 C CA . HIS A 1 355 ? 4.030 -1.804 1.017 1.00 78.19 355 HIS A CA 1
ATOM 2803 C C . HIS A 1 355 ? 5.366 -2.298 1.601 1.00 78.19 355 HIS A C 1
ATOM 2805 O O . HIS A 1 355 ? 6.000 -3.198 1.044 1.00 78.19 355 HIS A O 1
ATOM 2811 N N . GLY A 1 356 ? 5.862 -1.641 2.656 1.00 64.38 356 GLY A N 1
ATOM 2812 C CA . GLY A 1 356 ? 7.205 -1.860 3.183 1.00 64.38 356 GLY A CA 1
ATOM 2813 C C . GLY A 1 356 ? 8.335 -1.611 2.175 1.00 64.38 356 GLY A C 1
ATOM 2814 O O . GLY A 1 356 ? 9.423 -2.113 2.415 1.00 64.38 356 GLY A O 1
ATOM 2815 N N . PHE A 1 357 ? 8.089 -0.869 1.080 1.00 61.09 357 PHE A N 1
ATOM 2816 C CA . PHE A 1 357 ? 8.951 -0.659 -0.097 1.00 61.09 357 PHE A CA 1
ATOM 2817 C C . PHE A 1 357 ? 9.598 -1.950 -0.642 1.00 61.09 357 PHE A C 1
ATOM 2819 O O . PHE A 1 357 ? 10.455 -2.575 -0.032 1.00 61.09 357 PHE A O 1
ATOM 2826 N N . GLN A 1 358 ? 9.268 -2.303 -1.885 1.00 61.59 358 GLN A N 1
ATOM 2827 C CA . GLN A 1 358 ? 9.534 -3.610 -2.520 1.00 61.59 358 GLN A CA 1
ATOM 2828 C C . GLN A 1 358 ? 11.021 -3.996 -2.734 1.00 61.59 358 GLN A C 1
ATOM 2830 O O . GLN A 1 358 ? 11.309 -5.007 -3.374 1.00 61.59 358 GLN A O 1
ATOM 2835 N N . LEU A 1 359 ? 11.977 -3.213 -2.224 1.00 63.06 359 LEU A N 1
ATOM 2836 C CA . LEU A 1 359 ? 13.413 -3.483 -2.296 1.00 63.06 359 LEU A CA 1
ATOM 2837 C C . LEU A 1 359 ? 13.980 -3.672 -0.889 1.00 63.06 359 LEU A C 1
ATOM 2839 O O . LEU A 1 359 ? 14.224 -2.712 -0.158 1.00 63.06 359 LEU A O 1
ATOM 2843 N N . GLY A 1 360 ? 14.231 -4.926 -0.534 1.00 69.06 360 GLY A N 1
ATOM 2844 C CA . GLY A 1 360 ? 14.684 -5.288 0.797 1.00 69.06 360 GLY A CA 1
ATOM 2845 C C . GLY A 1 360 ? 15.281 -6.686 0.876 1.00 69.06 360 GLY A C 1
ATOM 2846 O O 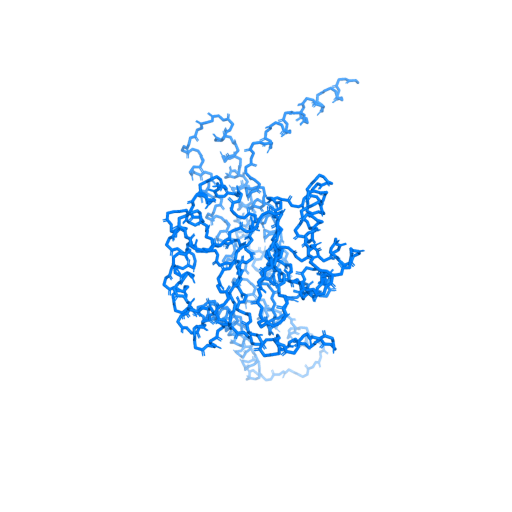. GLY A 1 360 ? 15.284 -7.443 -0.097 1.00 69.06 360 GLY A O 1
ATOM 2847 N N . MET A 1 361 ? 15.775 -7.041 2.058 1.00 67.00 361 MET A N 1
ATOM 2848 C CA . MET A 1 361 ? 16.275 -8.375 2.380 1.00 67.00 361 MET A CA 1
ATOM 2849 C C . MET A 1 361 ? 15.733 -8.803 3.743 1.00 67.00 361 MET A C 1
ATOM 2851 O O . MET A 1 361 ? 15.603 -7.990 4.652 1.00 67.00 361 MET A O 1
ATOM 2855 N N . ALA A 1 362 ? 15.396 -10.089 3.881 1.00 69.88 362 ALA A N 1
ATOM 2856 C CA . ALA A 1 362 ? 14.890 -10.670 5.130 1.00 69.88 362 ALA A CA 1
ATOM 2857 C C . ALA A 1 362 ? 13.650 -9.955 5.720 1.00 69.88 362 ALA A C 1
ATOM 2859 O O . ALA A 1 362 ? 13.466 -9.927 6.932 1.00 69.88 362 ALA A O 1
ATOM 2860 N N . GLY A 1 363 ? 12.780 -9.408 4.862 1.00 68.19 363 GLY A N 1
ATOM 2861 C CA . GLY A 1 363 ? 11.550 -8.726 5.284 1.00 68.19 363 GLY A CA 1
ATOM 2862 C C . GLY A 1 363 ? 11.743 -7.279 5.740 1.00 68.19 363 GLY A C 1
ATOM 2863 O O . GLY A 1 363 ? 10.803 -6.702 6.270 1.00 68.19 363 GLY A O 1
ATOM 2864 N N . ARG A 1 364 ? 12.929 -6.696 5.529 1.00 73.25 364 ARG A N 1
ATOM 2865 C CA . ARG A 1 364 ? 13.217 -5.282 5.795 1.00 73.25 364 ARG A CA 1
ATOM 2866 C C . ARG A 1 364 ? 13.651 -4.558 4.535 1.00 73.25 364 ARG A C 1
ATOM 2868 O O . ARG A 1 364 ? 14.404 -5.117 3.735 1.00 73.25 364 ARG A O 1
ATOM 2875 N N . SER A 1 365 ? 13.201 -3.320 4.376 1.00 78.19 365 SER A N 1
ATOM 2876 C CA . SER A 1 365 ? 13.576 -2.471 3.246 1.00 78.19 365 SER A CA 1
ATOM 2877 C C . SER A 1 365 ? 15.003 -1.963 3.389 1.00 78.19 365 SER A C 1
ATOM 2879 O O . SER A 1 365 ? 15.430 -1.562 4.470 1.00 78.19 365 SER A O 1
ATOM 2881 N N . PHE A 1 366 ? 15.732 -1.873 2.277 1.00 76.44 366 PHE A N 1
ATOM 2882 C CA . PHE A 1 366 ? 17.036 -1.199 2.269 1.00 76.44 366 PHE A CA 1
ATOM 2883 C C . PHE A 1 366 ? 16.934 0.308 2.537 1.00 76.44 366 PHE A C 1
ATOM 2885 O O . PHE A 1 366 ? 17.938 0.944 2.854 1.00 76.44 366 PHE A O 1
ATOM 2892 N N . PHE A 1 367 ? 15.736 0.882 2.413 1.00 75.31 367 PHE A N 1
ATOM 2893 C CA . PHE A 1 367 ? 15.484 2.300 2.641 1.00 75.31 367 PHE A CA 1
ATOM 2894 C C . PHE A 1 367 ? 14.936 2.609 4.041 1.00 75.31 367 PHE A C 1
ATOM 2896 O O . PHE A 1 367 ? 14.813 3.784 4.380 1.00 75.31 367 PHE A O 1
ATOM 2903 N N . GLU A 1 368 ? 14.647 1.587 4.853 1.00 77.44 368 GLU A N 1
ATOM 2904 C CA . GLU A 1 368 ? 14.201 1.731 6.247 1.00 77.44 368 GLU A CA 1
ATOM 2905 C C . GLU A 1 368 ? 15.120 2.646 7.080 1.00 77.44 368 GLU A C 1
ATOM 2907 O O . GLU A 1 368 ? 14.601 3.556 7.722 1.00 77.44 368 GLU A O 1
ATOM 2912 N N . PRO A 1 369 ? 16.467 2.548 6.997 1.00 80.31 369 PRO A N 1
ATOM 2913 C CA . PRO A 1 369 ? 17.353 3.438 7.755 1.00 80.31 369 PRO A CA 1
ATOM 2914 C C . PRO A 1 369 ? 17.295 4.915 7.339 1.00 80.31 369 PRO A C 1
ATOM 2916 O O . PRO A 1 369 ? 17.742 5.775 8.092 1.00 80.31 369 PRO A O 1
ATOM 2919 N N . PHE A 1 370 ? 16.810 5.216 6.131 1.00 77.56 370 PHE A N 1
ATOM 2920 C CA . PHE A 1 370 ? 16.821 6.572 5.569 1.00 77.56 370 PHE A CA 1
ATOM 2921 C C . PHE A 1 370 ? 15.485 7.295 5.729 1.00 77.56 370 PHE A C 1
ATOM 2923 O O . PHE A 1 370 ? 15.464 8.523 5.719 1.00 77.56 370 PHE A O 1
ATOM 2930 N N . PHE A 1 371 ? 14.391 6.543 5.848 1.00 73.06 371 PHE A N 1
ATOM 2931 C CA . PHE A 1 371 ? 13.035 7.081 5.970 1.00 73.06 371 PHE A CA 1
ATOM 2932 C C . PHE A 1 371 ? 12.230 6.298 7.012 1.00 73.06 371 PHE A C 1
ATOM 2934 O O . PHE A 1 371 ? 11.169 5.775 6.662 1.00 73.06 371 PHE A O 1
ATOM 2941 N N . PRO A 1 372 ? 12.730 6.140 8.252 1.00 70.19 372 PRO A N 1
ATOM 2942 C CA . PRO A 1 372 ? 12.116 5.267 9.253 1.00 70.19 372 PRO A CA 1
ATOM 2943 C C . PRO A 1 372 ? 10.636 5.593 9.484 1.00 70.19 372 PRO A C 1
ATOM 2945 O O . PRO A 1 372 ? 9.831 4.683 9.639 1.00 70.19 372 PRO A O 1
ATOM 2948 N N . GLU A 1 373 ? 10.239 6.861 9.367 1.00 65.38 373 GLU A N 1
ATOM 2949 C CA . GLU A 1 373 ? 8.852 7.328 9.479 1.00 65.38 373 GLU A CA 1
ATOM 2950 C C . GLU A 1 373 ? 7.881 6.711 8.450 1.00 65.38 373 GLU A C 1
ATOM 2952 O O . GLU A 1 373 ? 6.663 6.788 8.602 1.00 65.38 373 GLU A O 1
ATOM 2957 N N . ARG A 1 374 ? 8.401 6.095 7.381 1.00 66.06 374 ARG A N 1
ATOM 2958 C CA . ARG A 1 374 ? 7.624 5.395 6.342 1.00 66.06 374 ARG A CA 1
ATOM 2959 C C . ARG A 1 374 ? 7.547 3.877 6.549 1.00 66.06 374 ARG A C 1
ATOM 2961 O O . ARG A 1 374 ? 6.930 3.200 5.726 1.00 66.06 374 ARG A O 1
ATOM 2968 N N . TYR A 1 375 ? 8.196 3.357 7.591 1.00 61.38 375 TYR A N 1
ATOM 2969 C CA . TYR A 1 375 ? 8.298 1.924 7.901 1.00 61.38 375 TYR A CA 1
ATOM 2970 C C . TYR A 1 375 ? 7.831 1.561 9.313 1.00 61.38 375 TYR A C 1
ATOM 2972 O O . TYR A 1 375 ? 7.885 0.382 9.660 1.00 61.38 375 TYR A O 1
ATOM 2980 N N . ILE A 1 376 ? 7.421 2.555 10.107 1.00 50.69 376 ILE A N 1
ATOM 2981 C CA . ILE A 1 376 ? 6.815 2.372 11.432 1.00 50.69 376 ILE A CA 1
ATOM 2982 C C . ILE A 1 376 ? 5.347 1.994 11.277 1.00 50.69 376 ILE A C 1
ATOM 2984 O O . ILE A 1 376 ? 4.653 2.677 10.482 1.00 50.69 376 ILE A O 1
#

Mean predicted aligned error: 11.28 Å

Secondary structure (DSSP, 8-state):
-HHHHHHHHHHHHHHHHHHTS-HHHHHHHHHHHHHHHHHHHHHHHT-HHHHH-HHHHHHHHHHHHHHHHHHHHHHHHHHTT-HHHHHHHHHHHHHHHHHHHHHHHHHHHHHHHHHHHHHHHHHHHTT-----HHHHHHHHHHHHHHHHHHHHHHHHHHHHHHHSPPP--------TT--GGGTTPPEEEE----BSSSS-HHHHHHHHHHHHTT--SEEEEES--BSSGGGHHHHHHHHHTS--TT-EEEE--HHHHHH-HHHHHHHHTTSS--EESSEEEEEEETTEEEEEEE----S---SHHHHHHHHHHHHHHHTT--TTSEEEEE-S-GGGHHHHGGG----EEE--SSTT-S-EETTEETTTTT-GGGT-

Nearest PDB structures (foldseek):
  7o40-assembly1_A  TM=2.800E-01  e=2.796E+00  Synechocystis sp. PCC 6803 substr. Kazusa
  7vie-assembly1_F  TM=2.565E-01  e=4.113E+00  Homo sapiens
  7fiy-assembly1_R  TM=1.610E-01  e=4.592E+00  Homo sapiens

Foldseek 3Di:
DVVVVVVVVVVVVVCVLCVPDDVVLVVLLVVLVVLLVLLVCLCVPQVVVQCVPPVSVVVSVVLNVQLVCLSVLCSVCVVVVPVVSPVVSCVSNVVSSVVSVVSSLVSQLCRQLSVQVVVVVVVVVVPDDPDDPVVVCVSNVCSVPVRNVVSVCVVVVVVVVLPDADDQDDDDDDDPPDDPLCVPQFEAEAEQQADDDSHHPVSVLVVLVVVLVVQHQEYEYQENQYLDVVCLLVSQVSVQVRDHNQGYEYAYDLSCVVNPVVVNVVSVVVDPHHYAELAWDWGDRPPATAIEFHFHQDNDDDDPVNVVNRLSSLCSRCVPPDLRHAYEYRHQFLCNCVNNVVVDPHNYYDYHDCVQPPDDPPSHHPCCVVCVSRND

Sequence (376 aa):
MEFIFYAALLWAWLERLVAGIPRFLIFATAAYVILYFATLALVAGVHRHWWRVTWFRRLFYWQFPVALLGAVFRVLSRYYDVPWLWAIGTSLFSALTLYLGAFFIAALLLTPVVVGFSLYDRLRQGGAEEPSSFERRRFLSRGLAVVPALGAMGVSHGIYTSYTRTRMPTVPLRYPDLPAELEGLKILHLSDIHIGPYIQLSDLEALLVRAAQAAPDLIVVTGDVCDHNPEYLATLRLLESVPAQFGTYASLGNHEYMRGIRRIRRHFDQTAIPLLVNEGLAVPVGAATLYLGGVDDPRFLRSPASYAQLRNSVERAVSSSPSDAFTVLLSHRSQALDYAAPLGGTDLILAGHTHGFQLGMAGRSFFEPFFPERYI

pLDDT: mean 85.95, std 12.32, range [50.69, 98.56]

Radius of gyration: 27.41 Å; Cα contacts (8 Å, |Δi|>4): 510; chains: 1; bounding box: 79×69×66 Å

Solvent-accessible surface area (backbone atoms only — not comparable to full-atom values): 20507 Å² total; per-residue (Å²): 115,67,68,60,52,52,50,50,52,50,49,57,49,50,50,61,63,52,72,76,53,60,66,66,58,57,49,53,51,52,50,46,53,51,50,49,52,53,39,46,49,47,34,59,66,67,42,41,76,59,50,67,36,65,68,57,43,49,54,60,59,52,50,53,61,52,31,48,48,13,51,48,30,39,53,49,16,65,76,70,70,35,70,69,43,31,55,53,11,48,49,47,29,49,52,50,47,51,51,50,50,54,50,39,50,52,52,57,39,47,40,60,37,53,49,50,53,54,50,49,56,51,50,55,73,69,73,52,80,82,70,49,79,62,55,50,51,50,52,51,56,46,44,59,46,50,40,39,46,51,45,50,48,50,52,50,47,48,56,49,56,73,72,46,79,85,84,82,84,86,80,92,81,84,61,98,83,58,54,77,66,56,64,87,68,36,72,44,77,45,49,60,58,42,30,37,100,88,33,48,71,69,58,53,50,59,47,46,65,55,50,48,75,69,58,30,38,28,35,39,33,18,14,29,61,46,71,36,70,93,47,39,53,59,53,53,55,55,61,67,69,49,74,28,85,77,37,48,38,32,19,38,18,36,49,43,56,74,76,42,42,79,61,51,53,57,41,39,76,74,48,88,42,52,73,29,66,39,30,56,48,79,43,78,37,87,93,38,37,41,25,44,17,8,20,45,42,50,69,57,84,82,48,74,66,32,52,50,46,39,43,54,17,45,54,39,8,53,66,80,56,58,95,82,32,54,22,36,36,30,21,16,43,36,69,51,50,80,51,40,64,83,70,54,84,64,77,41,74,50,58,29,80,46,78,60,46,95,56,59,59,97,91,41,33,75,55,38,91,80,43,49,70,66,66,98